Protein AF-A0A7C7UEV0-F1 (afdb_monomer_lite)

Secondary structure (DSSP, 8-state):
-EEEETTEEEEPP-TTTTT--HHHHHHHHHHHHT-TT-EEEE--HHHHTT-TTB-EEETTTEEE-STTHHHHHHHTT--EEEEE--PPP--SSHHHHHHHHHHHHHHHTSHHHHHHHHHTHHHH-GGGHHHHHHHTT-S-BTTTTBS--GGGGGGSHHHHGGGEEEEE--TT-SS--EEEEE--SSTTTT-EEE---HHHHHHHTGGGT---HHHHHHHHHHHHHHTB-HHHHHHHHHHHHHHHHTTSS-GGGTTT----TT--TTHHHHHHHHHHT-THHHHHTT-HHHHHHHH-TTGGGG--EETTEEP-S--TTT-HHHHHHHHH-TTSS-STT----TTT-HHHHHHHHHHH-HHHHHHTTTT-SS--TTHHHHHHHHHHHHHHHHHTT--GGGTTSS----HHHHGGG-

Radius of gyration: 21.64 Å; chains: 1; bounding box: 51×54×56 Å

Foldseek 3Di:
DWEEEAPDTDDDDCPVVPQFWPVCNLVVVCVVVVHNVKKKWFAALLLLVLQQFFFTDIPLARTPGGRRVSVVCNVVVHGMYIDDDDDDDDDPDPVLLVVLVVVLVCLCCDDPNVVLLVVPQLQQNQQQVLVVQQVLFWFQALLNPTSHAPLSVLLGSVVQVVFFDDFADDPPDPSRNWTWGAACDDPQHGDIATDDHNQLSSLLDRNLVASPNSLSRSLSSLCSGLRGRSNQLSSLLSLQQVCLVVVLDDCVQVVNDRSHRHPSVCSNVLSVCLSNVNRNNVLSSHTNCRSCVVSPSCSNVSQCWFPRTGATRGDCQSAVLLVVLQNPPPSHRDCLLFDQCCQPDPVSVVVCCVVVNDVLSVQLVSPHRNDNGNSVVSRVQRNVFSVVCVVVPHDCCCCHPVNSDGPVSCVSND

Sequence (414 aa):
YLWIDDDYVELRDASHLWGKGIRETILTIQEEMGDPSVQVACIGPAGENLVRYANVIVDFYDAAGRTGMGAVMGSKGLKAIAVRGSRGVRPADPDAFYEAAKTMYEKATSGIWWEISEETLRRYGTPYLVDVLYEIGRLPTKNHWSGVFEGAQAINGDSLKKYRISKKSCFDCFIQCKMVHHIEAGSHRCTVAGGPEYEGLVALGSNLLIDDLGAIIHANQLCNEYGLDVISAGKVIGWVMECFEKGLIKEEDTDGIEFRWGDSSLLPDVIEKIANRDGFGDLLAEGALKASKAIGRGTDRYVIHVKGLEASAQDGRAHKSIGLAHAVNVRGADHLRGLCTYDELPWATKFAYERFGEEEARKMVIDDRLDPRGKGYLTWITENFYAVVDSIITCKYGAMWPMIYYYEDFAPLL

Structure (mmCIF, N/CA/C/O backbone):
data_AF-A0A7C7UEV0-F1
#
_entry.id   AF-A0A7C7UEV0-F1
#
loop_
_atom_site.group_PDB
_atom_site.id
_atom_site.type_symbol
_atom_site.label_atom_id
_atom_site.label_alt_id
_atom_site.label_comp_id
_atom_site.label_asym_id
_atom_site.label_entity_id
_atom_site.label_seq_id
_atom_site.pdbx_PDB_ins_code
_atom_site.Cartn_x
_atom_site.Cartn_y
_atom_site.Cartn_z
_atom_site.occupancy
_atom_site.B_iso_or_equiv
_atom_site.auth_seq_id
_atom_site.auth_comp_id
_atom_site.auth_asym_id
_atom_site.auth_atom_id
_atom_site.pdbx_PDB_model_num
ATOM 1 N N . TYR A 1 1 ? -0.633 -24.998 6.859 1.00 98.31 1 TYR A N 1
ATOM 2 C CA . TYR A 1 1 ? -0.109 -24.123 5.798 1.00 98.31 1 TYR A CA 1
ATOM 3 C C . TYR A 1 1 ? 0.365 -24.989 4.639 1.00 98.31 1 TYR A C 1
ATOM 5 O O . TYR A 1 1 ? 0.532 -26.189 4.827 1.00 98.31 1 TYR A O 1
ATOM 13 N N . LEU A 1 2 ? 0.525 -24.420 3.445 1.00 98.81 2 LEU A N 1
ATOM 14 C CA . LEU A 1 2 ? 1.090 -25.137 2.299 1.00 98.81 2 LEU A CA 1
ATOM 15 C C . LEU A 1 2 ? 2.615 -25.030 2.348 1.00 98.81 2 LEU A C 1
ATOM 17 O O . LEU A 1 2 ? 3.138 -23.923 2.435 1.00 98.81 2 LEU A O 1
ATOM 21 N N . TRP A 1 3 ? 3.304 -26.163 2.302 1.00 98.56 3 TRP A N 1
ATOM 22 C CA . TRP A 1 3 ? 4.755 -26.248 2.201 1.00 98.56 3 TRP A CA 1
ATOM 23 C C . TRP A 1 3 ? 5.146 -26.775 0.823 1.00 98.56 3 TRP A C 1
ATOM 25 O O . TRP A 1 3 ? 4.595 -27.781 0.371 1.00 98.56 3 TRP A O 1
ATOM 35 N N . ILE A 1 4 ? 6.071 -26.079 0.164 1.00 98.56 4 ILE A N 1
ATOM 36 C CA . ILE A 1 4 ? 6.609 -26.433 -1.149 1.00 98.56 4 ILE A CA 1
ATOM 37 C C . ILE A 1 4 ? 8.133 -26.438 -1.057 1.00 98.56 4 ILE A C 1
ATOM 39 O O . ILE A 1 4 ? 8.739 -25.428 -0.704 1.00 98.56 4 ILE A O 1
ATOM 43 N N . ASP A 1 5 ? 8.736 -27.564 -1.411 1.00 97.50 5 ASP A N 1
ATOM 44 C CA . ASP A 1 5 ? 10.177 -27.779 -1.431 1.00 97.50 5 ASP A CA 1
ATOM 45 C C . ASP A 1 5 ? 10.571 -28.529 -2.703 1.00 97.50 5 ASP A C 1
ATOM 47 O O . ASP A 1 5 ? 10.495 -29.757 -2.775 1.00 97.50 5 ASP A O 1
ATOM 51 N N . ASP A 1 6 ? 10.921 -27.769 -3.740 1.00 96.62 6 ASP A N 1
ATOM 52 C CA . ASP A 1 6 ? 11.052 -28.268 -5.111 1.00 96.62 6 ASP A CA 1
ATOM 53 C C . ASP A 1 6 ? 9.822 -29.101 -5.548 1.00 96.62 6 ASP A C 1
ATOM 55 O O . ASP A 1 6 ? 8.751 -28.542 -5.775 1.00 96.62 6 ASP A O 1
ATOM 59 N N . ASP A 1 7 ? 9.958 -30.427 -5.678 1.00 97.56 7 ASP A N 1
ATOM 60 C CA . ASP A 1 7 ? 8.860 -31.329 -6.073 1.00 97.56 7 ASP A CA 1
ATOM 61 C C . ASP A 1 7 ? 8.004 -31.798 -4.885 1.00 97.56 7 ASP A C 1
ATOM 63 O O . ASP A 1 7 ? 6.946 -32.403 -5.078 1.00 97.56 7 ASP A O 1
ATOM 67 N N . TYR A 1 8 ? 8.463 -31.576 -3.652 1.00 97.88 8 TYR A N 1
ATOM 68 C CA . TYR A 1 8 ? 7.736 -31.973 -2.458 1.00 97.88 8 TYR A CA 1
ATOM 69 C C . TYR A 1 8 ? 6.685 -30.921 -2.111 1.00 97.88 8 TYR A C 1
ATOM 71 O O . TYR A 1 8 ? 7.003 -29.752 -1.897 1.00 97.88 8 TYR A O 1
ATOM 79 N N . VAL A 1 9 ? 5.423 -31.343 -2.033 1.00 98.56 9 VAL A N 1
ATOM 80 C CA . VAL A 1 9 ? 4.295 -30.469 -1.702 1.00 98.56 9 VAL A CA 1
ATOM 81 C C . VAL A 1 9 ? 3.462 -31.116 -0.607 1.00 98.56 9 VAL A C 1
ATOM 83 O O . VAL A 1 9 ? 3.002 -32.248 -0.753 1.00 98.56 9 VAL A O 1
ATOM 86 N N . GLU A 1 10 ? 3.242 -30.388 0.484 1.00 98.38 10 GLU A N 1
ATOM 87 C CA . GLU A 1 10 ? 2.542 -30.894 1.664 1.00 98.38 10 GLU A CA 1
ATOM 88 C C . GLU A 1 10 ? 1.618 -29.829 2.264 1.00 98.38 10 GLU A C 1
ATOM 90 O O . GLU A 1 10 ? 1.994 -28.668 2.429 1.00 98.38 10 GLU A O 1
ATOM 95 N N . LEU A 1 11 ? 0.405 -30.233 2.648 1.00 98.56 11 LEU A N 1
ATOM 96 C CA . LEU A 1 11 ? -0.448 -29.434 3.525 1.00 98.56 11 LEU A CA 1
ATOM 97 C C . LEU A 1 11 ? -0.182 -29.831 4.976 1.00 98.56 11 LEU A C 1
ATOM 99 O O . LEU A 1 11 ? -0.457 -30.960 5.372 1.00 98.56 11 LEU A O 1
ATOM 103 N N . ARG A 1 12 ? 0.318 -28.884 5.767 1.00 98.31 12 ARG A N 1
ATOM 104 C CA . ARG A 1 12 ? 0.589 -29.055 7.200 1.00 98.31 12 ARG A CA 1
ATOM 105 C C . ARG A 1 12 ? -0.504 -28.427 8.048 1.00 98.31 12 ARG A C 1
ATOM 107 O O . ARG A 1 12 ? -1.136 -27.459 7.615 1.00 98.31 12 ARG A O 1
ATOM 114 N N . ASP A 1 13 ? -0.704 -28.926 9.263 1.00 98.38 13 ASP A N 1
ATOM 115 C CA . ASP A 1 13 ? -1.522 -28.209 10.241 1.00 98.38 13 ASP A CA 1
ATOM 116 C C . ASP A 1 13 ? -0.888 -26.842 10.560 1.00 98.38 13 ASP A C 1
ATOM 118 O O . ASP A 1 13 ? 0.331 -26.683 10.550 1.00 98.38 13 ASP A O 1
ATOM 122 N N . ALA A 1 14 ? -1.728 -25.830 10.754 1.00 98.50 14 ALA A N 1
ATOM 123 C CA . ALA A 1 14 ? -1.303 -24.479 11.122 1.00 98.50 14 ALA A CA 1
ATOM 124 C C . ALA A 1 14 ? -2.102 -23.939 12.308 1.00 98.50 14 ALA A C 1
ATOM 126 O O . ALA A 1 14 ? -2.149 -22.726 12.505 1.00 98.50 14 ALA A O 1
ATOM 127 N N . SER A 1 15 ? -2.755 -24.815 13.074 1.00 98.56 15 SER A N 1
ATOM 128 C CA . SER A 1 15 ? -3.607 -24.406 14.190 1.00 98.56 15 SER A CA 1
ATOM 129 C C . SER A 1 15 ? -2.812 -23.640 15.249 1.00 98.56 15 SER A C 1
ATOM 131 O O . SER A 1 15 ? -3.318 -22.693 15.838 1.00 98.56 15 SER A O 1
ATOM 133 N N . HIS A 1 16 ? -1.535 -23.983 15.437 1.00 98.62 16 HIS A N 1
ATOM 134 C CA . HIS A 1 16 ? -0.612 -23.278 16.329 1.00 98.62 16 HIS A CA 1
ATOM 135 C C . HIS A 1 16 ? -0.137 -21.920 15.798 1.00 98.62 16 HIS A C 1
ATOM 137 O O . HIS A 1 16 ? 0.422 -21.150 16.570 1.00 98.62 16 HIS A O 1
ATOM 143 N N . LEU A 1 17 ? -0.326 -21.626 14.508 1.00 98.75 17 LEU A N 1
ATOM 144 C CA . LEU A 1 17 ? 0.003 -20.332 13.898 1.00 98.75 17 LEU A CA 1
ATOM 145 C C . LEU A 1 17 ? -1.208 -19.397 13.817 1.00 98.75 17 LEU A C 1
ATOM 147 O O . LEU A 1 17 ? -1.038 -18.198 13.606 1.00 98.75 17 LEU A O 1
ATOM 151 N N . TRP A 1 18 ? -2.420 -19.934 13.933 1.00 98.75 18 TRP A N 1
ATOM 152 C CA . TRP A 1 18 ? -3.647 -19.151 13.854 1.00 98.75 18 TRP A CA 1
ATOM 153 C C . TRP A 1 18 ? -3.724 -18.153 15.017 1.00 98.75 18 TRP A C 1
ATOM 155 O O . TRP A 1 18 ? -3.432 -18.500 16.160 1.00 98.75 18 TRP A O 1
ATOM 165 N N . GLY A 1 19 ? -4.072 -16.902 14.730 1.00 98.44 19 GLY A N 1
ATOM 166 C CA . GLY A 1 19 ? -4.064 -15.782 15.673 1.00 98.44 19 GLY A CA 1
ATOM 167 C C . GLY A 1 19 ? -2.715 -15.072 15.802 1.00 98.44 19 GLY A C 1
ATOM 168 O O . GLY A 1 19 ? -2.664 -13.954 16.313 1.00 98.44 19 GLY A O 1
ATOM 169 N N . LYS A 1 20 ? -1.616 -15.665 15.314 1.00 98.62 20 LYS A N 1
ATOM 170 C CA . LYS A 1 20 ? -0.301 -15.011 15.328 1.00 98.62 20 LYS A CA 1
ATOM 171 C C . LYS A 1 20 ? -0.221 -13.908 14.278 1.00 98.62 20 LYS A C 1
ATOM 173 O O . LYS A 1 20 ? -0.728 -14.059 13.161 1.00 98.62 20 LYS A O 1
ATOM 178 N N . GLY A 1 21 ? 0.502 -12.842 14.601 1.00 98.44 21 GLY A N 1
ATOM 179 C CA . GLY A 1 21 ? 0.853 -11.805 13.636 1.00 98.44 21 GLY A CA 1
ATOM 180 C C . GLY A 1 21 ? 1.803 -12.307 12.539 1.00 98.44 21 GLY A C 1
ATOM 181 O O . GLY A 1 21 ? 2.321 -13.434 12.586 1.00 98.44 21 GLY A O 1
ATOM 182 N N . ILE A 1 22 ? 2.001 -11.485 11.507 1.00 98.50 22 ILE A N 1
ATOM 183 C CA . ILE A 1 22 ? 2.838 -11.820 10.346 1.00 98.50 22 ILE A CA 1
ATOM 184 C C . ILE A 1 22 ? 4.252 -12.216 10.763 1.00 98.50 22 ILE A C 1
ATOM 186 O O . ILE A 1 22 ? 4.758 -13.246 10.307 1.00 98.50 22 ILE A O 1
ATOM 190 N N . ARG A 1 23 ? 4.904 -11.428 11.626 1.00 97.50 23 ARG A N 1
ATOM 191 C CA . ARG A 1 23 ? 6.315 -11.650 11.945 1.00 97.50 23 ARG A CA 1
ATOM 192 C C . ARG A 1 23 ? 6.527 -12.955 12.679 1.00 97.50 23 ARG A C 1
ATOM 194 O O . ARG A 1 23 ? 7.417 -13.724 12.320 1.00 97.50 23 ARG A O 1
ATOM 201 N N . GLU A 1 24 ? 5.693 -13.210 13.675 1.00 98.31 24 GLU A N 1
ATOM 202 C CA . GLU A 1 24 ? 5.752 -14.451 14.432 1.00 98.31 24 GLU A CA 1
ATOM 203 C C . GLU A 1 24 ? 5.436 -15.662 13.543 1.00 98.31 24 GLU A C 1
ATOM 205 O O . GLU A 1 24 ? 6.116 -16.682 13.641 1.00 98.31 24 GLU A O 1
ATOM 210 N N . THR A 1 25 ? 4.471 -15.544 12.624 1.00 98.75 25 THR A N 1
ATOM 211 C CA . THR A 1 25 ? 4.133 -16.611 11.667 1.00 98.75 25 THR A CA 1
ATOM 212 C C . THR A 1 25 ? 5.324 -16.976 10.781 1.00 98.75 25 THR A C 1
ATOM 214 O O . THR A 1 25 ? 5.657 -18.155 10.663 1.00 98.75 25 THR A O 1
ATOM 217 N N . ILE A 1 26 ? 5.972 -15.980 10.165 1.00 98.50 26 ILE A N 1
ATOM 218 C CA . ILE A 1 26 ? 7.110 -16.201 9.260 1.00 98.50 26 ILE A CA 1
ATOM 219 C C . ILE A 1 26 ? 8.273 -16.848 10.017 1.00 98.50 26 ILE A C 1
ATOM 221 O O . ILE A 1 26 ? 8.787 -17.875 9.575 1.00 98.50 26 ILE A O 1
ATOM 225 N N . LEU A 1 27 ? 8.649 -16.289 11.173 1.00 98.25 27 LEU A N 1
ATOM 226 C CA . LEU A 1 27 ? 9.769 -16.801 11.968 1.00 98.25 27 LEU A CA 1
ATOM 227 C C . LEU A 1 27 ? 9.501 -18.216 12.488 1.00 98.25 27 LEU A C 1
ATOM 229 O O . LEU A 1 27 ? 10.378 -19.065 12.378 1.00 98.25 27 LEU A O 1
ATOM 233 N N . THR A 1 28 ? 8.283 -18.502 12.966 1.00 98.56 28 THR A N 1
ATOM 234 C CA . THR A 1 28 ? 7.925 -19.849 13.445 1.00 98.56 28 THR A CA 1
ATOM 235 C C . THR A 1 28 ? 8.067 -20.884 12.322 1.00 98.56 28 THR A C 1
ATOM 237 O O . THR A 1 28 ? 8.646 -21.944 12.533 1.00 98.56 28 THR A O 1
ATOM 240 N N . ILE A 1 29 ? 7.600 -20.575 11.104 1.00 98.50 29 ILE A N 1
ATOM 241 C CA . ILE A 1 29 ? 7.731 -21.491 9.958 1.00 98.50 29 ILE A CA 1
ATOM 242 C C . ILE A 1 29 ? 9.204 -21.689 9.569 1.00 98.50 29 ILE A C 1
ATOM 244 O O . ILE A 1 29 ? 9.622 -22.817 9.311 1.00 98.50 29 ILE A O 1
ATOM 248 N N . GLN A 1 30 ? 10.001 -20.619 9.529 1.00 98.12 30 GLN A N 1
ATOM 249 C CA . GLN A 1 30 ? 11.434 -20.713 9.223 1.00 98.12 30 GLN A CA 1
ATOM 250 C C . GLN A 1 30 ? 12.188 -21.551 10.268 1.00 98.12 30 GLN A C 1
ATOM 252 O O . GLN A 1 30 ? 13.043 -22.361 9.905 1.00 98.12 30 GLN A O 1
ATOM 257 N N . GLU A 1 31 ? 11.843 -21.405 11.550 1.00 98.12 31 GLU A N 1
ATOM 258 C CA . GLU A 1 31 ? 12.386 -22.208 12.650 1.00 98.12 31 GLU A CA 1
ATOM 259 C C . GLU A 1 31 ? 11.980 -23.684 12.544 1.00 98.12 31 GLU A C 1
ATOM 261 O O . GLU A 1 31 ? 12.842 -24.555 12.657 1.00 98.12 31 GLU A O 1
ATOM 266 N N . GLU A 1 32 ? 10.708 -23.984 12.253 1.00 97.25 32 GLU A N 1
ATOM 267 C CA . GLU A 1 32 ? 10.226 -25.352 12.006 1.00 97.25 32 GLU A CA 1
ATOM 268 C C . GLU A 1 32 ? 10.964 -26.037 10.847 1.00 97.25 32 GLU A C 1
ATOM 270 O O . GLU A 1 32 ? 11.171 -27.251 10.881 1.00 97.25 32 GLU A O 1
ATOM 275 N N . MET A 1 33 ? 11.359 -25.273 9.821 1.00 95.44 33 MET A N 1
ATOM 276 C CA . MET A 1 33 ? 12.118 -25.792 8.679 1.00 95.44 33 MET A CA 1
ATOM 277 C C . MET A 1 33 ? 13.624 -25.868 8.948 1.00 95.44 33 MET A C 1
ATOM 279 O O . MET A 1 33 ? 14.340 -26.527 8.194 1.00 95.44 33 MET A O 1
ATOM 283 N N . GLY A 1 34 ? 14.122 -25.186 9.984 1.00 96.69 34 GLY A N 1
ATOM 284 C CA . GLY A 1 34 ? 15.555 -25.025 10.227 1.00 96.69 34 GLY A CA 1
ATOM 285 C C . GLY A 1 34 ? 16.282 -24.272 9.106 1.00 96.69 34 GLY A C 1
ATOM 286 O O . GLY A 1 34 ? 17.482 -24.474 8.920 1.00 96.69 34 GLY A O 1
ATOM 287 N N . ASP A 1 35 ? 15.570 -23.438 8.340 1.00 95.88 35 ASP A N 1
ATOM 288 C CA . ASP A 1 35 ? 16.084 -22.786 7.134 1.00 95.88 35 ASP A CA 1
ATOM 289 C C . ASP A 1 35 ? 15.554 -21.342 7.021 1.00 95.88 35 ASP A C 1
ATOM 291 O O . ASP A 1 35 ? 14.403 -21.123 6.629 1.00 95.88 35 ASP A O 1
ATOM 295 N N . PRO A 1 36 ? 16.382 -20.327 7.334 1.00 94.50 36 PRO A N 1
ATOM 296 C CA . PRO A 1 36 ? 15.973 -18.926 7.268 1.00 94.50 36 PRO A CA 1
ATOM 297 C C . PRO A 1 36 ? 15.833 -18.400 5.830 1.00 94.50 36 PRO A C 1
ATOM 299 O O . PRO A 1 36 ? 15.402 -17.264 5.647 1.00 94.50 36 PRO A O 1
ATOM 302 N N . SER A 1 37 ? 16.220 -19.176 4.807 1.00 93.50 37 SER A N 1
ATOM 303 C CA . SER A 1 37 ? 16.051 -18.785 3.401 1.00 93.50 37 SER A CA 1
ATOM 304 C C . SER A 1 37 ? 14.643 -19.059 2.866 1.00 93.50 37 SER A C 1
ATOM 306 O O . SER A 1 37 ? 14.270 -18.510 1.825 1.00 93.50 37 SER A O 1
ATOM 308 N N . VAL A 1 38 ? 13.843 -19.852 3.593 1.00 97.25 38 VAL A N 1
ATOM 309 C CA . VAL A 1 38 ? 12.449 -20.150 3.246 1.00 97.25 38 VAL A CA 1
ATOM 310 C C . VAL A 1 38 ? 11.645 -18.862 3.132 1.00 97.25 38 VAL A C 1
ATOM 312 O O . VAL A 1 38 ? 11.582 -18.059 4.067 1.00 97.25 38 VAL A O 1
ATOM 315 N N . GLN A 1 39 ? 11.003 -18.697 1.979 1.00 97.81 39 GLN A N 1
ATOM 316 C CA . GLN A 1 39 ? 10.134 -17.566 1.689 1.00 97.81 39 GLN A CA 1
ATOM 317 C C . GLN A 1 39 ? 8.710 -17.910 2.110 1.00 97.81 39 GLN A C 1
ATOM 319 O O . GLN A 1 39 ? 8.198 -18.981 1.776 1.00 97.81 39 GLN A O 1
ATOM 324 N N . VAL A 1 40 ? 8.063 -17.011 2.847 1.00 98.56 40 VAL A N 1
ATOM 325 C CA . VAL A 1 40 ? 6.732 -17.246 3.414 1.00 98.56 40 VAL A CA 1
ATOM 326 C C . VAL A 1 40 ? 5.801 -16.111 3.010 1.00 98.56 40 VAL A C 1
ATOM 328 O O . VAL A 1 40 ? 6.045 -14.955 3.342 1.00 98.56 40 VAL A O 1
ATOM 331 N N . ALA A 1 41 ? 4.712 -16.463 2.331 1.00 98.62 41 ALA A N 1
ATOM 332 C CA . ALA A 1 41 ? 3.559 -15.599 2.124 1.00 98.62 41 ALA A CA 1
ATOM 333 C C . ALA A 1 41 ? 2.462 -15.996 3.118 1.00 98.62 41 ALA A C 1
ATOM 335 O O . ALA A 1 41 ? 2.023 -17.148 3.119 1.00 98.62 41 ALA A O 1
ATOM 336 N N . CYS A 1 42 ? 2.007 -15.085 3.973 1.00 98.81 42 CYS A N 1
ATOM 337 C CA . CYS A 1 42 ? 1.037 -15.401 5.020 1.00 98.81 42 CYS A CA 1
ATOM 338 C C . CYS A 1 42 ? 0.015 -14.286 5.258 1.00 98.81 42 CYS A C 1
ATOM 340 O O . CYS A 1 42 ? 0.119 -13.180 4.728 1.00 98.81 42 CYS A O 1
ATOM 342 N N . ILE A 1 43 ? -1.007 -14.613 6.044 1.00 98.88 43 ILE A N 1
ATOM 343 C CA . ILE A 1 43 ? -2.010 -13.666 6.535 1.00 98.88 43 ILE A CA 1
ATOM 344 C C . ILE A 1 43 ? -1.836 -13.450 8.036 1.00 98.88 43 ILE A C 1
ATOM 346 O O . ILE A 1 43 ? -1.446 -14.367 8.761 1.00 98.88 43 ILE A O 1
ATOM 350 N N . GLY A 1 44 ? -2.143 -12.245 8.507 1.00 98.75 44 GLY A N 1
ATOM 351 C CA . GLY A 1 44 ? -2.277 -11.948 9.932 1.00 98.75 44 GLY A CA 1
ATOM 352 C C . GLY A 1 44 ? -3.727 -12.126 10.402 1.00 98.75 44 GLY A C 1
ATOM 353 O O . GLY A 1 44 ? -4.576 -12.568 9.614 1.00 98.75 44 GLY A O 1
ATOM 354 N N . PRO A 1 45 ? -4.033 -11.732 11.650 1.00 98.88 45 PRO A N 1
ATOM 355 C CA . PRO A 1 45 ? -5.385 -11.764 12.208 1.00 98.88 45 PRO A CA 1
ATOM 356 C C . PRO A 1 45 ? -6.459 -11.131 11.314 1.00 98.88 45 PRO A C 1
ATOM 358 O O . PRO A 1 45 ? -7.560 -11.661 11.217 1.00 98.88 45 PRO A O 1
ATOM 361 N N . ALA A 1 46 ? -6.151 -10.066 10.564 1.00 98.88 46 ALA A N 1
ATOM 362 C CA . ALA A 1 46 ? -7.135 -9.453 9.672 1.00 98.88 46 ALA A CA 1
ATOM 363 C C . ALA A 1 46 ? -7.595 -10.396 8.546 1.00 98.88 46 ALA A C 1
ATOM 365 O O . ALA A 1 46 ? -8.766 -10.389 8.161 1.00 98.88 46 ALA A O 1
ATOM 366 N N . GLY A 1 47 ? -6.688 -11.216 8.005 1.00 98.88 47 GLY A N 1
ATOM 367 C CA . GLY A 1 47 ? -7.041 -12.213 6.994 1.00 98.88 47 GLY A CA 1
ATOM 368 C C . GLY A 1 47 ? -7.854 -13.358 7.587 1.00 98.88 47 GLY A C 1
ATOM 369 O O . GLY A 1 47 ? -8.852 -13.761 6.996 1.00 98.88 47 GLY A O 1
ATOM 370 N N . GLU A 1 48 ? -7.470 -13.830 8.774 1.00 98.88 48 GLU A N 1
ATOM 371 C CA . GLU A 1 48 ? -8.181 -14.873 9.526 1.00 98.88 48 GLU A CA 1
ATOM 372 C C . GLU A 1 48 ? -9.615 -14.454 9.863 1.00 98.88 48 GLU A C 1
ATOM 374 O O . GLU A 1 48 ? -10.553 -15.224 9.662 1.00 98.88 48 GLU A O 1
ATOM 379 N N . ASN A 1 49 ? -9.786 -13.199 10.277 1.00 98.94 49 ASN A N 1
ATOM 380 C CA . ASN A 1 49 ? -11.071 -12.595 10.608 1.00 98.94 49 ASN A CA 1
ATOM 381 C C . ASN A 1 49 ? -11.804 -12.033 9.380 1.00 98.94 49 ASN A C 1
ATOM 383 O O . ASN A 1 49 ? -12.824 -11.369 9.518 1.00 98.94 49 ASN A O 1
ATOM 387 N N . LEU A 1 50 ? -11.337 -12.297 8.156 1.00 98.88 50 LEU A N 1
ATOM 388 C CA . LEU A 1 50 ? -12.022 -11.923 6.913 1.00 98.88 50 LEU A CA 1
ATOM 389 C C . LEU A 1 50 ? -12.273 -10.411 6.753 1.00 98.88 50 LEU A C 1
ATOM 391 O O . LEU A 1 50 ? -13.291 -10.004 6.179 1.00 98.88 50 LEU A O 1
ATOM 395 N N . VAL A 1 51 ? -11.375 -9.557 7.248 1.00 98.94 51 VAL A N 1
ATOM 396 C CA . VAL A 1 51 ? -11.431 -8.106 7.005 1.00 98.94 51 VAL A CA 1
ATOM 397 C C . VAL A 1 51 ? -11.370 -7.849 5.497 1.00 98.94 51 VAL A C 1
ATOM 399 O O . VAL A 1 51 ? -10.495 -8.364 4.803 1.00 98.94 51 VAL A O 1
ATOM 402 N N . ARG A 1 52 ? -12.293 -7.053 4.943 1.00 98.62 52 ARG A N 1
ATOM 403 C CA . ARG A 1 52 ? -12.494 -6.940 3.479 1.00 98.62 52 ARG A CA 1
ATOM 404 C C . ARG A 1 52 ? -11.287 -6.418 2.710 1.00 98.62 52 ARG A C 1
ATOM 406 O O . ARG A 1 52 ? -11.193 -6.644 1.508 1.00 98.62 52 ARG A O 1
ATOM 413 N N . TYR A 1 53 ? -10.382 -5.749 3.404 1.00 98.75 53 TYR A N 1
ATOM 414 C CA . TYR A 1 53 ? -9.138 -5.197 2.888 1.00 98.75 53 TYR A CA 1
ATOM 415 C C . TYR A 1 53 ? -7.913 -5.809 3.591 1.00 98.75 53 TYR A C 1
ATOM 417 O O . TYR A 1 53 ? -6.886 -5.156 3.749 1.00 98.75 53 TYR A O 1
ATOM 425 N N . ALA A 1 54 ? -8.010 -7.077 4.006 1.00 98.88 54 ALA A N 1
ATOM 426 C CA . ALA A 1 54 ? -6.862 -7.852 4.462 1.00 98.88 54 ALA A CA 1
ATOM 427 C C . ALA A 1 54 ? -5.918 -8.217 3.305 1.00 98.88 54 ALA A C 1
ATOM 429 O O . ALA A 1 54 ? -6.351 -8.554 2.195 1.00 98.88 54 ALA A O 1
ATOM 430 N N . ASN A 1 55 ? -4.625 -8.215 3.603 1.00 98.50 55 ASN A N 1
ATOM 431 C CA . ASN A 1 55 ? -3.529 -8.479 2.684 1.00 98.50 55 ASN A CA 1
ATOM 432 C C . ASN A 1 55 ? -2.925 -9.868 2.908 1.00 98.50 55 ASN A C 1
ATOM 434 O O . ASN A 1 55 ? -3.016 -10.441 3.994 1.00 98.50 55 ASN A O 1
ATOM 438 N N . VAL A 1 56 ? -2.253 -10.374 1.875 1.00 98.81 56 VAL A N 1
ATOM 439 C CA . VAL A 1 56 ? -1.216 -11.401 2.031 1.00 98.81 56 VAL A CA 1
ATOM 440 C C . VAL A 1 56 ? 0.123 -10.673 2.110 1.00 98.81 56 VAL A C 1
ATOM 442 O O . VAL A 1 56 ? 0.386 -9.801 1.279 1.00 98.81 56 VAL A O 1
ATOM 445 N N . ILE A 1 57 ? 0.944 -11.001 3.103 1.00 98.50 57 ILE A N 1
ATOM 446 C CA . ILE A 1 57 ? 2.239 -10.364 3.354 1.00 98.50 57 ILE A CA 1
ATOM 447 C C . ILE A 1 57 ? 3.370 -11.372 3.129 1.00 98.50 57 ILE A C 1
ATOM 449 O O . ILE A 1 57 ? 3.250 -12.542 3.491 1.00 98.50 57 ILE A O 1
ATOM 453 N N . VAL A 1 58 ? 4.465 -10.899 2.541 1.00 96.50 58 VAL A N 1
ATOM 454 C CA . VAL A 1 58 ? 5.748 -11.589 2.351 1.00 96.50 58 VAL A CA 1
ATOM 455 C C . VAL A 1 58 ? 6.836 -10.773 3.060 1.00 96.50 58 VAL A C 1
ATOM 457 O O . VAL A 1 58 ? 6.679 -9.563 3.224 1.00 96.50 58 VAL A O 1
ATOM 460 N N . ASP A 1 59 ? 7.918 -11.407 3.521 1.00 87.31 59 ASP A N 1
ATOM 461 C CA . ASP A 1 59 ? 9.095 -10.721 4.092 1.00 87.31 59 ASP A CA 1
ATOM 462 C C . ASP A 1 59 ? 8.756 -9.640 5.142 1.00 87.31 59 ASP A C 1
ATOM 464 O O . ASP A 1 59 ? 9.348 -8.561 5.192 1.00 87.31 59 ASP A O 1
ATOM 468 N N . PHE A 1 60 ? 7.787 -9.944 6.011 1.00 92.56 60 PHE A N 1
ATOM 469 C CA . PHE A 1 60 ? 7.281 -9.110 7.112 1.00 92.56 60 PHE A CA 1
ATOM 470 C C . PHE A 1 60 ? 6.462 -7.866 6.730 1.00 92.56 60 PHE A C 1
ATOM 472 O O . PHE A 1 60 ? 5.652 -7.431 7.545 1.00 92.56 60 PHE A O 1
ATOM 479 N N . TYR A 1 61 ? 6.659 -7.277 5.549 1.00 93.19 61 TYR A N 1
ATOM 480 C CA . TYR A 1 61 ? 6.015 -6.006 5.174 1.00 93.19 61 TYR A CA 1
ATOM 481 C C . TYR A 1 61 ? 5.753 -5.829 3.668 1.00 93.19 61 TYR A C 1
ATOM 483 O O . TYR A 1 61 ? 5.200 -4.805 3.267 1.00 93.19 61 TYR A O 1
ATOM 491 N N . ASP A 1 62 ? 6.104 -6.796 2.816 1.00 95.75 62 ASP A N 1
ATOM 492 C CA . ASP A 1 62 ? 5.772 -6.741 1.392 1.00 95.75 62 ASP A CA 1
ATOM 493 C C . ASP A 1 62 ? 4.353 -7.245 1.158 1.00 95.75 62 ASP A C 1
ATOM 495 O O . ASP A 1 62 ? 4.060 -8.433 1.278 1.00 95.75 62 ASP A O 1
ATOM 499 N N . ALA A 1 63 ? 3.450 -6.334 0.815 1.00 96.50 63 ALA A N 1
ATOM 500 C CA . ALA A 1 63 ? 2.042 -6.659 0.682 1.00 96.50 63 ALA A CA 1
ATOM 501 C C . ALA A 1 63 ? 1.652 -6.991 -0.764 1.00 96.50 63 ALA A C 1
ATOM 503 O O . ALA A 1 63 ? 1.738 -6.145 -1.659 1.00 96.50 63 ALA A O 1
ATOM 504 N N . ALA A 1 64 ? 1.054 -8.167 -0.969 1.00 95.69 64 ALA A N 1
ATOM 505 C CA . ALA A 1 64 ? 0.085 -8.370 -2.045 1.00 95.69 64 ALA A CA 1
ATOM 506 C C . ALA A 1 64 ? -1.217 -7.661 -1.640 1.00 95.69 64 ALA A C 1
ATOM 508 O O . ALA A 1 64 ? -2.185 -8.268 -1.175 1.00 95.69 64 ALA A O 1
ATOM 509 N N . GLY A 1 65 ? -1.150 -6.332 -1.713 1.00 89.88 65 GLY A N 1
ATOM 510 C CA . GLY A 1 65 ? -2.089 -5.451 -1.051 1.00 89.88 65 GLY A CA 1
ATOM 511 C C . GLY A 1 65 ? -3.381 -5.205 -1.817 1.00 89.88 65 GLY A C 1
ATOM 512 O O . GLY A 1 65 ? -3.445 -5.337 -3.046 1.00 89.88 65 GLY A O 1
ATOM 513 N N . ARG A 1 66 ? -4.366 -4.700 -1.069 1.00 95.94 66 ARG A N 1
ATOM 514 C CA . ARG A 1 66 ? -5.669 -4.219 -1.551 1.00 95.94 66 ARG A CA 1
ATOM 515 C C . ARG A 1 66 ? -6.581 -5.346 -2.035 1.00 95.94 66 ARG A C 1
ATOM 517 O O . ARG A 1 66 ? -6.170 -6.482 -2.255 1.00 95.94 66 ARG A O 1
ATOM 524 N N . THR A 1 67 ? -7.862 -5.033 -2.233 1.00 96.12 67 THR A N 1
ATOM 525 C CA . THR A 1 67 ? -8.891 -5.951 -2.777 1.00 96.12 67 THR A CA 1
ATOM 526 C C . THR A 1 67 ? -9.181 -7.223 -1.961 1.00 96.12 67 THR A C 1
ATOM 528 O O . THR A 1 67 ? -9.959 -8.063 -2.408 1.00 96.12 67 THR A O 1
ATOM 531 N N . GLY A 1 68 ? -8.617 -7.363 -0.756 1.00 97.81 68 GLY A N 1
ATOM 532 C CA . GLY A 1 68 ? -9.038 -8.381 0.212 1.00 97.81 68 GLY A CA 1
ATOM 533 C C . GLY A 1 68 ? -8.525 -9.796 -0.048 1.00 97.81 68 GLY A C 1
ATOM 534 O O . GLY A 1 68 ? -9.175 -10.761 0.359 1.00 97.81 68 GLY A O 1
ATOM 535 N N . MET A 1 69 ? -7.384 -9.962 -0.724 1.00 98.06 69 MET A N 1
ATOM 536 C CA . MET A 1 69 ? -6.819 -11.299 -0.979 1.00 98.06 69 MET A CA 1
ATOM 537 C C . MET A 1 69 ? -6.421 -12.041 0.297 1.00 98.06 69 MET A C 1
ATOM 539 O O . MET A 1 69 ? -6.562 -13.263 0.344 1.00 98.06 69 MET A O 1
ATOM 543 N N . GLY A 1 70 ? -6.054 -11.322 1.362 1.00 98.75 70 GLY A N 1
ATOM 544 C CA . GLY A 1 70 ? -5.848 -11.915 2.683 1.00 98.75 70 GLY A CA 1
ATOM 545 C C . GLY A 1 70 ? -7.126 -12.536 3.254 1.00 98.75 70 GLY A C 1
ATOM 546 O O . GLY A 1 70 ? -7.088 -13.649 3.770 1.00 98.75 70 GLY A O 1
ATOM 547 N N . ALA A 1 71 ? -8.284 -11.892 3.079 1.00 98.81 71 ALA A N 1
ATOM 548 C CA . ALA A 1 71 ? -9.565 -12.449 3.522 1.00 98.81 71 ALA A CA 1
ATOM 549 C C . ALA A 1 71 ? -9.994 -13.658 2.687 1.00 98.81 71 ALA A C 1
ATOM 551 O O . ALA A 1 71 ? -10.552 -14.614 3.218 1.00 98.81 71 ALA A O 1
ATOM 552 N N . VAL A 1 72 ? -9.710 -13.661 1.380 1.00 98.81 72 VAL A N 1
ATOM 553 C CA . VAL A 1 72 ? -9.959 -14.845 0.541 1.00 98.81 72 VAL A CA 1
ATOM 554 C C . VAL A 1 72 ? -9.092 -16.017 1.002 1.00 98.81 72 VAL A C 1
ATOM 556 O O . VAL A 1 72 ? -9.600 -17.130 1.138 1.00 98.81 72 VAL A O 1
ATOM 559 N N . MET A 1 73 ? -7.813 -15.774 1.282 1.00 98.81 73 MET A N 1
ATOM 560 C CA . MET A 1 73 ? -6.890 -16.780 1.806 1.00 98.81 73 MET A CA 1
ATOM 561 C C . MET A 1 73 ? -7.342 -17.307 3.182 1.00 98.81 73 MET A C 1
ATOM 563 O O . MET A 1 73 ? -7.431 -18.523 3.370 1.00 98.81 73 MET A O 1
ATOM 567 N N . GLY A 1 74 ? -7.758 -16.420 4.091 1.00 98.81 74 GLY A N 1
ATOM 568 C CA . GLY A 1 74 ? -8.316 -16.786 5.396 1.00 98.81 74 GLY A CA 1
ATOM 569 C C . GLY A 1 74 ? -9.629 -17.566 5.313 1.00 98.81 74 GLY A C 1
ATOM 570 O O . GLY A 1 74 ? -9.792 -18.556 6.019 1.00 98.81 74 GLY A O 1
ATOM 571 N N . SER A 1 75 ? -10.519 -17.234 4.368 1.00 98.81 75 SER A N 1
ATOM 572 C CA . SER A 1 75 ? -11.786 -17.964 4.158 1.00 98.81 75 SER A CA 1
ATOM 573 C C . SER A 1 75 ? -11.595 -19.430 3.759 1.00 98.81 75 SER A C 1
ATOM 575 O O . SER A 1 75 ? -12.512 -20.240 3.879 1.00 98.81 75 SER A O 1
ATOM 577 N N . LYS A 1 76 ? -10.396 -19.775 3.275 1.00 98.69 76 LYS A N 1
ATOM 578 C CA . LYS A 1 76 ? -9.992 -21.140 2.925 1.00 98.69 76 LYS A CA 1
ATOM 579 C C . LYS A 1 76 ? -9.252 -21.851 4.063 1.00 98.69 76 LYS A C 1
ATOM 581 O O . LYS A 1 76 ? -8.774 -22.960 3.851 1.00 98.69 76 LYS A O 1
ATOM 586 N N . GLY A 1 77 ? -9.113 -21.220 5.231 1.00 98.38 77 GLY A N 1
ATOM 587 C CA . GLY A 1 77 ? -8.323 -21.740 6.349 1.00 98.38 77 GLY A CA 1
ATOM 588 C C . GLY A 1 77 ? -6.823 -21.833 6.046 1.00 98.38 77 GLY A C 1
ATOM 589 O O . GLY A 1 77 ? -6.112 -22.613 6.678 1.00 98.38 77 GLY A O 1
ATOM 590 N N . LEU A 1 78 ? -6.318 -21.084 5.057 1.00 98.81 78 LEU A N 1
ATOM 591 C CA . LEU A 1 78 ? -4.920 -21.156 4.641 1.00 98.81 78 LEU A CA 1
ATOM 592 C C . LEU A 1 78 ? -4.105 -20.045 5.314 1.00 98.81 78 LEU A C 1
ATOM 594 O O . LEU A 1 78 ? -4.087 -18.918 4.840 1.00 98.81 78 LEU A O 1
ATOM 598 N N . LYS A 1 79 ? -3.388 -20.368 6.396 1.00 98.88 79 LYS A N 1
ATOM 599 C CA . LYS A 1 79 ? -2.557 -19.391 7.130 1.00 98.88 79 LYS A CA 1
ATOM 600 C C . LYS A 1 79 ? -1.354 -18.868 6.334 1.00 98.88 79 LYS A C 1
ATOM 602 O O . LYS A 1 79 ? -1.009 -17.693 6.422 1.00 98.88 79 LYS A O 1
ATOM 607 N N . ALA A 1 80 ? -0.689 -19.747 5.587 1.00 98.88 80 ALA A N 1
ATOM 608 C CA . ALA A 1 80 ? 0.542 -19.418 4.877 1.00 98.88 80 ALA A CA 1
ATOM 609 C C . ALA A 1 80 ? 0.804 -20.359 3.693 1.00 98.88 80 ALA A C 1
ATOM 611 O O . ALA A 1 80 ? 0.287 -21.483 3.648 1.00 98.88 80 ALA A O 1
ATOM 612 N N . ILE A 1 81 ? 1.647 -19.891 2.779 1.00 98.81 81 ILE A N 1
ATOM 613 C CA . ILE A 1 81 ? 2.349 -20.661 1.757 1.00 98.81 81 ILE A CA 1
ATOM 614 C C . ILE A 1 81 ? 3.841 -20.421 1.987 1.00 98.81 81 ILE A C 1
ATOM 616 O O . ILE A 1 81 ? 4.307 -19.286 1.901 1.00 98.81 81 ILE A O 1
ATOM 620 N N . ALA A 1 82 ? 4.570 -21.481 2.304 1.00 98.62 82 ALA A N 1
ATOM 621 C CA . ALA A 1 82 ? 6.007 -21.463 2.512 1.00 98.62 82 ALA A CA 1
ATOM 622 C C . ALA A 1 82 ? 6.688 -22.213 1.367 1.00 98.62 82 ALA A C 1
ATOM 624 O O . ALA A 1 82 ? 6.241 -23.297 0.986 1.00 98.62 82 ALA A O 1
ATOM 625 N N . VAL A 1 83 ? 7.735 -21.616 0.800 1.00 98.31 83 VAL A N 1
ATOM 626 C CA . VAL A 1 83 ? 8.389 -22.109 -0.412 1.00 98.31 83 VAL A CA 1
ATOM 627 C C . VAL A 1 83 ? 9.903 -22.100 -0.248 1.00 98.31 83 VAL A C 1
ATOM 629 O O . VAL A 1 83 ? 10.497 -21.093 0.146 1.00 98.31 83 VAL A O 1
ATOM 632 N N . ARG A 1 84 ? 10.522 -23.217 -0.629 1.00 97.25 84 ARG A N 1
ATOM 633 C CA . ARG A 1 84 ? 11.941 -23.340 -0.949 1.00 97.25 84 ARG A CA 1
ATOM 634 C C . ARG A 1 84 ? 12.086 -23.926 -2.350 1.00 97.25 84 ARG A C 1
ATOM 636 O O . ARG A 1 84 ? 11.417 -24.891 -2.707 1.00 97.25 84 ARG A O 1
ATOM 643 N N . GLY A 1 85 ? 12.963 -23.329 -3.147 1.00 95.62 85 GLY A N 1
ATOM 644 C CA . GLY A 1 85 ? 13.297 -23.819 -4.479 1.00 95.62 85 GLY A CA 1
ATOM 645 C C . GLY A 1 85 ? 14.802 -23.785 -4.686 1.00 95.62 85 GLY A C 1
ATOM 646 O O . GLY A 1 85 ? 15.440 -22.773 -4.404 1.00 95.62 85 GLY A O 1
ATOM 647 N N . SER A 1 86 ? 15.367 -24.886 -5.173 1.00 94.81 86 SER A N 1
ATOM 648 C CA . SER A 1 86 ? 16.804 -25.025 -5.451 1.00 94.81 86 SER A CA 1
ATOM 649 C C . SER A 1 86 ? 17.120 -25.115 -6.950 1.00 94.81 86 SER A C 1
ATOM 651 O O . SER A 1 86 ? 18.282 -25.141 -7.362 1.00 94.81 86 SER A O 1
ATOM 653 N N . ARG A 1 87 ? 16.082 -25.149 -7.793 1.00 94.06 87 ARG A N 1
ATOM 654 C CA . ARG A 1 87 ? 16.200 -25.262 -9.250 1.00 94.06 87 ARG A CA 1
ATOM 655 C C . ARG A 1 87 ? 16.396 -23.906 -9.919 1.00 94.06 87 ARG A C 1
ATOM 657 O O . ARG A 1 87 ? 15.807 -22.906 -9.526 1.00 94.06 87 ARG A O 1
ATOM 664 N N . GLY A 1 88 ? 17.189 -23.900 -10.988 1.00 89.44 88 GLY A N 1
ATOM 665 C CA . GLY A 1 88 ? 17.342 -22.733 -11.854 1.00 89.44 88 GLY A CA 1
ATOM 666 C C . GLY A 1 88 ? 16.199 -22.599 -12.862 1.00 89.44 88 GLY A C 1
ATOM 667 O O . GLY A 1 88 ? 15.680 -23.598 -13.364 1.00 89.44 88 GLY A O 1
ATOM 668 N N . VAL A 1 89 ? 15.861 -21.358 -13.211 1.00 91.44 89 VAL A N 1
ATOM 669 C CA . VAL A 1 89 ? 14.995 -21.032 -14.352 1.00 91.44 89 VAL A CA 1
ATOM 670 C C . VAL A 1 89 ? 15.861 -20.975 -15.612 1.00 91.44 89 VAL A C 1
ATOM 672 O O . VAL A 1 89 ? 16.920 -20.351 -15.599 1.00 91.44 89 VAL A O 1
ATOM 675 N N . ARG A 1 90 ? 15.446 -21.648 -16.693 1.00 91.25 90 ARG A N 1
ATOM 676 C CA . ARG A 1 90 ? 16.187 -21.668 -17.964 1.00 91.25 90 ARG A CA 1
ATOM 677 C C . ARG A 1 90 ? 15.430 -20.878 -19.035 1.00 91.25 90 ARG A C 1
ATOM 679 O O . ARG A 1 90 ? 14.369 -21.349 -19.448 1.00 91.25 90 ARG A O 1
ATOM 686 N N . PRO A 1 91 ? 15.945 -19.722 -19.490 1.00 93.25 91 PRO A N 1
ATOM 687 C CA . PRO A 1 91 ? 15.406 -19.053 -20.670 1.00 93.25 91 PRO A CA 1
ATOM 688 C C . PRO A 1 91 ? 15.663 -19.896 -21.930 1.00 93.25 91 PRO A C 1
ATOM 690 O O . PRO A 1 91 ? 16.522 -20.782 -21.930 1.00 93.25 91 PRO A O 1
ATOM 693 N N . ALA A 1 92 ? 14.917 -19.619 -23.003 1.00 95.19 92 ALA A N 1
ATOM 694 C CA . ALA A 1 92 ? 15.064 -20.324 -24.279 1.00 95.19 92 ALA A CA 1
ATOM 695 C C . ALA A 1 92 ? 16.456 -20.118 -24.907 1.00 95.19 92 ALA A C 1
ATOM 697 O O . ALA A 1 92 ? 17.035 -21.067 -25.433 1.00 95.19 92 ALA A O 1
ATOM 698 N N . ASP A 1 93 ? 16.995 -18.902 -24.790 1.00 96.69 93 ASP A N 1
ATOM 699 C CA . ASP A 1 93 ? 18.353 -18.528 -25.186 1.00 96.69 93 ASP A CA 1
ATOM 700 C C . ASP A 1 93 ? 19.038 -17.794 -24.013 1.00 96.69 93 ASP A C 1
ATOM 702 O O . ASP A 1 93 ? 18.729 -16.628 -23.749 1.00 96.69 93 ASP A O 1
ATOM 706 N N . PRO A 1 94 ? 19.915 -18.476 -23.250 1.00 95.38 94 PRO A N 1
ATOM 707 C CA . PRO A 1 94 ? 20.593 -17.882 -22.098 1.00 95.38 94 PRO A CA 1
ATOM 708 C C . PRO A 1 94 ? 21.493 -16.691 -22.421 1.00 95.38 94 PRO A C 1
ATOM 710 O O . PRO A 1 94 ? 21.538 -15.754 -21.623 1.00 95.38 94 PRO A O 1
ATOM 713 N N . ASP A 1 95 ? 22.179 -16.708 -23.564 1.00 96.69 95 ASP A N 1
ATOM 714 C CA . ASP A 1 95 ? 23.122 -15.649 -23.928 1.00 96.69 95 ASP A CA 1
ATOM 715 C C . ASP A 1 95 ? 22.356 -14.392 -24.357 1.00 96.69 95 ASP A C 1
ATOM 717 O O . ASP A 1 95 ? 22.653 -13.288 -23.892 1.00 96.69 95 ASP A O 1
ATOM 721 N N . ALA A 1 96 ? 21.303 -14.558 -25.167 1.00 96.62 96 ALA A N 1
ATOM 722 C CA . ALA A 1 96 ? 20.438 -13.447 -25.559 1.00 96.62 96 ALA A CA 1
ATOM 723 C C . ALA A 1 96 ? 19.706 -12.834 -24.354 1.00 96.62 96 ALA A C 1
ATOM 725 O O . ALA A 1 96 ? 19.659 -11.610 -24.220 1.00 96.62 96 ALA A O 1
ATOM 726 N N . PHE A 1 97 ? 19.186 -13.670 -23.445 1.00 95.50 97 PHE A N 1
ATOM 727 C CA . PHE A 1 97 ? 18.536 -13.197 -22.222 1.00 95.50 97 PHE A CA 1
ATOM 728 C C . PHE A 1 97 ? 19.503 -12.401 -21.338 1.00 95.50 97 PHE A C 1
ATOM 730 O O . PHE A 1 97 ? 19.148 -11.336 -20.831 1.00 95.50 97 PHE A O 1
ATOM 737 N N . TYR A 1 98 ? 20.735 -12.894 -21.171 1.00 95.50 98 TYR A N 1
ATOM 738 C CA . TYR A 1 98 ? 21.758 -12.210 -20.387 1.00 95.50 98 TYR A CA 1
ATOM 739 C C . TYR A 1 98 ? 22.105 -10.835 -20.969 1.00 95.50 98 TYR A C 1
ATOM 741 O O . TYR A 1 98 ? 22.105 -9.851 -20.230 1.00 95.50 98 TYR A O 1
ATOM 749 N N . GLU A 1 99 ? 22.349 -10.732 -22.279 1.00 97.44 99 GLU A N 1
ATOM 750 C CA . GLU A 1 99 ? 22.672 -9.444 -22.907 1.00 97.44 99 GLU A CA 1
ATOM 751 C C . GLU A 1 99 ? 21.492 -8.458 -22.857 1.00 97.44 99 GLU A C 1
ATOM 753 O O . GLU A 1 99 ? 21.700 -7.263 -22.621 1.00 97.44 99 GLU A O 1
ATOM 758 N N . ALA A 1 100 ? 20.250 -8.936 -22.993 1.00 95.94 100 ALA A N 1
ATOM 759 C CA . ALA A 1 100 ? 19.056 -8.107 -22.819 1.00 95.94 100 ALA A CA 1
ATOM 760 C C . ALA A 1 100 ? 18.939 -7.572 -21.379 1.00 95.94 100 ALA A C 1
ATOM 762 O O . ALA A 1 100 ? 18.814 -6.362 -21.171 1.00 95.94 100 ALA A O 1
ATOM 763 N N . ALA A 1 101 ? 19.060 -8.450 -20.378 1.00 94.12 101 ALA A N 1
ATOM 764 C CA . ALA A 1 101 ? 19.012 -8.072 -18.966 1.00 94.12 101 ALA A CA 1
ATOM 765 C C . ALA A 1 101 ? 20.144 -7.102 -18.590 1.00 94.12 101 ALA A C 1
ATOM 767 O O . ALA A 1 101 ? 19.913 -6.110 -17.896 1.00 94.12 101 ALA A O 1
ATOM 768 N N . LYS A 1 102 ? 21.358 -7.340 -19.096 1.00 95.75 102 LYS A N 1
ATOM 769 C CA . LYS A 1 102 ? 22.514 -6.458 -18.915 1.00 95.75 102 LYS A CA 1
ATOM 770 C C . LYS A 1 102 ? 22.283 -5.083 -19.540 1.00 95.75 102 LYS A C 1
ATOM 772 O O . LYS A 1 102 ? 22.538 -4.081 -18.880 1.00 95.75 102 LYS A O 1
ATOM 777 N N . THR A 1 103 ? 21.750 -5.020 -20.760 1.00 95.31 103 THR A N 1
ATOM 778 C CA . THR A 1 103 ? 21.426 -3.747 -21.427 1.00 95.31 103 THR A CA 1
ATOM 779 C C . THR A 1 103 ? 20.410 -2.943 -20.617 1.00 95.31 103 THR A C 1
ATOM 781 O O . THR A 1 103 ? 20.579 -1.739 -20.413 1.00 95.31 103 THR A O 1
ATOM 784 N N . MET A 1 104 ? 19.367 -3.603 -20.106 1.00 93.19 104 MET A N 1
ATOM 785 C CA . MET A 1 104 ? 18.383 -2.957 -19.236 1.00 93.19 104 MET A CA 1
ATOM 786 C C . MET A 1 104 ? 19.016 -2.454 -17.937 1.00 93.19 104 MET A C 1
ATOM 788 O O . MET A 1 104 ? 18.803 -1.301 -17.561 1.00 93.19 104 MET A O 1
ATOM 792 N N . TYR A 1 105 ? 19.830 -3.285 -17.284 1.00 93.38 105 TYR A N 1
ATOM 793 C CA . TYR A 1 105 ? 20.565 -2.901 -16.083 1.00 93.38 105 TYR A CA 1
ATOM 794 C C . TYR A 1 105 ? 21.427 -1.658 -16.332 1.00 93.38 105 TYR A C 1
ATOM 796 O O . TYR A 1 105 ? 21.256 -0.656 -15.642 1.00 93.38 105 TYR A O 1
ATOM 804 N N . GLU A 1 106 ? 22.271 -1.676 -17.368 1.00 94.31 106 GLU A N 1
ATOM 805 C CA . GLU A 1 106 ? 23.134 -0.551 -17.739 1.00 94.31 106 GLU A CA 1
ATOM 806 C C . GLU A 1 106 ? 22.321 0.718 -18.017 1.00 94.31 106 GLU A C 1
ATOM 808 O O . GLU A 1 106 ? 22.686 1.794 -17.541 1.00 94.31 106 GLU A O 1
ATOM 813 N N . LYS A 1 107 ? 21.183 0.610 -18.715 1.00 91.19 107 LYS A N 1
ATOM 814 C CA . LYS A 1 107 ? 20.273 1.738 -18.967 1.00 91.19 107 LYS A CA 1
ATOM 815 C C . LYS A 1 107 ? 19.745 2.356 -17.673 1.00 91.19 107 LYS A C 1
ATOM 817 O O . LYS A 1 107 ? 19.651 3.578 -17.577 1.00 91.19 107 LYS A O 1
ATOM 822 N N . ALA A 1 108 ? 19.389 1.540 -16.685 1.00 90.19 108 ALA A N 1
ATOM 823 C CA . ALA A 1 108 ? 18.834 2.035 -15.429 1.00 90.19 108 ALA A CA 1
ATOM 824 C C . ALA A 1 108 ? 19.891 2.473 -14.406 1.00 90.19 108 ALA A C 1
ATOM 826 O O . ALA A 1 108 ? 19.575 3.240 -13.494 1.00 90.19 108 ALA A O 1
ATOM 827 N N . THR A 1 109 ? 21.135 2.017 -14.556 1.00 91.94 109 THR A N 1
ATOM 828 C CA . THR A 1 109 ? 22.267 2.381 -13.693 1.00 91.94 109 THR A CA 1
ATOM 829 C C . THR A 1 109 ? 23.268 3.318 -14.367 1.00 91.94 109 THR A C 1
ATOM 831 O O . THR A 1 109 ? 24.413 3.411 -13.930 1.00 91.94 109 THR A O 1
ATOM 834 N N . SER A 1 110 ? 22.858 4.031 -15.418 1.00 90.62 110 SER A N 1
ATOM 835 C CA . SER A 1 110 ? 23.677 5.055 -16.069 1.00 90.62 110 SER A CA 1
ATOM 836 C C . SER A 1 110 ? 22.890 6.325 -16.404 1.00 90.62 110 SER A C 1
ATOM 838 O O . SER A 1 110 ? 21.658 6.334 -16.477 1.00 90.62 110 SER A O 1
ATOM 840 N N . GLY A 1 111 ? 23.634 7.420 -16.589 1.00 89.31 111 GLY A N 1
ATOM 841 C CA . GLY A 1 111 ? 23.102 8.721 -16.986 1.00 89.31 111 GLY A CA 1
ATOM 842 C C . GLY A 1 111 ? 21.994 9.242 -16.069 1.00 89.31 111 GLY A C 1
ATOM 843 O O . GLY A 1 111 ? 21.964 8.978 -14.867 1.00 89.31 111 GLY A O 1
ATOM 844 N N . ILE A 1 112 ? 21.050 9.961 -16.677 1.00 84.88 112 ILE A N 1
ATOM 845 C CA . ILE A 1 112 ? 19.969 10.662 -15.975 1.00 84.88 112 ILE A CA 1
ATOM 846 C C . ILE A 1 112 ? 19.081 9.735 -15.130 1.00 84.88 112 ILE A C 1
ATOM 848 O O . ILE A 1 112 ? 18.569 10.147 -14.094 1.00 84.88 112 ILE A O 1
ATOM 852 N N . TRP A 1 113 ? 18.892 8.476 -15.534 1.00 85.81 113 TRP A N 1
ATOM 853 C CA . TRP A 1 113 ? 18.037 7.545 -14.793 1.00 85.81 113 TRP A CA 1
ATOM 854 C C . TRP A 1 113 ? 18.646 7.140 -13.460 1.00 85.81 113 TRP A C 1
ATOM 856 O O . TRP A 1 113 ? 17.940 7.078 -12.451 1.00 85.81 113 TRP A O 1
ATOM 866 N N . TRP A 1 114 ? 19.957 6.906 -13.457 1.00 89.69 114 TRP A N 1
ATOM 867 C CA . TRP A 1 114 ? 20.685 6.616 -12.236 1.00 89.69 114 TRP A CA 1
ATOM 868 C C . TRP A 1 114 ? 20.724 7.832 -11.314 1.00 89.69 114 TRP A C 1
ATOM 870 O O . TRP A 1 114 ? 20.382 7.695 -10.144 1.00 89.69 114 TRP A O 1
ATOM 880 N N . GLU A 1 115 ? 21.019 9.020 -11.852 1.00 90.00 115 GLU A N 1
ATOM 881 C CA . GLU A 1 115 ? 21.011 10.281 -11.094 1.00 90.00 115 GLU A CA 1
ATOM 882 C C . GLU A 1 115 ? 19.650 10.520 -10.416 1.00 90.00 115 GLU A C 1
ATOM 884 O O . GLU A 1 115 ? 19.582 10.691 -9.198 1.00 90.00 115 GLU A O 1
ATOM 889 N N . ILE A 1 116 ? 18.544 10.409 -11.167 1.00 86.25 116 ILE A N 1
ATOM 890 C CA . ILE A 1 116 ? 17.187 10.530 -10.610 1.00 86.25 116 ILE A CA 1
ATOM 891 C C . ILE A 1 116 ? 16.948 9.475 -9.525 1.00 86.25 116 ILE A C 1
ATOM 893 O O . ILE A 1 116 ? 16.394 9.789 -8.472 1.00 86.25 116 ILE A O 1
ATOM 897 N N . SER A 1 117 ? 17.337 8.220 -9.760 1.00 88.62 117 SER A N 1
ATOM 898 C CA . SER A 1 117 ? 17.160 7.138 -8.786 1.00 88.62 117 SER A CA 1
ATOM 899 C C . SER A 1 117 ? 17.927 7.411 -7.487 1.00 88.62 117 SER A C 1
ATOM 901 O O . SER A 1 117 ? 17.352 7.271 -6.402 1.00 88.62 117 SER A O 1
ATOM 903 N N . GLU A 1 118 ? 19.189 7.850 -7.578 1.00 90.62 118 GLU A N 1
ATOM 904 C CA . GLU A 1 118 ? 20.042 8.206 -6.437 1.00 90.62 118 GLU A CA 1
ATOM 905 C C . GLU A 1 118 ? 19.502 9.389 -5.639 1.00 90.62 118 GLU A C 1
ATOM 907 O O . GLU A 1 118 ? 19.590 9.382 -4.412 1.00 90.62 118 GLU A O 1
ATOM 912 N N . GLU A 1 119 ? 18.902 10.375 -6.299 1.00 90.00 119 GLU A N 1
ATOM 913 C CA . GLU A 1 119 ? 18.331 11.543 -5.630 1.00 90.00 119 GLU A CA 1
ATOM 914 C C . GLU A 1 119 ? 16.934 11.284 -5.048 1.00 90.00 119 GLU A C 1
ATOM 916 O O . GLU A 1 119 ? 16.542 11.954 -4.090 1.00 90.00 119 GLU A O 1
ATOM 921 N N . THR A 1 120 ? 16.207 10.282 -5.560 1.00 90.00 120 THR A N 1
ATOM 922 C CA . THR A 1 120 ? 14.813 9.987 -5.186 1.00 90.00 120 THR A CA 1
ATOM 923 C C . THR A 1 120 ? 14.656 8.620 -4.508 1.00 90.00 120 THR A C 1
ATOM 925 O O . THR A 1 120 ? 14.960 8.476 -3.321 1.00 90.00 120 THR A O 1
ATOM 928 N N . LEU A 1 121 ? 14.181 7.598 -5.229 1.00 90.44 121 LEU A N 1
ATOM 929 C CA . LEU A 1 121 ? 13.757 6.300 -4.699 1.00 90.44 121 LEU A CA 1
ATOM 930 C C . LEU A 1 121 ? 14.852 5.571 -3.921 1.00 90.44 121 LEU A C 1
ATOM 932 O O . LEU A 1 121 ? 14.571 4.986 -2.876 1.00 90.44 121 LEU A O 1
ATOM 936 N N . ARG A 1 122 ? 16.105 5.608 -4.381 1.00 91.69 122 ARG A N 1
ATOM 937 C CA . ARG A 1 122 ? 17.211 4.929 -3.691 1.00 91.69 122 ARG A CA 1
ATOM 938 C C . ARG A 1 122 ? 17.571 5.610 -2.373 1.00 91.69 122 ARG A C 1
ATOM 940 O O . ARG A 1 122 ? 18.002 4.936 -1.431 1.00 91.69 122 ARG A O 1
ATOM 947 N N . ARG A 1 123 ? 17.424 6.937 -2.299 1.00 92.50 123 ARG A N 1
ATOM 948 C CA . ARG A 1 123 ? 17.751 7.744 -1.115 1.00 92.50 123 ARG A CA 1
ATOM 949 C C . ARG A 1 123 ? 16.605 7.828 -0.125 1.00 92.50 123 ARG A C 1
ATOM 951 O O . ARG A 1 123 ? 16.856 7.816 1.080 1.00 92.50 123 ARG A O 1
ATOM 958 N N . TYR A 1 124 ? 15.370 7.897 -0.592 1.00 93.94 124 TYR A N 1
ATOM 959 C CA . TYR A 1 124 ? 14.206 8.183 0.243 1.00 93.94 124 TYR A CA 1
ATOM 960 C C . TYR A 1 124 ? 13.189 7.046 0.306 1.00 93.94 124 TYR A C 1
ATOM 962 O O . TYR A 1 124 ? 12.400 7.023 1.245 1.00 93.94 124 TYR A O 1
ATOM 970 N N . GLY A 1 125 ? 13.235 6.093 -0.625 1.00 94.44 125 GLY A N 1
ATOM 971 C CA . GLY A 1 125 ? 12.094 5.230 -0.918 1.00 94.44 125 GLY A CA 1
ATOM 972 C C . GLY A 1 125 ? 11.013 6.031 -1.634 1.00 94.44 125 GLY A C 1
ATOM 973 O O . GLY A 1 125 ? 11.278 7.124 -2.127 1.00 94.44 125 GLY A O 1
ATOM 974 N N . THR A 1 126 ? 9.783 5.532 -1.662 1.00 95.06 126 THR A N 1
ATOM 975 C CA . THR A 1 126 ? 8.639 6.303 -2.177 1.00 95.06 126 THR A CA 1
ATOM 976 C C . THR A 1 126 ? 8.276 7.561 -1.358 1.00 95.06 126 THR A C 1
ATOM 978 O O . THR A 1 126 ? 7.743 8.490 -1.966 1.00 95.06 126 THR A O 1
ATOM 981 N N . PRO A 1 127 ? 8.603 7.699 -0.050 1.00 96.31 127 PRO A N 1
ATOM 982 C CA . PRO A 1 127 ? 8.295 8.896 0.742 1.00 96.31 127 PRO A CA 1
ATOM 983 C C . PRO A 1 127 ? 8.736 10.268 0.214 1.00 96.31 127 PRO A C 1
ATOM 985 O O . PRO A 1 127 ? 8.164 11.269 0.638 1.00 96.31 127 PRO A O 1
ATOM 988 N N . TYR A 1 128 ? 9.702 10.368 -0.708 1.00 92.56 128 TYR A N 1
ATOM 989 C CA . TYR A 1 128 ? 10.026 11.668 -1.332 1.00 92.56 128 TYR A CA 1
ATOM 990 C C . TYR A 1 128 ? 8.833 12.281 -2.089 1.00 92.56 128 TYR A C 1
ATOM 992 O O . TYR A 1 128 ? 8.786 13.490 -2.300 1.00 92.56 128 TYR A O 1
ATOM 1000 N N . LEU A 1 129 ? 7.852 11.455 -2.478 1.00 93.94 129 LEU A N 1
ATOM 1001 C CA . LEU A 1 129 ? 6.626 11.909 -3.128 1.00 93.94 129 LEU A CA 1
ATOM 1002 C C . LEU A 1 129 ? 5.797 12.846 -2.243 1.00 93.94 129 LEU A C 1
ATOM 1004 O O . LEU A 1 129 ? 5.000 13.606 -2.782 1.00 93.94 129 LEU A O 1
ATOM 1008 N N . VAL A 1 130 ? 5.979 12.839 -0.916 1.00 96.94 130 VAL A N 1
ATOM 1009 C CA . VAL A 1 130 ? 5.296 13.797 -0.031 1.00 96.94 130 VAL A CA 1
ATOM 1010 C C . VAL A 1 130 ? 5.611 15.232 -0.449 1.00 96.94 130 VAL A C 1
ATOM 1012 O O . VAL A 1 130 ? 4.682 16.002 -0.675 1.00 96.94 130 VAL A O 1
ATOM 1015 N N . ASP A 1 131 ? 6.892 15.568 -0.625 1.00 94.62 131 ASP A N 1
ATOM 1016 C CA . ASP A 1 131 ? 7.311 16.921 -1.004 1.00 94.62 131 ASP A CA 1
ATOM 1017 C C . ASP A 1 131 ? 6.867 17.251 -2.431 1.00 94.62 131 ASP A C 1
ATOM 1019 O O . ASP A 1 131 ? 6.236 18.278 -2.667 1.00 94.62 131 ASP A O 1
ATOM 1023 N N . VAL A 1 132 ? 7.111 16.335 -3.378 1.00 91.44 132 VAL A N 1
ATOM 1024 C CA . VAL A 1 132 ? 6.749 16.532 -4.793 1.00 91.44 132 VAL A CA 1
ATOM 1025 C C . VAL A 1 132 ? 5.256 16.820 -4.948 1.00 91.44 132 VAL A C 1
ATOM 1027 O O . VAL A 1 132 ? 4.873 17.716 -5.697 1.00 91.44 132 VAL A O 1
ATOM 1030 N N . LEU A 1 133 ? 4.406 16.068 -4.245 1.00 93.44 133 LEU A N 1
ATOM 1031 C CA . LEU A 1 133 ? 2.955 16.187 -4.369 1.00 93.44 133 LEU A CA 1
ATOM 1032 C C . LEU A 1 133 ? 2.381 17.329 -3.536 1.00 93.44 133 LEU A C 1
ATOM 1034 O O . LEU A 1 133 ? 1.369 17.906 -3.933 1.00 93.44 133 LEU A O 1
ATOM 1038 N N . TYR A 1 134 ? 3.037 17.702 -2.439 1.00 94.56 134 TYR A N 1
ATOM 1039 C CA . TYR A 1 134 ? 2.704 18.904 -1.685 1.00 94.56 134 TYR A CA 1
ATOM 1040 C C . TYR A 1 134 ? 2.931 20.176 -2.515 1.00 94.56 134 TYR A C 1
ATOM 1042 O O . TYR A 1 134 ? 2.008 20.979 -2.645 1.00 94.56 134 TYR A O 1
ATOM 1050 N N . GLU A 1 135 ? 4.101 20.317 -3.150 1.00 92.25 135 GLU A N 1
ATOM 1051 C CA . GLU A 1 135 ? 4.471 21.506 -3.941 1.00 92.25 135 GLU A CA 1
ATOM 1052 C C . GLU A 1 135 ? 3.495 21.792 -5.091 1.00 92.25 135 GLU A C 1
ATOM 1054 O O . GLU A 1 135 ? 3.225 22.943 -5.436 1.00 92.25 135 GLU A O 1
ATOM 1059 N N . ILE A 1 136 ? 2.914 20.744 -5.679 1.00 90.94 136 ILE A N 1
ATOM 1060 C CA . ILE A 1 136 ? 1.954 20.874 -6.783 1.00 90.94 136 ILE A CA 1
ATOM 1061 C C . ILE A 1 136 ? 0.483 20.874 -6.330 1.00 90.94 136 ILE A C 1
ATOM 1063 O O . ILE A 1 136 ? -0.413 20.876 -7.182 1.00 90.94 136 ILE A O 1
ATOM 1067 N N . GLY A 1 137 ? 0.227 20.858 -5.016 1.00 93.12 137 GLY A N 1
ATOM 1068 C CA . GLY A 1 137 ? -1.112 20.876 -4.425 1.00 93.12 137 GLY A CA 1
ATOM 1069 C C . GLY A 1 137 ? -1.931 19.606 -4.679 1.00 93.12 137 GLY A C 1
ATOM 1070 O O . GLY A 1 137 ? -3.139 19.694 -4.903 1.00 93.12 137 GLY A O 1
ATOM 1071 N N . ARG A 1 138 ? -1.285 18.431 -4.687 1.00 93.88 138 ARG A N 1
ATOM 1072 C CA . ARG A 1 138 ? -1.899 17.110 -4.932 1.00 93.88 138 ARG A CA 1
ATOM 1073 C C . ARG A 1 138 ? -1.687 16.119 -3.781 1.00 93.88 138 ARG A C 1
ATOM 1075 O O . ARG A 1 138 ? -1.927 14.933 -3.970 1.00 93.88 138 ARG A O 1
ATOM 1082 N N . LEU A 1 139 ? -1.230 16.552 -2.608 1.00 97.12 139 LEU A N 1
ATOM 1083 C CA . LEU A 1 139 ? -1.090 15.684 -1.437 1.00 97.12 139 LEU A CA 1
ATOM 1084 C C . LEU A 1 139 ? -2.466 15.507 -0.773 1.00 97.12 139 LEU A C 1
ATOM 1086 O O . LEU A 1 139 ? -2.962 16.476 -0.199 1.00 97.12 139 LEU A O 1
ATOM 1090 N N . PRO A 1 140 ? -3.116 14.327 -0.831 1.00 97.75 140 PRO A N 1
ATOM 1091 C CA . PRO A 1 140 ? -4.458 14.188 -0.279 1.00 97.75 140 PRO A CA 1
ATOM 1092 C C . PRO A 1 140 ? -4.477 14.420 1.231 1.00 97.75 140 PRO A C 1
ATOM 1094 O O . PRO A 1 140 ? -3.767 13.755 1.990 1.00 97.75 140 PRO A O 1
ATOM 1097 N N . THR A 1 141 ? -5.341 15.334 1.658 1.00 98.50 141 THR A N 1
ATOM 1098 C CA . THR A 1 141 ? -5.400 15.809 3.040 1.00 98.50 141 THR A CA 1
ATOM 1099 C C . THR A 1 141 ? -6.834 15.840 3.533 1.00 98.50 141 THR A C 1
ATOM 1101 O O . THR A 1 141 ? -7.716 16.312 2.809 1.00 98.50 141 THR A O 1
ATOM 1104 N N . LYS A 1 142 ? -7.053 15.382 4.774 1.00 98.38 142 LYS A N 1
ATOM 1105 C CA . LYS A 1 142 ? -8.358 15.389 5.457 1.00 98.38 142 LYS A CA 1
ATOM 1106 C C . LYS A 1 142 ? -9.458 14.712 4.618 1.00 98.38 142 LYS A C 1
ATOM 1108 O O . LYS A 1 142 ? -10.319 15.392 4.074 1.00 98.38 142 LYS A O 1
ATOM 1113 N N . ASN A 1 143 ? -9.364 13.391 4.435 1.00 98.06 143 ASN A N 1
ATOM 1114 C CA . ASN A 1 143 ? -10.249 12.586 3.569 1.00 98.06 143 ASN A CA 1
ATOM 1115 C C . ASN A 1 143 ? -10.440 13.168 2.150 1.00 98.06 143 ASN A C 1
ATOM 1117 O O . ASN A 1 143 ? -11.554 13.344 1.664 1.00 98.06 143 ASN A O 1
ATOM 1121 N N . HIS A 1 144 ? -9.329 13.510 1.482 1.00 96.38 144 HIS A N 1
ATOM 1122 C CA . HIS A 1 144 ? -9.332 14.171 0.166 1.00 96.38 144 HIS A CA 1
ATOM 1123 C C . HIS A 1 144 ? -10.102 15.508 0.139 1.00 96.38 144 HIS A C 1
ATOM 1125 O O . HIS A 1 144 ? -10.551 15.942 -0.918 1.00 96.38 144 HIS A O 1
ATOM 1131 N N . TRP A 1 145 ? -10.225 16.236 1.248 1.00 96.25 145 TRP A N 1
ATOM 1132 C CA . TRP A 1 145 ? -10.789 17.588 1.230 1.00 96.25 145 TRP A CA 1
ATOM 1133 C C . TRP A 1 145 ? -9.873 18.576 0.495 1.00 96.25 145 TRP A C 1
ATOM 1135 O O . TRP A 1 145 ? -10.330 19.321 -0.374 1.00 96.25 145 TRP A O 1
ATOM 1145 N N . SER A 1 146 ? -8.571 18.523 0.788 1.00 96.31 146 SER A N 1
ATOM 1146 C CA . SER A 1 146 ? -7.539 19.425 0.260 1.00 96.31 146 SER A CA 1
ATOM 1147 C C . SER A 1 146 ? -6.371 18.651 -0.364 1.00 96.31 146 SER A C 1
ATOM 1149 O O . SER A 1 146 ? -6.201 17.462 -0.099 1.00 96.31 146 SER A O 1
ATOM 1151 N N . GLY A 1 147 ? -5.576 19.346 -1.182 1.00 95.88 147 GLY A N 1
ATOM 1152 C CA . GLY A 1 147 ? -4.320 18.864 -1.769 1.00 95.88 147 GLY A CA 1
ATOM 1153 C C . GLY A 1 147 ? -3.054 19.380 -1.065 1.00 95.88 147 GLY A C 1
ATOM 1154 O O . GLY A 1 147 ? -1.948 19.161 -1.555 1.00 95.88 147 GLY A O 1
ATOM 1155 N N . VAL A 1 148 ? -3.206 20.111 0.044 1.00 95.69 148 VAL A N 1
ATOM 1156 C CA . VAL A 1 148 ? -2.106 20.689 0.837 1.00 95.69 148 VAL A CA 1
ATOM 1157 C C . VAL A 1 148 ? -2.282 20.360 2.316 1.00 95.69 148 VAL A C 1
ATOM 1159 O O . VAL A 1 148 ? -3.415 20.283 2.797 1.00 95.69 148 VAL A O 1
ATOM 1162 N N . PHE A 1 149 ? -1.173 20.163 3.029 1.00 97.81 149 PHE A N 1
ATOM 1163 C CA . PHE A 1 149 ? -1.127 19.864 4.462 1.00 97.81 149 PHE A CA 1
ATOM 1164 C C . PHE A 1 149 ? 0.008 20.648 5.121 1.00 97.81 149 PHE A C 1
ATOM 1166 O O . PHE A 1 149 ? 1.155 20.510 4.711 1.00 97.81 149 PHE A O 1
ATOM 1173 N N . GLU A 1 150 ? -0.298 21.445 6.145 1.00 96.19 150 GLU A N 1
ATOM 1174 C CA . GLU A 1 150 ? 0.701 22.260 6.855 1.00 96.19 150 GLU A CA 1
ATOM 1175 C C . GLU A 1 150 ? 1.823 21.398 7.462 1.00 96.19 150 GLU A C 1
ATOM 1177 O O . GLU A 1 150 ? 2.997 21.750 7.369 1.00 96.19 150 GLU A O 1
ATOM 1182 N N . GLY A 1 151 ? 1.479 20.213 7.978 1.00 97.19 151 GLY A N 1
ATOM 1183 C CA . GLY A 1 151 ? 2.428 19.250 8.540 1.00 97.19 151 GLY A CA 1
ATOM 1184 C C . GLY A 1 151 ? 3.178 18.388 7.513 1.00 97.19 151 GLY A C 1
ATOM 1185 O O . GLY A 1 151 ? 3.841 17.432 7.907 1.00 97.19 151 GLY A O 1
ATOM 1186 N N . ALA A 1 152 ? 3.105 18.671 6.202 1.00 97.44 152 ALA A N 1
ATOM 1187 C CA . ALA A 1 152 ? 3.714 17.817 5.169 1.00 97.44 152 ALA A CA 1
ATOM 1188 C C . ALA A 1 152 ? 5.225 17.600 5.377 1.00 97.44 152 ALA A C 1
ATOM 1190 O O . ALA A 1 152 ? 5.716 16.479 5.245 1.00 97.44 152 ALA A O 1
ATOM 1191 N N . GLN A 1 153 ? 5.953 18.648 5.777 1.00 97.19 153 GLN A N 1
ATOM 1192 C CA . GLN A 1 153 ? 7.398 18.572 6.025 1.00 97.19 153 GLN A CA 1
ATOM 1193 C C . GLN A 1 153 ? 7.755 17.653 7.204 1.00 97.19 153 GLN A C 1
ATOM 1195 O O . GLN A 1 153 ? 8.821 17.039 7.212 1.00 97.19 153 GLN A O 1
ATOM 1200 N N . ALA A 1 154 ? 6.862 17.496 8.185 1.00 97.69 154 ALA A N 1
ATOM 1201 C CA . ALA A 1 154 ? 7.093 16.629 9.339 1.00 97.69 154 ALA A CA 1
ATOM 1202 C C . ALA A 1 154 ? 6.982 15.133 9.000 1.00 97.69 154 ALA A C 1
ATOM 1204 O O . ALA A 1 154 ? 7.521 14.305 9.736 1.00 97.69 154 ALA A O 1
ATOM 1205 N N . ILE A 1 155 ? 6.338 14.787 7.879 1.00 97.62 155 ILE A N 1
ATOM 1206 C CA . ILE A 1 155 ? 6.097 13.399 7.454 1.00 97.62 155 ILE A CA 1
ATOM 1207 C C . ILE A 1 155 ? 6.807 13.025 6.145 1.00 97.62 155 ILE A C 1
ATOM 1209 O O . ILE A 1 155 ? 6.567 11.950 5.602 1.00 97.62 155 ILE A O 1
ATOM 1213 N N . ASN A 1 156 ? 7.669 13.895 5.615 1.00 96.56 156 ASN A N 1
ATOM 1214 C CA . ASN A 1 156 ? 8.354 13.656 4.349 1.00 96.56 156 ASN A CA 1
ATOM 1215 C C . ASN A 1 156 ? 9.538 12.673 4.461 1.00 96.56 156 ASN A C 1
ATOM 1217 O O . ASN A 1 156 ? 9.909 12.183 5.535 1.00 96.56 156 ASN A O 1
ATOM 1221 N N . GLY A 1 157 ? 10.158 12.385 3.313 1.00 95.50 157 GLY A N 1
ATOM 1222 C CA . GLY A 1 157 ? 11.286 11.460 3.224 1.00 95.50 157 GLY A CA 1
ATOM 1223 C C . GLY A 1 157 ? 12.516 11.884 4.038 1.00 95.50 157 GLY A C 1
ATOM 1224 O O . GLY A 1 157 ? 13.239 11.013 4.528 1.00 95.50 157 GLY A O 1
ATOM 1225 N N . ASP A 1 158 ? 12.769 13.187 4.199 1.00 95.50 158 ASP A N 1
ATOM 1226 C CA . ASP A 1 158 ? 13.871 13.692 5.027 1.00 95.50 158 ASP A CA 1
ATOM 1227 C C . ASP A 1 158 ? 13.599 13.484 6.518 1.00 95.50 158 ASP A C 1
ATOM 1229 O O . ASP A 1 158 ? 14.462 12.962 7.230 1.00 95.50 158 ASP A O 1
ATOM 1233 N N . SER A 1 159 ? 12.382 13.775 6.974 1.00 96.69 159 SER A N 1
ATOM 1234 C CA . SER A 1 159 ? 11.956 13.562 8.359 1.00 96.69 159 SER A CA 1
ATOM 1235 C C . SER A 1 159 ? 12.019 12.088 8.776 1.00 96.69 159 SER A C 1
ATOM 1237 O O . SER A 1 159 ? 12.401 11.784 9.908 1.00 96.69 159 SER A O 1
ATOM 1239 N N . LEU A 1 160 ? 11.740 11.152 7.860 1.00 96.12 160 LEU A N 1
ATOM 1240 C CA . LEU A 1 160 ? 11.852 9.707 8.110 1.00 96.12 160 LEU A CA 1
ATOM 1241 C C . LEU A 1 160 ? 13.284 9.220 8.361 1.00 96.12 160 LEU A C 1
ATOM 1243 O O . LEU A 1 160 ? 13.475 8.221 9.059 1.00 96.12 160 LEU A O 1
ATOM 1247 N N . LYS A 1 161 ? 14.307 9.916 7.844 1.00 95.00 161 LYS A N 1
ATOM 1248 C CA . LYS A 1 161 ? 15.710 9.495 8.011 1.00 95.00 161 LYS A CA 1
ATOM 1249 C C . LYS A 1 161 ? 16.110 9.375 9.476 1.00 95.00 161 LYS A C 1
ATOM 1251 O O . LYS A 1 161 ? 16.925 8.514 9.790 1.00 95.00 161 LYS A O 1
ATOM 1256 N N . LYS A 1 162 ? 15.509 10.173 10.368 1.00 94.56 162 LYS A N 1
ATOM 1257 C CA . LYS A 1 162 ? 15.801 10.135 11.809 1.00 94.56 162 LYS A CA 1
ATOM 1258 C C . LYS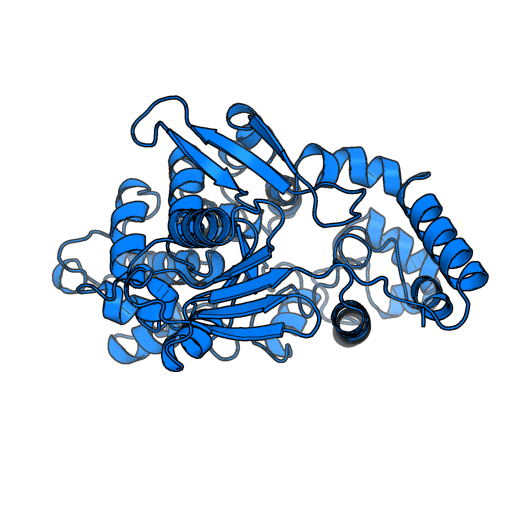 A 1 162 ? 15.486 8.785 12.461 1.00 94.56 162 LYS A C 1
ATOM 1260 O O . LYS A 1 162 ? 16.093 8.458 13.469 1.00 94.56 162 LYS A O 1
ATOM 1265 N N . TYR A 1 163 ? 14.562 8.012 11.887 1.00 97.19 163 TYR A N 1
ATOM 1266 C CA . TYR A 1 163 ? 14.209 6.676 12.372 1.00 97.19 163 TYR A CA 1
ATOM 1267 C C . TYR A 1 163 ? 14.872 5.561 11.564 1.00 97.19 163 TYR A C 1
ATOM 1269 O O . TYR A 1 163 ? 14.736 4.391 11.906 1.00 97.19 163 TYR A O 1
ATOM 1277 N N . ARG A 1 164 ? 15.534 5.873 10.447 1.00 96.38 164 ARG A N 1
ATOM 1278 C CA . ARG A 1 164 ? 15.997 4.852 9.509 1.00 96.38 164 ARG A CA 1
ATOM 1279 C C . ARG A 1 164 ? 17.230 4.140 10.051 1.00 96.38 164 ARG A C 1
ATOM 1281 O O . ARG A 1 164 ? 18.280 4.749 10.216 1.00 96.38 164 ARG A O 1
ATOM 1288 N N . ILE A 1 165 ? 17.123 2.825 10.205 1.00 97.00 165 ILE A N 1
ATOM 1289 C CA . ILE A 1 165 ? 18.227 1.969 10.661 1.00 97.00 165 ILE A CA 1
ATOM 1290 C C . ILE A 1 165 ? 18.799 1.086 9.555 1.00 97.00 165 ILE A C 1
ATOM 1292 O O . ILE A 1 165 ? 19.920 0.597 9.664 1.00 97.00 165 ILE A O 1
ATOM 1296 N N . SER A 1 166 ? 18.041 0.845 8.483 1.00 95.19 166 SER A N 1
ATOM 1297 C CA . SER A 1 166 ? 18.505 0.001 7.386 1.00 95.19 166 SER A CA 1
ATOM 1298 C C . SER A 1 166 ? 17.771 0.292 6.082 1.00 95.19 166 SER A C 1
ATOM 1300 O O . SER A 1 166 ? 16.725 0.942 6.053 1.00 95.19 166 SER A O 1
ATOM 1302 N N . LYS A 1 167 ? 18.340 -0.230 4.998 1.00 93.69 167 LYS A N 1
ATOM 1303 C CA . LYS A 1 167 ? 17.770 -0.241 3.655 1.00 93.69 167 LYS A CA 1
ATOM 1304 C C . LYS A 1 167 ? 17.791 -1.674 3.132 1.00 93.69 167 LYS A C 1
ATOM 1306 O O . LYS A 1 167 ? 18.755 -2.404 3.367 1.00 93.69 167 LYS A O 1
ATOM 1311 N N . LYS A 1 168 ? 16.732 -2.072 2.437 1.00 93.56 168 LYS A N 1
ATOM 1312 C CA . LYS A 1 168 ? 16.543 -3.407 1.863 1.00 93.56 168 LYS A CA 1
ATOM 1313 C C . LYS A 1 168 ? 16.200 -3.301 0.377 1.00 93.56 168 LYS A C 1
ATOM 1315 O O . LYS A 1 168 ? 15.977 -2.216 -0.161 1.00 93.56 168 LYS A O 1
ATOM 1320 N N . SER A 1 169 ? 16.171 -4.438 -0.301 1.00 93.75 169 SER A N 1
ATOM 1321 C CA . SER A 1 169 ? 15.790 -4.540 -1.707 1.00 93.75 169 SER A CA 1
ATOM 1322 C C . SER A 1 169 ? 14.826 -5.700 -1.904 1.00 93.75 169 SER A C 1
ATOM 1324 O O . SER A 1 169 ? 14.827 -6.648 -1.123 1.00 93.75 169 SER A O 1
ATOM 1326 N N . CYS A 1 170 ? 14.013 -5.635 -2.958 1.00 94.69 170 CYS A N 1
ATOM 1327 C CA . CYS A 1 170 ? 13.468 -6.858 -3.543 1.00 94.69 170 CYS A CA 1
ATOM 1328 C C . CYS A 1 170 ? 14.609 -7.697 -4.138 1.00 94.69 170 CYS A C 1
ATOM 1330 O O . CYS A 1 170 ? 15.738 -7.208 -4.292 1.00 94.69 170 CYS A O 1
ATOM 1332 N N . PHE A 1 171 ? 14.289 -8.934 -4.510 1.00 92.81 171 PHE A N 1
ATOM 1333 C CA . PHE A 1 171 ? 15.179 -9.790 -5.284 1.00 92.81 171 PHE A CA 1
ATOM 1334 C C . PHE A 1 171 ? 15.720 -9.051 -6.521 1.00 92.81 171 PHE A C 1
ATOM 1336 O O . PHE A 1 171 ? 14.960 -8.398 -7.235 1.00 92.81 171 PHE A O 1
ATOM 1343 N N . ASP A 1 172 ? 17.042 -9.106 -6.700 1.00 90.75 172 ASP A N 1
ATOM 1344 C CA . ASP A 1 172 ? 17.806 -8.549 -7.830 1.00 90.75 172 ASP A CA 1
ATOM 1345 C C . ASP A 1 172 ? 17.591 -7.048 -8.145 1.00 90.75 172 ASP A C 1
ATOM 1347 O O . ASP A 1 172 ? 17.918 -6.536 -9.214 1.00 90.75 172 ASP A O 1
ATOM 1351 N N . CYS A 1 173 ? 17.035 -6.287 -7.199 1.00 92.62 173 CYS A N 1
ATOM 1352 C CA . CYS A 1 173 ? 16.671 -4.895 -7.437 1.00 92.62 173 CYS A CA 1
ATOM 1353 C C . CYS A 1 173 ? 17.822 -3.922 -7.124 1.00 92.62 173 CYS A C 1
ATOM 1355 O O . CYS A 1 173 ? 18.222 -3.752 -5.968 1.00 92.62 173 CYS A O 1
ATOM 1357 N N . PHE A 1 174 ? 18.275 -3.177 -8.135 1.00 88.88 174 PHE A N 1
ATOM 1358 C CA . PHE A 1 174 ? 19.298 -2.130 -7.996 1.00 88.88 174 PHE A CA 1
ATOM 1359 C C . PHE A 1 174 ? 18.782 -0.819 -7.367 1.00 88.88 174 PHE A C 1
ATOM 1361 O O . PHE A 1 174 ? 19.575 -0.052 -6.818 1.00 88.88 174 PHE A O 1
ATOM 1368 N N . ILE A 1 175 ? 17.468 -0.557 -7.387 1.00 91.19 175 ILE A N 1
ATOM 1369 C CA . ILE A 1 175 ? 16.875 0.675 -6.824 1.00 91.19 175 ILE A CA 1
ATOM 1370 C C . ILE A 1 175 ? 16.964 0.671 -5.295 1.00 91.19 175 ILE A C 1
ATOM 1372 O O . ILE A 1 175 ? 17.388 1.658 -4.698 1.00 91.19 175 ILE A O 1
ATOM 1376 N N . GLN A 1 176 ? 16.632 -0.461 -4.661 1.00 92.75 176 GLN A N 1
ATOM 1377 C CA . GLN A 1 176 ? 16.673 -0.637 -3.201 1.00 92.75 176 GLN A CA 1
ATOM 1378 C C . GLN A 1 176 ? 15.806 0.392 -2.446 1.00 92.75 176 GLN A C 1
ATOM 1380 O O . GLN A 1 176 ? 16.284 1.073 -1.542 1.00 92.75 176 GLN A O 1
ATOM 1385 N N . CYS A 1 177 ? 14.534 0.535 -2.834 1.00 93.69 177 CYS A N 1
ATOM 1386 C CA . CYS A 1 177 ? 13.636 1.561 -2.286 1.00 93.69 177 CYS A CA 1
ATOM 1387 C C . CYS A 1 177 ? 13.104 1.268 -0.870 1.00 93.69 177 CYS A C 1
ATOM 1389 O O . CYS A 1 177 ? 12.496 2.147 -0.266 1.00 93.69 177 CYS A O 1
ATOM 1391 N N . LYS A 1 178 ? 13.313 0.057 -0.333 1.00 94.50 178 LYS A N 1
ATOM 1392 C CA . LYS A 1 178 ? 12.723 -0.373 0.942 1.00 94.50 178 LYS A CA 1
ATOM 1393 C C . LYS A 1 178 ? 13.505 0.185 2.120 1.00 94.50 178 LYS A C 1
ATOM 1395 O O . LYS A 1 178 ? 14.690 -0.117 2.283 1.00 94.50 178 LYS A O 1
ATOM 1400 N N . MET A 1 179 ? 12.829 0.941 2.973 1.00 95.12 179 MET A N 1
ATOM 1401 C CA . MET A 1 179 ? 13.418 1.534 4.173 1.00 95.12 179 MET A CA 1
ATOM 1402 C C . MET A 1 179 ? 12.924 0.814 5.426 1.00 95.12 179 MET A C 1
ATOM 1404 O O . MET A 1 179 ? 11.744 0.485 5.530 1.00 95.12 179 MET A O 1
ATOM 1408 N N . VAL A 1 180 ? 13.833 0.584 6.376 1.00 96.88 180 VAL A N 1
ATOM 1409 C CA . VAL A 1 180 ? 13.513 0.016 7.690 1.00 96.88 180 VAL A CA 1
ATOM 1410 C C . VAL A 1 180 ? 13.730 1.082 8.750 1.00 96.88 180 VAL A C 1
ATOM 1412 O O . VAL A 1 180 ? 14.825 1.652 8.849 1.00 96.88 180 VAL A O 1
ATOM 1415 N N . HIS A 1 181 ? 12.699 1.324 9.550 1.00 97.81 181 HIS A N 1
ATOM 1416 C CA . HIS A 1 181 ? 12.687 2.338 10.593 1.00 97.81 181 HIS A CA 1
ATOM 1417 C C . HIS A 1 181 ? 12.592 1.703 11.983 1.00 97.81 181 HIS A C 1
ATOM 1419 O O . HIS A 1 181 ? 11.999 0.637 12.149 1.00 97.81 181 HIS A O 1
ATOM 1425 N N . HIS A 1 182 ? 13.179 2.363 12.977 1.00 98.06 182 HIS A N 1
ATOM 1426 C CA . HIS A 1 182 ? 13.125 1.994 14.384 1.00 98.06 182 HIS A CA 1
ATOM 1427 C C . HIS A 1 182 ? 12.835 3.226 15.243 1.00 98.06 182 HIS A C 1
ATOM 1429 O O . HIS A 1 182 ? 13.475 4.266 15.091 1.00 98.06 182 HIS A O 1
ATOM 1435 N N . ILE A 1 183 ? 11.872 3.100 16.152 1.00 97.81 183 ILE A N 1
ATOM 1436 C CA . ILE A 1 183 ? 11.530 4.144 17.120 1.00 97.81 183 ILE A CA 1
ATOM 1437 C C . ILE A 1 183 ? 12.248 3.845 18.437 1.00 97.81 183 ILE A C 1
ATOM 1439 O O . ILE A 1 183 ? 11.898 2.899 19.139 1.00 97.81 183 ILE A O 1
ATOM 1443 N N . GLU A 1 184 ? 13.234 4.661 18.802 1.00 94.56 184 GLU A N 1
ATOM 1444 C CA . GLU A 1 184 ? 14.064 4.421 19.995 1.00 94.56 184 GLU A CA 1
ATOM 1445 C C . GLU A 1 184 ? 13.447 4.947 21.303 1.00 94.56 184 GLU A C 1
ATOM 1447 O O . GLU A 1 184 ? 13.757 4.447 22.384 1.00 94.56 184 GLU A O 1
ATOM 1452 N N . ALA A 1 185 ? 12.566 5.949 21.230 1.00 92.00 185 ALA A N 1
ATOM 1453 C CA . ALA A 1 185 ? 12.030 6.653 22.396 1.00 92.00 185 ALA A CA 1
ATOM 1454 C C . ALA A 1 185 ? 10.564 7.078 22.206 1.00 92.00 185 ALA A C 1
ATOM 1456 O O . ALA A 1 185 ? 10.039 7.067 21.095 1.00 92.00 185 ALA A O 1
ATOM 1457 N N . GLY A 1 186 ? 9.914 7.484 23.301 1.00 91.12 186 GLY A N 1
ATOM 1458 C CA . GLY A 1 186 ? 8.505 7.896 23.315 1.00 91.12 186 GLY A CA 1
ATOM 1459 C C . GLY A 1 186 ? 7.528 6.742 23.568 1.00 91.12 186 GLY A C 1
ATOM 1460 O O . GLY A 1 186 ? 7.931 5.648 23.969 1.00 91.12 186 GLY A O 1
ATOM 1461 N N . SER A 1 187 ? 6.237 7.005 23.352 1.00 89.88 187 SER A N 1
ATOM 1462 C CA . SER A 1 187 ? 5.128 6.055 23.557 1.00 89.88 187 SER A CA 1
ATOM 1463 C C . SER A 1 187 ? 5.237 4.805 22.682 1.00 89.88 187 SER A C 1
ATOM 1465 O O . SER A 1 187 ? 4.858 3.723 23.116 1.00 89.88 187 SER A O 1
ATOM 1467 N N . HIS A 1 188 ? 5.817 4.936 21.487 1.00 95.44 188 HIS A N 1
ATOM 1468 C CA . HIS A 1 188 ? 5.928 3.861 20.496 1.00 95.44 188 HIS A CA 1
ATOM 1469 C C . HIS A 1 188 ? 7.340 3.256 20.397 1.00 95.44 188 HIS A C 1
ATOM 1471 O O . HIS A 1 188 ? 7.707 2.692 1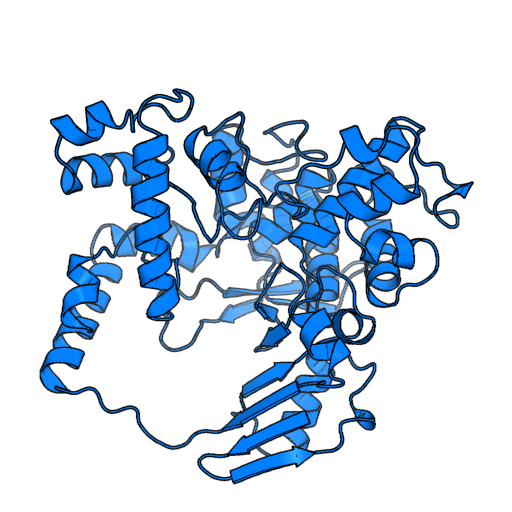9.362 1.00 95.44 188 HIS A O 1
ATOM 1477 N N . ARG A 1 189 ? 8.158 3.389 21.453 1.00 94.56 189 ARG A N 1
ATOM 1478 C CA . ARG A 1 189 ? 9.524 2.836 21.497 1.00 94.56 189 ARG A CA 1
ATOM 1479 C C . ARG A 1 189 ? 9.555 1.335 21.175 1.00 94.56 189 ARG A C 1
ATOM 1481 O O . ARG A 1 189 ? 8.610 0.614 21.480 1.00 94.56 189 ARG A O 1
ATOM 1488 N N . CYS A 1 190 ? 10.670 0.869 20.617 1.00 94.69 190 CYS A N 1
ATOM 1489 C CA . CYS A 1 190 ? 10.907 -0.508 20.162 1.00 94.69 190 CYS A CA 1
ATOM 1490 C C . CYS A 1 190 ? 10.098 -0.940 18.925 1.00 94.69 190 CYS A C 1
ATOM 1492 O O . CYS A 1 190 ? 10.172 -2.100 18.521 1.00 94.69 190 CYS A O 1
ATOM 1494 N N . THR A 1 191 ? 9.364 -0.028 18.281 1.00 97.31 191 THR A N 1
ATOM 1495 C CA . THR A 1 191 ? 8.721 -0.311 16.991 1.00 97.31 191 THR A CA 1
ATOM 1496 C C . THR A 1 191 ? 9.784 -0.441 15.910 1.00 97.31 191 THR A C 1
ATOM 1498 O O . THR A 1 191 ? 10.517 0.516 15.670 1.00 97.31 191 THR A O 1
ATOM 1501 N N . VAL A 1 192 ? 9.831 -1.585 15.224 1.00 97.00 192 VAL A N 1
ATOM 1502 C CA . VAL A 1 192 ? 10.613 -1.782 13.996 1.00 97.00 192 VAL A CA 1
ATOM 1503 C C . VAL A 1 192 ? 9.645 -1.994 12.843 1.00 97.00 192 VAL A C 1
ATOM 1505 O O . VAL A 1 192 ? 8.837 -2.917 12.903 1.00 97.00 192 VAL A O 1
ATOM 1508 N N . ALA A 1 193 ? 9.741 -1.164 11.809 1.00 96.69 193 ALA A N 1
ATOM 1509 C CA . ALA A 1 193 ? 8.809 -1.161 10.688 1.00 96.69 193 ALA A CA 1
ATOM 1510 C C . ALA A 1 193 ? 9.536 -1.201 9.342 1.00 96.69 193 ALA A C 1
ATOM 1512 O O . ALA A 1 193 ? 10.509 -0.472 9.136 1.00 96.69 193 ALA A O 1
ATOM 1513 N N . GLY A 1 194 ? 9.039 -2.020 8.414 1.00 95.44 194 GLY A N 1
ATOM 1514 C CA . GLY A 1 194 ? 9.289 -1.819 6.987 1.00 95.44 194 GLY A CA 1
ATOM 1515 C C . GLY A 1 194 ? 8.318 -0.775 6.436 1.00 95.44 194 GLY A C 1
ATOM 1516 O O . GLY A 1 194 ? 7.119 -0.828 6.721 1.00 95.44 194 GLY A O 1
ATOM 1517 N N . GLY A 1 195 ? 8.836 0.200 5.690 1.00 94.25 195 GLY A N 1
ATOM 1518 C CA . GLY A 1 195 ? 8.082 1.413 5.372 1.00 94.25 195 GLY A CA 1
ATOM 1519 C C . GLY A 1 195 ? 7.930 2.333 6.599 1.00 94.25 195 GLY A C 1
ATOM 1520 O O . GLY A 1 195 ? 8.678 2.180 7.565 1.00 94.25 195 GLY A O 1
ATOM 1521 N N . PRO A 1 196 ? 6.997 3.298 6.594 1.00 96.75 196 PRO A N 1
ATOM 1522 C CA . PRO A 1 196 ? 5.908 3.431 5.633 1.00 96.75 196 PRO A CA 1
ATOM 1523 C C . PRO A 1 196 ? 6.394 3.851 4.243 1.00 96.75 196 PRO A C 1
ATOM 1525 O O . PRO A 1 196 ? 7.354 4.606 4.093 1.00 96.75 196 PRO A O 1
ATOM 1528 N N . GLU A 1 197 ? 5.697 3.35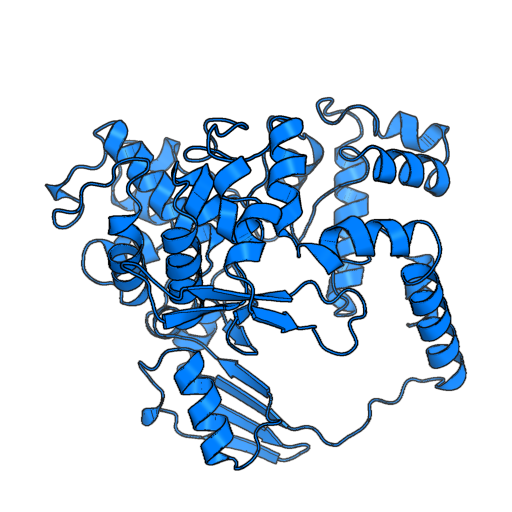5 3.227 1.00 96.88 197 GLU A N 1
ATOM 1529 C CA . GLU A 1 197 ? 5.748 3.907 1.873 1.00 96.88 197 GLU A CA 1
ATOM 1530 C C . GLU A 1 197 ? 4.920 5.210 1.808 1.00 96.88 197 GLU A C 1
ATOM 1532 O O . GLU A 1 197 ? 4.171 5.528 2.735 1.00 96.88 197 GLU A O 1
ATOM 1537 N N . TYR A 1 198 ? 5.005 5.954 0.701 1.00 97.69 198 TYR A N 1
ATOM 1538 C CA . TYR A 1 198 ? 4.246 7.190 0.457 1.00 97.69 198 TYR A CA 1
ATOM 1539 C C . TYR A 1 198 ? 2.750 7.043 0.771 1.00 97.69 198 TYR A C 1
ATOM 1541 O O . TYR A 1 198 ? 2.170 7.868 1.471 1.00 97.69 198 TYR A O 1
ATOM 1549 N N . GLU A 1 199 ? 2.136 5.963 0.295 1.00 97.88 199 GLU A N 1
ATOM 1550 C CA . GLU A 1 199 ? 0.716 5.686 0.520 1.00 97.88 199 GLU A CA 1
ATOM 1551 C C . GLU A 1 199 ? 0.386 5.501 2.009 1.00 97.88 199 GLU A C 1
ATOM 1553 O O . GLU A 1 199 ? -0.644 5.988 2.464 1.00 97.88 199 GLU A O 1
ATOM 1558 N N . GLY A 1 200 ? 1.276 4.873 2.787 1.00 98.19 200 GLY A N 1
ATOM 1559 C CA . GLY A 1 200 ? 1.111 4.725 4.236 1.00 98.19 200 GLY A CA 1
ATOM 1560 C C . GLY A 1 200 ? 1.230 6.061 4.973 1.00 98.19 200 GLY A C 1
ATOM 1561 O O . GLY A 1 200 ? 0.407 6.360 5.837 1.00 98.19 200 GLY A O 1
ATOM 1562 N N . LEU A 1 201 ? 2.197 6.900 4.577 1.00 98.56 201 LEU A N 1
ATOM 1563 C CA . LEU A 1 201 ? 2.357 8.258 5.115 1.00 98.56 201 LEU A CA 1
ATOM 1564 C C . LEU A 1 201 ? 1.129 9.126 4.855 1.00 98.56 201 LEU A C 1
ATOM 1566 O O . LEU A 1 201 ? 0.691 9.855 5.738 1.00 98.56 201 LEU A O 1
ATOM 1570 N N . VAL A 1 202 ? 0.553 9.049 3.655 1.00 98.69 202 VAL A N 1
ATOM 1571 C CA . VAL A 1 202 ? -0.663 9.801 3.344 1.00 98.69 202 VAL A CA 1
ATOM 1572 C C . VAL A 1 202 ? -1.853 9.229 4.093 1.00 98.69 202 VAL A C 1
ATOM 1574 O O . VAL A 1 202 ? -2.563 9.986 4.747 1.00 98.69 202 VAL A O 1
ATOM 1577 N N . ALA A 1 203 ? -2.081 7.916 4.017 1.00 98.75 203 ALA A N 1
ATOM 1578 C CA . ALA A 1 203 ? -3.271 7.277 4.570 1.00 98.75 203 ALA A CA 1
ATOM 1579 C C . ALA A 1 203 ? -3.402 7.470 6.087 1.00 98.75 203 ALA A C 1
ATOM 1581 O O . ALA A 1 203 ? -4.513 7.712 6.559 1.00 98.75 203 ALA A O 1
ATOM 1582 N N . LEU A 1 204 ? -2.284 7.406 6.818 1.00 98.81 204 LEU A N 1
ATOM 1583 C CA . LEU A 1 204 ? -2.233 7.530 8.279 1.00 98.81 204 LEU A CA 1
ATOM 1584 C C . LEU A 1 204 ? -1.764 8.912 8.770 1.00 98.81 204 LEU A C 1
ATOM 1586 O O . LEU A 1 204 ? -1.860 9.190 9.961 1.00 98.81 204 LEU A O 1
ATOM 1590 N N . GLY A 1 205 ? -1.260 9.765 7.875 1.00 98.75 205 GLY A N 1
ATOM 1591 C CA . GLY A 1 205 ? -0.769 11.111 8.177 1.00 98.75 205 GLY A CA 1
ATOM 1592 C C . GLY A 1 205 ? -1.684 12.198 7.623 1.00 98.75 205 GLY A C 1
ATOM 1593 O O . GLY A 1 205 ? -2.712 12.521 8.222 1.00 98.75 205 GLY A O 1
ATOM 1594 N N . SER A 1 206 ? -1.346 12.760 6.455 1.00 98.69 206 SER A N 1
ATOM 1595 C CA . SER A 1 206 ? -2.054 13.921 5.882 1.00 98.69 206 SER A CA 1
ATOM 1596 C C . SER A 1 206 ? -3.555 13.682 5.685 1.00 98.69 206 SER A C 1
ATOM 1598 O O . SER A 1 206 ? -4.370 14.578 5.923 1.00 98.69 206 SER A O 1
ATOM 1600 N N . ASN A 1 207 ? -3.963 12.463 5.318 1.00 98.62 207 ASN A N 1
ATOM 1601 C CA . ASN A 1 207 ? -5.371 12.090 5.187 1.00 98.62 207 ASN A CA 1
ATOM 1602 C C . ASN A 1 207 ? -6.160 12.248 6.497 1.00 98.62 207 ASN A C 1
ATOM 1604 O O . ASN A 1 207 ? -7.361 12.502 6.435 1.00 98.62 207 ASN A O 1
ATOM 1608 N N . LEU A 1 208 ? -5.489 12.118 7.644 1.00 98.81 208 LEU A N 1
ATOM 1609 C CA . LEU A 1 208 ? -6.053 12.187 8.994 1.00 98.81 208 LEU A CA 1
ATOM 1610 C C . LEU A 1 208 ? -5.678 13.481 9.735 1.00 98.81 208 LEU A C 1
ATOM 1612 O O . LEU A 1 208 ? -6.090 13.663 10.876 1.00 98.81 208 LEU A O 1
ATOM 1616 N N . LEU A 1 209 ? -4.931 14.387 9.085 1.00 98.75 209 LEU A N 1
ATOM 1617 C CA . LEU A 1 209 ? -4.308 15.576 9.686 1.00 98.75 209 LEU A CA 1
ATOM 1618 C C . LEU A 1 209 ? -3.308 15.264 10.811 1.00 98.75 209 LEU A C 1
ATOM 1620 O O . LEU A 1 209 ? -3.152 16.057 11.734 1.00 98.75 209 LEU A O 1
ATOM 1624 N N . ILE A 1 210 ? -2.618 14.128 10.720 1.00 98.75 210 ILE A N 1
ATOM 1625 C CA . ILE A 1 210 ? -1.600 13.704 11.684 1.00 98.75 210 ILE A CA 1
ATOM 1626 C C . ILE A 1 210 ? -0.208 13.992 11.113 1.00 98.75 210 ILE A C 1
ATOM 1628 O O . ILE A 1 210 ? 0.111 13.580 9.996 1.00 98.75 210 ILE A O 1
ATOM 1632 N N . ASP A 1 211 ? 0.629 14.674 11.893 1.00 98.19 211 ASP A N 1
ATOM 1633 C CA . ASP A 1 211 ? 2.044 14.934 11.597 1.00 98.19 211 ASP A CA 1
ATOM 1634 C C . ASP A 1 211 ? 3.016 14.282 12.602 1.00 98.19 211 ASP A C 1
ATOM 1636 O O . ASP A 1 211 ? 4.239 14.382 12.454 1.00 98.19 211 ASP A O 1
ATOM 1640 N N . ASP A 1 212 ? 2.494 13.529 13.577 1.00 97.56 212 ASP A N 1
ATOM 1641 C CA . ASP A 1 212 ? 3.292 12.668 14.451 1.00 97.56 212 ASP A CA 1
ATOM 1642 C C . ASP A 1 212 ? 3.820 11.454 13.676 1.00 97.56 212 ASP A C 1
ATOM 1644 O O . ASP A 1 212 ? 3.210 10.383 13.599 1.00 97.56 212 ASP A O 1
ATOM 1648 N N . LEU A 1 213 ? 5.013 11.624 13.111 1.00 97.00 213 LEU A N 1
ATOM 1649 C CA . LEU A 1 213 ? 5.691 10.592 12.339 1.00 97.00 213 LEU A CA 1
ATOM 1650 C C . LEU A 1 213 ? 5.972 9.308 13.140 1.00 97.00 213 LEU A C 1
ATOM 1652 O O . LEU A 1 213 ? 6.005 8.228 12.554 1.00 97.00 213 LEU A O 1
ATOM 1656 N N . GLY A 1 214 ? 6.161 9.397 14.461 1.00 97.75 214 GLY A N 1
ATOM 1657 C CA . GLY A 1 214 ? 6.366 8.220 15.306 1.00 97.75 214 GLY A CA 1
ATOM 1658 C C . GLY A 1 214 ? 5.100 7.368 15.386 1.00 97.75 214 GLY A C 1
ATOM 1659 O O . GLY A 1 214 ? 5.157 6.153 15.181 1.00 97.75 214 GLY A O 1
ATOM 1660 N N . ALA A 1 215 ? 3.952 8.012 15.600 1.00 98.25 215 ALA A N 1
ATOM 1661 C CA . ALA A 1 215 ? 2.657 7.342 15.580 1.00 98.25 215 ALA A CA 1
ATOM 1662 C C . ALA A 1 215 ? 2.326 6.759 14.195 1.00 98.25 215 ALA A C 1
ATOM 1664 O O . ALA A 1 215 ? 1.866 5.622 14.111 1.00 98.25 215 ALA A O 1
ATOM 1665 N N . ILE A 1 216 ? 2.638 7.472 13.104 1.00 98.69 216 ILE A N 1
ATOM 1666 C CA . ILE A 1 216 ? 2.427 6.982 11.728 1.00 98.69 216 ILE A CA 1
ATOM 1667 C C . ILE A 1 216 ? 3.250 5.715 11.448 1.00 98.69 216 ILE A C 1
ATOM 1669 O O . ILE A 1 216 ? 2.719 4.739 10.916 1.00 98.69 216 ILE A O 1
ATOM 1673 N N . ILE A 1 217 ? 4.537 5.696 11.822 1.00 98.62 217 ILE A N 1
ATOM 1674 C CA . ILE A 1 217 ? 5.400 4.511 11.662 1.00 98.62 217 ILE A CA 1
ATOM 1675 C C . ILE A 1 217 ? 4.837 3.325 12.451 1.00 98.62 217 ILE A C 1
ATOM 1677 O O . ILE A 1 217 ? 4.795 2.205 11.938 1.00 98.62 217 ILE A O 1
ATOM 1681 N N . HIS A 1 218 ? 4.390 3.565 13.684 1.00 98.75 218 HIS A N 1
ATOM 1682 C CA . HIS A 1 218 ? 3.816 2.528 14.532 1.00 98.75 218 HIS A CA 1
ATOM 1683 C C . HIS A 1 218 ? 2.500 1.976 13.974 1.00 98.75 218 HIS A C 1
ATOM 1685 O O . HIS A 1 218 ? 2.361 0.765 13.826 1.00 98.75 218 HIS A O 1
ATOM 1691 N N . ALA A 1 219 ? 1.578 2.845 13.565 1.00 98.75 219 ALA A N 1
ATOM 1692 C CA . ALA A 1 219 ? 0.319 2.452 12.942 1.00 98.75 219 ALA A CA 1
ATOM 1693 C C . ALA A 1 219 ? 0.533 1.677 11.625 1.00 98.75 219 ALA A C 1
ATOM 1695 O O . ALA A 1 219 ? -0.142 0.676 11.375 1.00 98.75 219 ALA A O 1
ATOM 1696 N N . ASN A 1 220 ? 1.521 2.068 10.811 1.00 98.69 220 ASN A N 1
ATOM 1697 C CA . ASN A 1 220 ? 1.917 1.304 9.626 1.00 98.69 220 ASN A CA 1
ATOM 1698 C C . ASN A 1 220 ? 2.427 -0.096 10.001 1.00 98.69 220 ASN A C 1
ATOM 1700 O O . ASN A 1 220 ? 2.060 -1.077 9.358 1.00 98.69 220 ASN A O 1
ATOM 1704 N N . GLN A 1 221 ? 3.235 -0.211 11.060 1.00 98.50 221 GLN A N 1
ATOM 1705 C CA . GLN A 1 221 ? 3.705 -1.515 11.525 1.00 98.50 221 GLN A CA 1
ATOM 1706 C C . GLN A 1 221 ? 2.571 -2.400 12.048 1.00 98.50 221 GLN A C 1
ATOM 1708 O O . GLN A 1 221 ? 2.602 -3.603 11.808 1.00 98.50 221 GLN A O 1
ATOM 1713 N N . LEU A 1 222 ? 1.556 -1.836 12.705 1.00 98.75 222 LEU A N 1
ATOM 1714 C CA . LEU A 1 222 ? 0.362 -2.592 13.092 1.00 98.75 222 LEU A CA 1
ATOM 1715 C C . LEU A 1 222 ? -0.403 -3.090 11.861 1.00 98.75 222 LEU A C 1
ATOM 1717 O O . LEU A 1 222 ? -0.814 -4.246 11.827 1.00 98.75 222 LEU A O 1
ATOM 1721 N N . CYS A 1 223 ? -0.526 -2.271 10.809 1.00 98.75 223 CYS A N 1
ATOM 1722 C CA . CYS A 1 223 ? -1.111 -2.724 9.544 1.00 98.75 223 CYS A CA 1
ATOM 1723 C C . CYS A 1 223 ? -0.315 -3.889 8.934 1.00 98.75 223 CYS A C 1
ATOM 1725 O O . CYS A 1 223 ? -0.920 -4.868 8.500 1.00 98.75 223 CYS A O 1
ATOM 1727 N N . ASN A 1 224 ? 1.020 -3.822 8.945 1.00 98.44 224 ASN A N 1
ATOM 1728 C CA . ASN A 1 224 ? 1.867 -4.929 8.495 1.00 98.44 224 ASN A CA 1
ATOM 1729 C C . ASN A 1 224 ? 1.637 -6.187 9.343 1.00 98.44 224 ASN A C 1
ATOM 1731 O O . ASN A 1 224 ? 1.373 -7.249 8.792 1.00 98.44 224 ASN A O 1
ATOM 1735 N N . GLU A 1 225 ? 1.688 -6.067 10.672 1.00 98.44 225 GLU A N 1
ATOM 1736 C CA . GLU A 1 225 ? 1.609 -7.206 11.595 1.00 98.44 225 GLU A CA 1
ATOM 1737 C C . GLU A 1 225 ? 0.242 -7.897 11.564 1.00 98.44 225 GLU A C 1
ATOM 1739 O O . GLU A 1 225 ? 0.165 -9.128 11.609 1.00 98.44 225 GLU A O 1
ATOM 1744 N N . TYR A 1 226 ? -0.836 -7.119 11.439 1.00 98.81 226 TYR A N 1
ATOM 1745 C CA . TYR A 1 226 ? -2.190 -7.651 11.327 1.00 98.81 226 TYR A CA 1
ATOM 1746 C C . TYR A 1 226 ? -2.562 -8.086 9.906 1.00 98.81 226 TYR A C 1
ATOM 1748 O O . TYR A 1 226 ? -3.533 -8.826 9.733 1.00 98.81 226 TYR A O 1
ATOM 1756 N N . GLY A 1 227 ? -1.793 -7.678 8.892 1.00 98.56 227 GLY A N 1
ATOM 1757 C CA . GLY A 1 227 ? -2.068 -7.963 7.486 1.00 98.56 227 GLY A CA 1
ATOM 1758 C C . GLY A 1 227 ? -3.222 -7.128 6.924 1.00 98.56 227 GLY A C 1
ATOM 1759 O O . GLY A 1 227 ? -4.120 -7.674 6.289 1.00 98.56 227 GLY A O 1
ATOM 1760 N N . LEU A 1 228 ? -3.217 -5.814 7.152 1.00 98.81 228 LEU A N 1
ATOM 1761 C CA . LEU A 1 228 ? -4.209 -4.855 6.653 1.00 98.81 228 LEU A CA 1
ATOM 1762 C C . LEU A 1 228 ? -3.663 -4.016 5.490 1.00 98.81 228 LEU A C 1
ATOM 1764 O O . LEU A 1 228 ? -2.500 -3.614 5.481 1.00 98.81 228 LEU A O 1
ATOM 1768 N N . ASP A 1 229 ? -4.521 -3.689 4.521 1.00 98.75 229 ASP A N 1
ATOM 1769 C CA . ASP A 1 229 ? -4.253 -2.623 3.553 1.00 98.75 229 ASP A CA 1
ATOM 1770 C C . ASP A 1 229 ? -4.240 -1.263 4.254 1.00 98.75 229 ASP A C 1
ATOM 1772 O O . ASP A 1 229 ? -5.293 -0.725 4.600 1.00 98.75 229 ASP A O 1
ATOM 1776 N N . VAL A 1 230 ? -3.042 -0.700 4.422 1.00 98.69 230 VAL A N 1
ATOM 1777 C CA . VAL A 1 230 ? -2.825 0.600 5.068 1.00 98.69 230 VAL A CA 1
ATOM 1778 C C . VAL A 1 230 ? -3.609 1.732 4.398 1.00 98.69 230 VAL A C 1
ATOM 1780 O O . VAL A 1 230 ? -4.093 2.628 5.088 1.00 98.69 230 VAL A O 1
ATOM 1783 N N . ILE A 1 231 ? -3.801 1.672 3.072 1.00 98.81 231 ILE A N 1
ATOM 1784 C CA . ILE A 1 231 ? -4.562 2.684 2.331 1.00 98.81 231 ILE A CA 1
ATOM 1785 C C . ILE A 1 231 ? -6.015 2.638 2.781 1.00 98.81 231 ILE A C 1
ATOM 1787 O O . ILE A 1 231 ? -6.560 3.641 3.238 1.00 98.81 231 ILE A O 1
ATOM 1791 N N . SER A 1 232 ? -6.637 1.465 2.669 1.00 98.81 232 SER A N 1
ATOM 1792 C CA . SER A 1 232 ? -8.047 1.286 3.009 1.00 98.81 232 SER A CA 1
ATOM 1793 C C . SER A 1 232 ? -8.288 1.516 4.502 1.00 98.81 232 SER A C 1
ATOM 1795 O O . SER A 1 232 ? -9.238 2.209 4.849 1.00 98.81 232 SER A O 1
ATOM 1797 N N . ALA A 1 233 ? -7.392 1.055 5.383 1.00 98.81 233 ALA A N 1
ATOM 1798 C CA . ALA A 1 233 ? -7.468 1.330 6.818 1.00 98.81 233 ALA A CA 1
ATOM 1799 C C . ALA A 1 233 ? -7.469 2.842 7.107 1.00 98.81 233 ALA A C 1
ATOM 1801 O O . ALA A 1 233 ? -8.396 3.348 7.739 1.00 98.81 233 ALA A O 1
ATOM 1802 N N . GLY A 1 234 ? -6.498 3.591 6.573 1.00 98.75 234 GLY A N 1
ATOM 1803 C CA . GLY A 1 234 ? -6.444 5.043 6.750 1.00 98.75 234 GLY A CA 1
ATOM 1804 C C . GLY A 1 234 ? -7.638 5.773 6.125 1.00 98.75 234 GLY A C 1
ATOM 1805 O O . GLY A 1 234 ? -8.158 6.726 6.703 1.00 98.75 234 GLY A O 1
ATOM 1806 N N . LYS A 1 235 ? -8.142 5.319 4.972 1.00 98.75 235 LYS A N 1
ATOM 1807 C CA . LYS A 1 235 ? -9.318 5.916 4.315 1.00 98.75 235 LYS A CA 1
ATOM 1808 C C . LYS A 1 235 ? -10.618 5.652 5.068 1.00 98.75 235 LYS A C 1
ATOM 1810 O O . LYS A 1 235 ? -11.429 6.567 5.184 1.00 98.75 235 LYS A O 1
ATOM 1815 N N . VAL A 1 236 ? -10.791 4.459 5.633 1.00 98.88 236 VAL A N 1
ATOM 1816 C CA . VAL A 1 236 ? -11.918 4.135 6.518 1.00 98.88 236 VAL A CA 1
ATOM 1817 C C . VAL A 1 236 ? -11.890 5.028 7.758 1.00 98.88 236 VAL A C 1
ATOM 1819 O O . VAL A 1 236 ? -12.897 5.660 8.062 1.00 98.88 236 VAL A O 1
ATOM 1822 N N . ILE A 1 237 ? -10.738 5.165 8.421 1.00 98.88 237 ILE A N 1
ATOM 1823 C CA . ILE A 1 237 ? -10.594 6.034 9.601 1.00 98.88 237 ILE A CA 1
ATOM 1824 C C . ILE A 1 237 ? -10.873 7.502 9.242 1.00 98.88 237 ILE A C 1
ATOM 1826 O O . ILE A 1 237 ? -11.628 8.173 9.942 1.00 98.88 237 ILE A O 1
ATOM 1830 N N . GLY A 1 238 ? -10.336 7.991 8.120 1.00 98.81 238 GLY A N 1
ATOM 1831 C CA . GLY A 1 238 ? -10.574 9.360 7.652 1.00 98.81 238 GLY A CA 1
ATOM 1832 C C . GLY A 1 238 ? -12.044 9.637 7.327 1.00 98.81 238 GLY A C 1
ATOM 1833 O O . GLY A 1 238 ? -12.557 10.704 7.657 1.00 98.81 238 GLY A O 1
ATOM 1834 N N . TRP A 1 239 ? -12.750 8.666 6.746 1.00 98.81 239 TRP A N 1
ATOM 1835 C CA . TRP A 1 239 ? -14.194 8.757 6.525 1.00 98.81 239 TRP A CA 1
ATOM 1836 C C . TRP A 1 239 ? -14.978 8.853 7.844 1.00 98.81 239 TRP A C 1
ATOM 1838 O O . TRP A 1 239 ? -15.891 9.678 7.951 1.00 98.81 239 TRP A O 1
ATOM 1848 N N . VAL A 1 240 ? -14.606 8.065 8.862 1.00 98.81 240 VAL A N 1
ATOM 1849 C CA . VAL A 1 240 ? -15.229 8.149 10.194 1.00 98.81 240 VAL A CA 1
ATOM 1850 C C . VAL A 1 240 ? -14.972 9.516 10.823 1.00 98.81 240 VAL A C 1
ATOM 1852 O O . VAL A 1 240 ? -15.925 10.137 11.284 1.00 98.81 240 VAL A O 1
ATOM 1855 N N . MET A 1 241 ? -13.732 10.022 10.789 1.00 98.81 241 MET A N 1
ATOM 1856 C CA . MET A 1 241 ? -13.390 11.356 11.305 1.00 98.81 241 MET A CA 1
ATOM 1857 C C . MET A 1 241 ? -14.216 12.462 10.636 1.00 98.81 241 MET A C 1
ATOM 1859 O O . MET A 1 241 ? -14.707 13.369 11.311 1.00 98.81 241 MET A O 1
ATOM 1863 N N . GLU A 1 242 ? -14.434 12.384 9.319 1.00 98.81 242 GLU A N 1
ATOM 1864 C CA . GLU A 1 242 ? -15.277 13.359 8.625 1.00 98.81 242 GLU A CA 1
ATOM 1865 C C . GLU A 1 242 ? -16.743 13.254 9.051 1.00 98.81 242 GLU A C 1
ATOM 1867 O O . GLU A 1 242 ? -17.373 14.264 9.364 1.00 98.81 242 GLU A O 1
ATOM 1872 N N . CYS A 1 243 ? -17.287 12.039 9.125 1.00 98.75 243 CYS A N 1
ATOM 1873 C CA . CYS A 1 243 ? -18.661 11.829 9.568 1.00 98.75 243 CYS A CA 1
ATOM 1874 C C . CYS A 1 243 ? -18.872 12.235 11.035 1.00 98.75 243 CYS A C 1
ATOM 1876 O O . CYS A 1 243 ? -19.948 12.734 11.370 1.00 98.75 243 CYS A O 1
ATOM 1878 N N . PHE A 1 244 ? -17.856 12.071 11.884 1.00 98.62 244 PHE A N 1
ATOM 1879 C CA . PHE A 1 244 ? -17.856 12.512 13.277 1.00 98.62 244 PHE A CA 1
ATOM 1880 C C . PHE A 1 244 ? -17.846 14.043 13.375 1.00 98.62 244 PHE A C 1
ATOM 1882 O O . PHE A 1 244 ? -18.693 14.622 14.053 1.00 98.62 244 PHE A O 1
ATOM 1889 N N . GLU A 1 245 ? -16.986 14.727 12.609 1.00 98.56 245 GLU A N 1
ATOM 1890 C CA . GLU A 1 245 ? -16.978 16.197 12.512 1.00 98.56 245 GLU A CA 1
ATOM 1891 C C . GLU A 1 245 ? -18.340 16.754 12.052 1.00 98.56 245 GLU A C 1
ATOM 1893 O O . GLU A 1 245 ? -18.778 17.808 12.514 1.00 98.56 245 GLU A O 1
ATOM 1898 N N . LYS A 1 246 ? -19.034 16.049 11.149 1.00 98.31 246 LYS A N 1
ATOM 1899 C CA . LYS A 1 246 ? -20.372 16.431 10.662 1.00 98.31 246 LYS A CA 1
ATOM 1900 C C . LYS A 1 246 ? -21.518 16.018 11.597 1.00 98.31 246 LYS A C 1
ATOM 1902 O O . LYS A 1 246 ? -22.668 16.338 11.298 1.00 98.31 246 LYS A O 1
ATOM 1907 N N . GLY A 1 247 ? -21.236 15.321 12.700 1.00 98.19 247 GLY A N 1
ATOM 1908 C CA . GLY A 1 247 ? -22.235 14.832 13.657 1.00 98.19 247 GLY A CA 1
ATOM 1909 C C . GLY A 1 247 ? -23.120 13.694 13.133 1.00 98.19 247 GLY A C 1
ATOM 1910 O O . GLY A 1 247 ? -24.206 13.465 13.667 1.00 98.19 247 GLY A O 1
ATOM 1911 N N . LEU A 1 248 ? -22.691 13.006 12.070 1.00 98.56 248 LEU A N 1
ATOM 1912 C CA . LEU A 1 248 ? -23.400 11.866 11.474 1.00 98.56 248 LEU A CA 1
ATOM 1913 C C . LEU A 1 248 ? -23.073 10.552 12.192 1.00 98.56 248 LEU A C 1
ATOM 1915 O O . LEU A 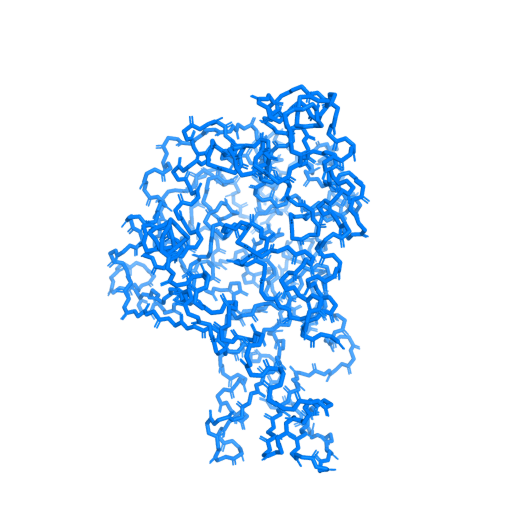1 248 ? -23.949 9.697 12.344 1.00 98.56 248 LEU A O 1
ATOM 1919 N N . ILE A 1 249 ? -21.827 10.424 12.647 1.00 98.31 249 ILE A N 1
ATOM 1920 C CA . ILE A 1 249 ? -21.359 9.404 13.588 1.00 98.31 249 ILE A CA 1
ATOM 1921 C C . ILE A 1 249 ? -21.086 10.116 14.912 1.00 98.31 249 ILE A C 1
ATOM 1923 O O . ILE A 1 249 ? -20.579 11.237 14.917 1.00 98.31 249 ILE A O 1
ATOM 1927 N N . LYS A 1 250 ? -21.450 9.492 16.026 1.00 96.81 250 LYS A N 1
ATOM 1928 C CA . LYS A 1 250 ? -21.258 10.034 17.373 1.00 96.81 250 LYS A CA 1
ATOM 1929 C C . LYS A 1 250 ? -20.506 9.035 18.243 1.00 96.81 250 LYS A C 1
ATOM 1931 O O . LYS A 1 250 ? -20.400 7.870 17.891 1.00 96.81 250 LYS A O 1
ATOM 1936 N N . GLU A 1 251 ? -20.059 9.489 19.408 1.00 95.88 251 GLU A N 1
ATOM 1937 C CA . GLU A 1 251 ? -19.357 8.669 20.408 1.00 95.88 251 GLU A CA 1
ATOM 1938 C C . GLU A 1 251 ? -20.139 7.397 20.804 1.00 95.88 251 GLU A C 1
ATOM 1940 O O . GLU A 1 251 ? -19.564 6.327 20.988 1.00 95.88 251 GLU A O 1
ATOM 1945 N N . GLU A 1 252 ? -21.471 7.494 20.860 1.00 95.62 252 GLU A N 1
ATOM 1946 C CA . GLU A 1 252 ? -22.371 6.360 21.122 1.00 95.62 252 GLU A CA 1
ATOM 1947 C C . GLU A 1 252 ? -22.350 5.284 20.023 1.00 95.62 252 GLU A C 1
ATOM 1949 O O . GLU A 1 252 ? -22.676 4.132 20.297 1.00 95.62 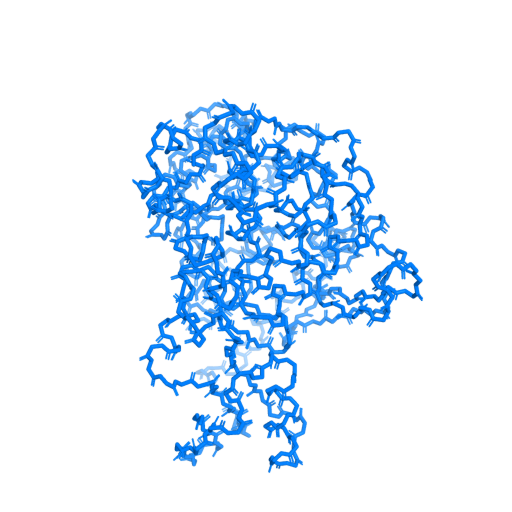252 GLU A O 1
ATOM 1954 N N . ASP A 1 253 ? -21.963 5.640 18.794 1.00 95.62 253 ASP A N 1
ATOM 1955 C CA . ASP A 1 253 ? -21.843 4.702 17.677 1.00 95.62 253 ASP A CA 1
ATOM 1956 C C . ASP A 1 253 ? -20.450 4.032 17.633 1.00 95.62 253 ASP A C 1
ATOM 1958 O O . ASP A 1 253 ? -20.278 3.060 16.903 1.00 95.62 253 ASP A O 1
ATOM 1962 N N . THR A 1 254 ? -19.454 4.548 18.368 1.00 96.31 254 THR A N 1
ATOM 1963 C CA . THR A 1 254 ? -18.019 4.233 18.202 1.00 96.31 254 THR A CA 1
ATOM 1964 C C . THR A 1 254 ? -17.373 3.602 19.438 1.00 96.31 254 THR A C 1
ATOM 1966 O O . THR A 1 254 ? -16.174 3.762 19.664 1.00 96.31 254 THR A O 1
ATOM 1969 N N . ASP A 1 255 ? -18.157 2.907 20.264 1.00 94.38 255 ASP A N 1
ATOM 1970 C CA . ASP A 1 255 ? -17.716 2.323 21.542 1.00 94.38 255 ASP A CA 1
ATOM 1971 C C . ASP A 1 255 ? -17.043 3.336 22.495 1.00 94.38 255 ASP A C 1
ATOM 1973 O O . ASP A 1 255 ? -16.174 2.970 23.286 1.00 94.38 255 ASP A O 1
ATOM 1977 N N . GLY A 1 256 ? -17.414 4.619 22.421 1.00 94.88 256 GLY A N 1
ATOM 1978 C CA . GLY A 1 256 ? -16.797 5.671 23.236 1.00 94.88 256 GLY A CA 1
ATOM 1979 C C . GLY A 1 256 ? -15.544 6.314 22.631 1.00 94.88 256 GLY A C 1
ATOM 1980 O O . GLY A 1 256 ? -14.946 7.180 23.263 1.00 94.88 256 GLY A O 1
ATOM 1981 N N . ILE A 1 257 ? -15.117 5.919 21.425 1.00 96.56 257 ILE A N 1
ATOM 1982 C CA . ILE A 1 257 ? -13.932 6.496 20.771 1.00 96.56 257 ILE A CA 1
ATOM 1983 C C . ILE A 1 257 ? -14.314 7.796 20.059 1.00 96.56 257 ILE A C 1
ATOM 1985 O O . ILE A 1 257 ? -15.138 7.801 19.142 1.00 96.56 257 ILE A O 1
ATOM 1989 N N . GLU A 1 258 ? -13.675 8.906 20.420 1.00 97.50 258 GLU A N 1
ATOM 1990 C CA . GLU A 1 258 ? -13.848 10.178 19.719 1.00 97.50 258 GLU A CA 1
ATOM 1991 C C . GLU A 1 258 ? -12.927 10.268 18.488 1.00 97.50 258 GLU A C 1
ATOM 1993 O O . GLU A 1 258 ? -11.715 10.427 18.602 1.00 97.50 258 GLU A O 1
ATOM 1998 N N . PHE A 1 259 ? -13.498 10.229 17.282 1.00 98.19 259 PHE A N 1
ATOM 1999 C CA . PHE A 1 259 ? -12.732 10.315 16.031 1.00 98.19 259 PHE A CA 1
ATOM 2000 C C . PHE A 1 259 ? -12.439 11.771 15.641 1.00 98.19 259 PHE A C 1
ATOM 2002 O O . PHE A 1 259 ? -13.061 12.335 14.736 1.00 98.19 259 PHE A O 1
ATOM 2009 N N . ARG A 1 260 ? -11.486 12.401 16.334 1.00 97.94 260 ARG A N 1
ATOM 2010 C CA . ARG A 1 260 ? -11.048 13.778 16.054 1.00 97.94 260 ARG A CA 1
ATOM 2011 C C . ARG A 1 260 ? -9.910 13.808 15.034 1.00 97.94 260 ARG A C 1
ATOM 2013 O O . ARG A 1 260 ? -8.970 13.025 15.105 1.00 97.94 260 ARG A O 1
ATOM 2020 N N . TRP A 1 261 ? -9.965 14.764 14.108 1.00 98.62 261 TRP A N 1
ATOM 2021 C CA . TRP A 1 261 ? -8.856 15.027 13.188 1.00 98.62 261 TRP A CA 1
ATOM 2022 C C . TRP A 1 261 ? -7.561 15.342 13.941 1.00 98.62 261 TRP A C 1
ATOM 2024 O O . TRP A 1 261 ? -7.579 16.126 14.890 1.00 98.62 261 TRP A O 1
ATOM 2034 N N . GLY A 1 262 ? -6.447 14.781 13.475 1.00 98.44 262 GLY A N 1
ATOM 2035 C CA . GLY A 1 262 ? -5.119 14.985 14.052 1.00 98.44 262 GLY A CA 1
ATOM 2036 C C . GLY A 1 262 ? -4.834 14.200 15.332 1.00 98.44 262 GLY A C 1
ATOM 2037 O O . GLY A 1 262 ? -3.711 14.261 15.826 1.00 98.44 262 GLY A O 1
ATOM 2038 N N . ASP A 1 263 ? -5.795 13.439 15.860 1.00 98.06 263 ASP A N 1
ATOM 2039 C CA . ASP A 1 263 ? -5.557 12.588 17.023 1.00 98.06 263 ASP A CA 1
ATOM 2040 C C . ASP A 1 263 ? -4.907 11.264 16.601 1.00 98.06 263 ASP A C 1
ATOM 2042 O O . ASP A 1 263 ? -5.555 10.343 16.102 1.00 98.06 263 ASP A O 1
ATOM 2046 N N . SER A 1 264 ? -3.593 11.177 16.792 1.00 97.62 264 SER A N 1
ATOM 2047 C CA . SER A 1 264 ? -2.816 9.976 16.497 1.00 97.62 264 SER A CA 1
ATOM 2048 C C . SER A 1 264 ? -2.950 8.881 17.554 1.00 97.62 264 SER A C 1
ATOM 2050 O O . SER A 1 264 ? -2.623 7.726 17.272 1.00 97.62 264 SER A O 1
ATOM 2052 N N . SER A 1 265 ? -3.448 9.209 18.751 1.00 97.00 265 SER A N 1
ATOM 2053 C CA . SER A 1 265 ? -3.485 8.279 19.881 1.00 97.00 265 SER A CA 1
ATOM 2054 C C . SER A 1 265 ? -4.503 7.151 19.700 1.00 97.00 265 SER A C 1
ATOM 2056 O O . SER A 1 265 ? -4.298 6.067 20.236 1.00 97.00 265 SER A O 1
ATOM 2058 N N . LEU A 1 266 ? -5.541 7.365 18.882 1.00 96.75 266 LEU A N 1
ATOM 2059 C CA . LEU A 1 266 ? -6.567 6.361 18.577 1.00 96.75 266 LEU A CA 1
ATOM 2060 C C . LEU A 1 266 ? -6.119 5.300 17.561 1.00 96.75 266 LEU A C 1
ATOM 2062 O O . LEU A 1 266 ? -6.766 4.260 17.444 1.00 96.75 266 LEU A O 1
ATOM 2066 N N . LEU A 1 267 ? -5.055 5.556 16.784 1.00 98.31 267 LEU A N 1
ATOM 2067 C CA . LEU A 1 267 ? -4.679 4.681 15.669 1.00 98.31 267 LEU A CA 1
ATOM 2068 C C . LEU A 1 267 ? -4.385 3.237 16.103 1.00 98.31 267 LEU A C 1
ATOM 2070 O O . LEU A 1 267 ? -4.903 2.340 15.436 1.00 98.31 267 LEU A O 1
ATOM 2074 N N . PRO A 1 268 ? -3.604 2.971 17.173 1.00 97.88 268 PRO A N 1
ATOM 2075 C CA . PRO A 1 268 ? -3.311 1.601 17.584 1.00 97.88 268 PRO A CA 1
ATOM 2076 C C . PRO A 1 268 ? -4.577 0.804 17.906 1.00 97.88 268 PRO A C 1
ATOM 2078 O O . PRO A 1 268 ? -4.811 -0.244 17.302 1.00 97.88 268 PRO A O 1
ATOM 2081 N N . ASP A 1 269 ? -5.428 1.361 18.767 1.00 97.69 269 ASP A N 1
ATOM 2082 C CA . ASP A 1 269 ? -6.641 0.705 19.252 1.00 97.69 269 ASP A CA 1
ATOM 2083 C C . ASP A 1 269 ? -7.647 0.471 18.117 1.00 97.69 269 ASP A C 1
ATOM 2085 O O . ASP A 1 269 ? -8.232 -0.607 18.002 1.00 97.69 269 ASP A O 1
ATOM 2089 N N . VAL A 1 270 ? -7.838 1.454 17.230 1.00 98.62 270 VAL A N 1
ATOM 2090 C CA . VAL A 1 270 ? -8.765 1.319 16.097 1.00 98.62 270 VAL A CA 1
ATOM 2091 C C . VAL A 1 270 ? -8.263 0.288 15.085 1.00 98.62 270 VAL A C 1
ATOM 2093 O O . VAL A 1 270 ? -9.056 -0.519 14.599 1.00 98.62 270 VAL A O 1
ATOM 2096 N N . ILE A 1 271 ? -6.964 0.275 14.772 1.00 98.88 271 ILE A N 1
ATOM 2097 C CA . ILE A 1 271 ? -6.379 -0.709 13.848 1.00 98.88 271 ILE A CA 1
ATOM 2098 C C . ILE A 1 271 ? -6.516 -2.129 14.414 1.00 98.88 271 ILE A C 1
ATOM 2100 O O . ILE A 1 271 ? -6.898 -3.042 13.678 1.00 98.88 271 ILE A O 1
ATOM 2104 N N . GLU A 1 272 ? -6.262 -2.316 15.710 1.00 98.62 272 GLU A N 1
ATOM 2105 C CA . GLU A 1 272 ? -6.434 -3.605 16.383 1.00 98.62 272 GLU A CA 1
ATOM 2106 C C . GLU A 1 272 ? -7.903 -4.055 16.387 1.00 98.62 272 GLU A C 1
ATOM 2108 O O . GLU A 1 272 ? -8.203 -5.198 16.028 1.00 98.62 272 GLU A O 1
ATOM 2113 N N . LYS A 1 273 ? -8.841 -3.154 16.705 1.00 98.81 273 LYS A N 1
ATOM 2114 C CA . LYS A 1 273 ? -10.283 -3.437 16.648 1.00 98.81 273 LYS A CA 1
ATOM 2115 C C . LYS A 1 273 ? -10.743 -3.833 15.249 1.00 98.81 273 LYS A C 1
ATOM 2117 O O . LYS A 1 273 ? -11.530 -4.766 15.112 1.00 98.81 273 LYS A O 1
ATOM 2122 N N . ILE A 1 274 ? -10.233 -3.175 14.204 1.00 98.94 274 ILE A N 1
ATOM 2123 C CA . ILE A 1 274 ? -10.495 -3.548 12.805 1.00 98.94 274 ILE A CA 1
ATOM 2124 C C . ILE A 1 274 ? -9.978 -4.962 12.523 1.00 98.94 274 ILE A C 1
ATOM 2126 O O . ILE A 1 274 ? -10.721 -5.794 12.004 1.00 98.94 274 ILE A O 1
ATOM 2130 N N . ALA A 1 275 ? -8.713 -5.240 12.851 1.00 98.88 275 ALA A N 1
ATOM 2131 C CA . ALA A 1 275 ? -8.081 -6.531 12.581 1.00 98.88 275 ALA A CA 1
ATOM 2132 C C . ALA A 1 275 ? -8.809 -7.697 13.266 1.00 98.88 275 ALA A C 1
ATOM 2134 O O . ALA A 1 275 ? -8.902 -8.789 12.703 1.00 98.88 275 ALA A O 1
ATOM 2135 N N . ASN A 1 276 ? -9.338 -7.447 14.464 1.00 98.75 276 ASN A N 1
ATOM 2136 C CA . ASN A 1 276 ? -10.024 -8.436 15.288 1.00 98.75 276 ASN A CA 1
ATOM 2137 C C . ASN A 1 276 ? -11.549 -8.440 15.134 1.00 98.75 276 ASN A C 1
ATOM 2139 O O . ASN A 1 276 ? -12.201 -9.283 15.745 1.00 98.75 276 ASN A O 1
ATOM 2143 N N . ARG A 1 277 ? -12.119 -7.533 14.324 1.00 98.69 277 ARG A N 1
ATOM 2144 C CA . ARG A 1 277 ? -13.572 -7.305 14.233 1.00 98.69 277 ARG A CA 1
ATOM 2145 C C . ARG A 1 277 ? -14.225 -7.130 15.611 1.00 98.69 277 ARG A C 1
ATOM 2147 O O . ARG A 1 277 ? -15.253 -7.730 15.913 1.00 98.69 277 ARG A O 1
ATOM 2154 N N . ASP A 1 278 ? -13.604 -6.316 16.457 1.00 98.56 278 ASP A N 1
ATOM 2155 C CA . ASP A 1 278 ? -14.075 -6.049 17.816 1.00 98.56 278 ASP A CA 1
ATOM 2156 C C . ASP A 1 278 ? -14.877 -4.743 17.884 1.00 98.56 278 ASP A C 1
ATOM 2158 O O . ASP A 1 278 ? -14.393 -3.681 17.480 1.00 98.56 278 ASP A O 1
ATOM 2162 N N . GLY A 1 279 ? -16.102 -4.823 18.409 1.00 97.81 279 GLY A N 1
ATOM 2163 C CA . GLY A 1 279 ? -17.016 -3.687 18.543 1.00 97.81 279 GLY A CA 1
ATOM 2164 C C . GLY A 1 279 ? -17.241 -2.949 17.218 1.00 97.81 279 GLY A C 1
ATOM 2165 O O . GLY A 1 279 ? -17.514 -3.563 16.184 1.00 97.81 279 GLY A O 1
ATOM 2166 N N . PHE A 1 280 ? -17.072 -1.627 17.223 1.00 98.19 280 PHE A N 1
ATOM 2167 C CA . PHE A 1 280 ? -17.141 -0.777 16.033 1.00 98.19 280 PHE A CA 1
ATOM 2168 C C . PHE A 1 280 ? -16.131 -1.189 14.946 1.00 98.19 280 PHE A C 1
ATOM 2170 O O . PHE A 1 280 ? -16.368 -0.970 13.757 1.00 98.19 280 PHE A O 1
ATOM 2177 N N . GLY A 1 281 ? -15.038 -1.860 15.325 1.00 98.62 281 GLY A N 1
ATOM 2178 C CA . GLY A 1 281 ? -14.062 -2.432 14.402 1.00 98.62 281 GLY A CA 1
ATOM 2179 C C . GLY A 1 281 ? -14.644 -3.471 13.440 1.00 98.62 281 GLY A C 1
ATOM 2180 O O . GLY A 1 281 ? -14.188 -3.536 12.300 1.00 98.62 281 GLY A O 1
ATOM 2181 N N . ASP A 1 282 ? -15.683 -4.224 13.831 1.00 98.75 282 ASP A N 1
ATOM 2182 C CA . ASP A 1 282 ? -16.368 -5.165 12.925 1.00 98.75 282 ASP A CA 1
ATOM 2183 C C . ASP A 1 282 ? -17.021 -4.441 11.742 1.00 98.75 282 ASP A C 1
ATOM 2185 O O . ASP A 1 282 ? -16.921 -4.864 10.586 1.00 98.75 282 ASP A O 1
ATOM 2189 N N . LEU A 1 283 ? -17.634 -3.292 12.022 1.00 98.62 283 LEU A N 1
ATOM 2190 C CA . LEU A 1 283 ? -18.254 -2.469 10.999 1.00 98.62 283 LEU A CA 1
ATOM 2191 C C . LEU A 1 283 ? -17.203 -1.851 10.075 1.00 98.62 283 LEU A C 1
ATOM 2193 O O . LEU A 1 283 ? -17.359 -1.877 8.852 1.00 98.62 283 LEU A O 1
ATOM 2197 N N . LEU A 1 284 ? -16.117 -1.327 10.647 1.00 98.75 284 LEU A N 1
ATOM 2198 C CA . LEU A 1 284 ? -15.017 -0.740 9.882 1.00 98.75 284 LEU A CA 1
ATOM 2199 C C . LEU A 1 284 ? -14.321 -1.775 8.990 1.00 98.75 284 LEU A C 1
ATOM 2201 O O . LEU A 1 284 ? -14.005 -1.465 7.841 1.00 98.75 284 LEU A O 1
ATOM 2205 N N . ALA A 1 285 ? -14.190 -3.020 9.455 1.00 98.88 285 ALA A N 1
ATOM 2206 C CA . ALA A 1 285 ? -13.611 -4.129 8.702 1.00 98.88 285 ALA A CA 1
ATOM 2207 C C . ALA A 1 285 ? -14.352 -4.466 7.392 1.00 98.88 285 ALA A C 1
ATOM 2209 O O . ALA A 1 285 ? -13.795 -5.151 6.526 1.00 98.88 285 ALA A O 1
ATOM 2210 N N . GLU A 1 286 ? -15.585 -3.982 7.198 1.00 98.81 286 GLU A N 1
ATOM 2211 C CA . GLU A 1 286 ? -16.313 -4.120 5.932 1.00 98.81 286 GLU A CA 1
ATOM 2212 C C . GLU A 1 286 ? -15.872 -3.134 4.833 1.00 98.81 286 GLU A C 1
ATOM 2214 O O . GLU A 1 286 ? -16.249 -3.317 3.670 1.00 98.81 286 GLU A O 1
ATOM 2219 N N . GLY A 1 287 ? -15.060 -2.128 5.169 1.00 98.62 287 GLY A N 1
ATOM 2220 C CA . GLY A 1 287 ? -14.668 -1.036 4.273 1.00 98.62 287 GLY A CA 1
ATOM 2221 C C . GLY A 1 287 ? -15.697 0.096 4.261 1.00 98.62 287 GLY A C 1
ATOM 2222 O O . GLY A 1 287 ? -16.869 -0.089 4.607 1.00 98.62 287 GLY A O 1
ATOM 2223 N N . ALA A 1 288 ? -15.283 1.288 3.834 1.00 98.25 288 ALA A N 1
ATOM 2224 C CA . ALA A 1 288 ? -16.038 2.519 4.066 1.00 98.25 288 ALA A CA 1
ATOM 2225 C C . ALA A 1 288 ? -17.383 2.533 3.319 1.00 98.25 288 ALA A C 1
ATOM 2227 O O . ALA A 1 288 ? -18.400 2.986 3.848 1.00 98.25 288 ALA A O 1
ATOM 2228 N N . LEU A 1 289 ? -17.446 1.972 2.104 1.00 98.50 289 LEU A N 1
ATOM 2229 C CA . LEU A 1 289 ? -18.694 1.931 1.329 1.00 98.50 289 LEU A CA 1
ATOM 2230 C C . LEU A 1 289 ? -19.765 1.030 1.961 1.00 98.50 289 LEU A C 1
ATOM 2232 O O . LEU A 1 289 ? -20.956 1.330 1.887 1.00 98.50 289 LEU A O 1
ATOM 2236 N N . LYS A 1 290 ? -19.379 -0.111 2.532 1.00 98.50 290 LYS A N 1
ATOM 2237 C CA . LYS A 1 290 ? -20.347 -1.010 3.174 1.00 98.50 290 LYS A CA 1
ATOM 2238 C C . LYS A 1 290 ? -20.719 -0.508 4.560 1.00 98.50 290 LYS A C 1
ATOM 2240 O O . LYS A 1 290 ? -21.908 -0.470 4.869 1.00 98.50 290 LYS A O 1
ATOM 2245 N N . ALA A 1 291 ? -19.726 -0.070 5.333 1.00 98.50 291 ALA A N 1
ATOM 2246 C CA . ALA A 1 291 ? -19.929 0.529 6.643 1.00 98.50 291 ALA A CA 1
ATOM 2247 C C . ALA A 1 291 ? -20.892 1.723 6.559 1.00 98.50 291 ALA A C 1
ATOM 2249 O O . ALA A 1 291 ? -21.900 1.751 7.258 1.00 98.50 291 ALA A O 1
ATOM 2250 N N . SER A 1 292 ? -20.668 2.652 5.625 1.00 98.56 292 SER A N 1
ATOM 2251 C CA . SER A 1 292 ? -21.546 3.816 5.429 1.00 98.56 292 SER A CA 1
ATOM 2252 C C . SER A 1 292 ? -22.992 3.458 5.102 1.00 98.56 292 SER A C 1
ATOM 2254 O O . SER A 1 292 ? -23.915 4.072 5.629 1.00 98.56 292 SER A O 1
ATOM 2256 N N . LYS A 1 293 ? -23.223 2.429 4.281 1.00 98.31 293 LYS A N 1
ATOM 2257 C CA . LYS A 1 293 ? -24.582 1.949 3.987 1.00 98.31 293 LYS A CA 1
ATOM 2258 C C . LYS A 1 293 ? -25.265 1.353 5.213 1.00 98.31 293 LYS A C 1
ATOM 2260 O O . LYS A 1 293 ? -26.470 1.527 5.363 1.00 98.31 293 LYS A O 1
ATOM 2265 N N . ALA A 1 294 ? -24.513 0.656 6.061 1.00 98.06 294 ALA A N 1
ATOM 2266 C CA . ALA A 1 294 ? -25.036 0.081 7.295 1.00 98.06 294 ALA A CA 1
ATOM 2267 C C . ALA A 1 294 ? -25.344 1.158 8.351 1.00 98.06 294 ALA A C 1
ATOM 2269 O O . ALA A 1 294 ? -26.382 1.077 9.001 1.00 98.06 294 ALA A O 1
ATOM 2270 N N . ILE A 1 295 ? -24.505 2.195 8.476 1.00 97.81 295 ILE A N 1
ATOM 2271 C CA . ILE A 1 295 ? -24.764 3.345 9.364 1.00 97.81 295 ILE A CA 1
ATOM 2272 C C . ILE A 1 295 ? -25.918 4.208 8.836 1.00 97.81 295 ILE A C 1
ATOM 2274 O O . ILE A 1 295 ? -26.759 4.691 9.597 1.00 97.81 295 ILE A O 1
ATOM 2278 N N . GLY A 1 296 ? -25.963 4.434 7.522 1.00 97.94 296 GLY A N 1
ATOM 2279 C CA . GLY A 1 296 ? -26.900 5.350 6.886 1.00 97.94 296 GLY A CA 1
ATOM 2280 C C . GLY A 1 296 ? -26.560 6.812 7.186 1.00 97.94 296 GLY A C 1
ATOM 2281 O O . GLY A 1 296 ? -25.403 7.223 7.114 1.00 97.94 296 GLY A O 1
ATOM 2282 N N . ARG A 1 297 ? -27.585 7.627 7.480 1.00 98.00 297 ARG A N 1
ATOM 2283 C CA . ARG A 1 297 ? -27.466 9.057 7.853 1.00 98.00 297 ARG A CA 1
ATOM 2284 C C . ARG A 1 297 ? -26.726 9.933 6.821 1.00 98.00 297 ARG A C 1
ATOM 2286 O O . ARG A 1 297 ? -26.228 10.999 7.159 1.00 98.00 297 ARG A O 1
ATOM 2293 N N . GLY A 1 298 ? -26.662 9.502 5.560 1.00 98.06 298 GLY A N 1
ATOM 2294 C CA . GLY A 1 298 ? -25.941 10.212 4.496 1.00 98.06 298 GLY A CA 1
ATOM 2295 C C . GLY A 1 298 ? -24.415 10.132 4.608 1.00 98.06 298 GLY A C 1
ATOM 2296 O O . GLY A 1 298 ? -23.718 10.917 3.966 1.00 98.06 298 GLY A O 1
ATOM 2297 N N . THR A 1 299 ? -23.886 9.214 5.424 1.00 98.62 299 THR A N 1
ATOM 2298 C CA . THR A 1 299 ? -22.436 9.017 5.586 1.00 98.62 299 THR A CA 1
ATOM 2299 C C . THR A 1 299 ? -21.762 8.510 4.307 1.00 98.62 299 THR A C 1
ATOM 2301 O O . THR A 1 299 ? -20.573 8.745 4.103 1.00 98.62 299 THR A O 1
ATOM 2304 N N . ASP A 1 300 ? -22.515 7.884 3.400 1.00 98.19 300 ASP A N 1
ATOM 2305 C CA . ASP A 1 300 ? -22.053 7.394 2.098 1.00 98.19 300 ASP A CA 1
ATOM 2306 C C . ASP A 1 300 ? -21.541 8.519 1.187 1.00 98.19 300 ASP A C 1
ATOM 2308 O O . ASP A 1 300 ? -20.631 8.303 0.388 1.00 98.19 300 ASP A O 1
ATOM 2312 N N . ARG A 1 301 ? -22.042 9.748 1.374 1.00 97.88 301 ARG A N 1
ATOM 2313 C CA . ARG A 1 301 ? -21.584 10.946 0.655 1.00 97.88 301 ARG A CA 1
ATOM 2314 C C . ARG A 1 301 ? -20.092 11.241 0.848 1.00 97.88 301 ARG A C 1
ATOM 2316 O O . ARG A 1 301 ? -19.496 11.892 -0.007 1.00 97.88 301 ARG A O 1
ATOM 2323 N N . TYR A 1 302 ? -19.515 10.800 1.963 1.00 98.38 302 TYR A N 1
ATOM 2324 C CA . TYR A 1 302 ? -18.140 11.105 2.364 1.00 98.38 302 TYR A CA 1
ATOM 2325 C C . TYR A 1 302 ? -17.160 9.969 2.048 1.00 98.38 302 TYR A C 1
ATOM 2327 O O . TYR A 1 302 ? -15.983 10.040 2.399 1.00 98.38 302 TYR A O 1
ATOM 2335 N N . VAL A 1 303 ? -17.622 8.903 1.390 1.00 98.38 303 VAL A N 1
ATOM 2336 C CA . VAL A 1 303 ? -16.760 7.783 1.014 1.00 98.38 303 VAL A CA 1
ATOM 2337 C C . VAL A 1 303 ? -16.073 8.083 -0.317 1.00 98.38 303 VAL A C 1
ATOM 2339 O O . VAL A 1 303 ? -16.708 8.114 -1.371 1.00 98.38 303 VAL A O 1
ATOM 2342 N N . ILE A 1 304 ? -14.751 8.248 -0.288 1.00 97.94 304 ILE A N 1
ATOM 2343 C CA . ILE A 1 304 ? -13.943 8.523 -1.481 1.00 97.94 304 ILE A CA 1
ATOM 2344 C C . ILE A 1 304 ? -13.490 7.196 -2.098 1.00 97.94 304 ILE A C 1
ATOM 2346 O O . ILE A 1 304 ? -12.500 6.599 -1.670 1.00 97.94 304 ILE A O 1
ATOM 2350 N N . HIS A 1 305 ? -14.238 6.702 -3.087 1.00 97.69 305 HIS A N 1
ATOM 2351 C CA . HIS A 1 305 ? -14.018 5.372 -3.657 1.00 97.69 305 HIS A CA 1
ATOM 2352 C C . HIS A 1 305 ? -14.349 5.289 -5.154 1.00 97.69 305 HIS A C 1
ATOM 2354 O O . HIS A 1 305 ? -15.125 6.077 -5.691 1.00 97.69 305 HIS A O 1
ATOM 2360 N N . VAL A 1 306 ? -13.864 4.228 -5.809 1.00 97.88 306 VAL A N 1
ATOM 2361 C CA . VAL A 1 306 ? -14.384 3.757 -7.105 1.00 97.88 306 VAL A CA 1
ATOM 2362 C C . VAL A 1 306 ? -14.589 2.247 -7.036 1.00 97.88 306 VAL A C 1
ATOM 2364 O O . VAL A 1 306 ? -13.717 1.522 -6.566 1.00 97.88 306 VAL A O 1
ATOM 2367 N N . LYS A 1 307 ? -15.765 1.767 -7.469 1.00 97.44 307 LYS A N 1
ATOM 2368 C CA . LYS A 1 307 ? -16.166 0.341 -7.412 1.00 97.44 307 LYS A CA 1
ATOM 2369 C C . LYS A 1 307 ? -16.064 -0.285 -6.002 1.00 97.44 307 LYS A C 1
ATOM 2371 O O . LYS A 1 307 ? -15.876 -1.486 -5.860 1.00 97.44 307 LYS A O 1
ATOM 2376 N N . GLY A 1 308 ? -16.211 0.535 -4.961 1.00 96.88 308 GLY A N 1
ATOM 2377 C CA . GLY A 1 308 ? -16.119 0.135 -3.555 1.00 96.88 308 GLY A CA 1
ATOM 2378 C C . GLY A 1 308 ? -14.709 0.016 -2.985 1.00 96.88 308 GLY A C 1
ATOM 2379 O O . GLY A 1 308 ? -14.603 -0.275 -1.804 1.00 96.88 308 GLY A O 1
ATOM 2380 N N . LEU A 1 309 ? -13.662 0.259 -3.778 1.00 98.12 309 LEU A N 1
ATOM 2381 C CA . LEU A 1 309 ? -12.289 0.338 -3.286 1.00 98.12 309 LEU A CA 1
ATOM 2382 C C . LEU A 1 309 ? -11.945 1.794 -2.956 1.00 98.12 309 LEU A C 1
ATOM 2384 O O . LEU A 1 309 ? -12.122 2.674 -3.809 1.00 98.12 309 LEU A O 1
ATOM 2388 N N . GLU A 1 310 ? -11.459 2.034 -1.742 1.00 98.50 310 GLU A N 1
ATOM 2389 C CA . GLU A 1 310 ? -11.036 3.344 -1.250 1.00 98.50 310 GLU A CA 1
ATOM 2390 C C . GLU A 1 310 ? -9.977 3.963 -2.175 1.00 98.50 310 GLU A C 1
ATOM 2392 O O . GLU A 1 310 ? -9.124 3.266 -2.724 1.00 98.50 310 GLU A O 1
ATOM 2397 N N . ALA A 1 311 ? -10.018 5.275 -2.393 1.00 97.25 311 ALA A N 1
ATOM 2398 C CA . ALA A 1 311 ? -9.044 5.925 -3.263 1.00 97.25 311 ALA A CA 1
ATOM 2399 C C . ALA A 1 311 ? -7.636 5.895 -2.658 1.00 97.25 311 ALA A C 1
ATOM 2401 O O . ALA A 1 311 ? -7.441 6.282 -1.506 1.00 97.25 311 ALA A O 1
ATOM 2402 N N . SER A 1 312 ? -6.645 5.485 -3.456 1.00 96.31 312 SER A N 1
ATOM 2403 C CA . SER A 1 312 ? -5.231 5.653 -3.099 1.00 96.31 312 SER A CA 1
ATOM 2404 C C . SER A 1 312 ? -4.848 7.138 -2.994 1.00 96.31 312 SER A C 1
ATOM 2406 O O . SER A 1 312 ? -5.675 8.017 -3.257 1.00 96.31 312 SER A O 1
ATOM 2408 N N . ALA A 1 313 ? -3.605 7.442 -2.622 1.00 95.88 313 ALA A N 1
ATOM 2409 C CA . ALA A 1 313 ? -3.076 8.788 -2.405 1.00 95.88 313 ALA A CA 1
ATOM 2410 C C . ALA A 1 313 ? -2.877 9.591 -3.709 1.00 95.88 313 ALA A C 1
ATOM 2412 O O . ALA A 1 313 ? -1.826 10.160 -3.975 1.00 95.88 313 ALA A O 1
ATOM 2413 N N . GLN A 1 314 ? -3.917 9.640 -4.536 1.00 93.50 314 GLN A N 1
ATOM 2414 C CA . GLN A 1 314 ? -3.987 10.384 -5.781 1.00 93.50 314 GLN A CA 1
ATOM 2415 C C . GLN A 1 314 ? -5.253 11.240 -5.797 1.00 93.50 314 GLN A C 1
ATOM 2417 O O . GLN A 1 314 ? -6.288 10.826 -5.269 1.00 93.50 314 GLN A O 1
ATOM 2422 N N . ASP A 1 315 ? -5.182 12.417 -6.417 1.00 93.75 315 ASP A N 1
ATOM 2423 C CA . ASP A 1 315 ? -6.297 13.365 -6.478 1.00 93.75 315 ASP A CA 1
ATOM 2424 C C . ASP A 1 315 ? -6.652 13.736 -7.924 1.00 93.75 315 ASP A C 1
ATOM 2426 O O . ASP A 1 315 ? -5.977 14.534 -8.580 1.00 93.75 315 ASP A O 1
ATOM 2430 N N . GLY A 1 316 ? -7.772 13.188 -8.403 1.00 92.94 316 GLY A N 1
ATOM 2431 C CA . GLY A 1 316 ? -8.292 13.438 -9.747 1.00 92.94 316 GLY A CA 1
ATOM 2432 C C . GLY A 1 316 ? -8.716 14.891 -10.011 1.00 92.94 316 GLY A C 1
ATOM 2433 O O . GLY A 1 316 ? -8.895 15.291 -11.166 1.00 92.94 316 GLY A O 1
ATOM 2434 N N . ARG A 1 317 ? -8.887 15.719 -8.969 1.00 93.81 317 ARG A N 1
ATOM 2435 C CA . ARG A 1 317 ? -9.201 17.147 -9.137 1.00 93.81 317 ARG A CA 1
ATOM 2436 C C . ARG A 1 317 ? -8.000 17.893 -9.703 1.00 93.81 317 ARG A C 1
ATOM 2438 O O . ARG A 1 317 ? -8.193 18.699 -10.614 1.00 93.81 317 ARG A O 1
ATOM 2445 N N . ALA A 1 318 ? -6.808 17.562 -9.207 1.00 93.25 318 ALA A N 1
ATOM 2446 C CA . ALA A 1 318 ? -5.533 18.192 -9.539 1.00 93.25 318 ALA A CA 1
ATOM 2447 C C . ALA A 1 318 ? -4.717 17.435 -10.607 1.00 93.25 318 ALA A C 1
ATOM 2449 O O . ALA A 1 318 ? -3.681 17.936 -11.039 1.00 93.25 318 ALA A O 1
ATOM 2450 N N . HIS A 1 319 ? -5.188 16.269 -11.067 1.00 93.94 319 HIS A N 1
ATOM 2451 C CA . HIS A 1 319 ? -4.582 15.502 -12.159 1.00 93.94 319 HIS A CA 1
ATOM 2452 C C . HIS A 1 319 ? -5.650 14.677 -12.894 1.00 93.94 319 HIS A C 1
ATOM 2454 O O . HIS A 1 319 ? -6.226 13.734 -12.357 1.00 93.94 319 HIS A O 1
ATOM 2460 N N . LYS A 1 320 ? -5.996 15.057 -14.126 1.00 95.06 320 LYS A N 1
ATOM 2461 C CA . LYS A 1 320 ? -7.163 14.479 -14.816 1.00 95.06 320 LYS A CA 1
ATOM 2462 C C . LYS A 1 320 ? -6.950 13.047 -15.286 1.00 95.06 320 LYS A C 1
ATOM 2464 O O . LYS A 1 320 ? -7.903 12.268 -15.243 1.00 95.06 320 LYS A O 1
ATOM 2469 N N . SER A 1 321 ? -5.735 12.681 -15.696 1.00 94.25 321 SER A N 1
ATOM 2470 C CA . SER A 1 321 ? -5.447 11.313 -16.142 1.00 94.25 321 SER A CA 1
ATOM 2471 C C . SER A 1 321 ? -5.584 10.297 -15.007 1.00 94.25 321 SER A C 1
ATOM 2473 O O . SER A 1 321 ? -6.158 9.235 -15.239 1.00 94.25 321 SER A O 1
ATOM 2475 N N . ILE A 1 322 ? -5.179 10.622 -13.770 1.00 93.94 322 ILE A N 1
ATOM 2476 C CA . ILE A 1 322 ? -5.399 9.728 -12.620 1.00 93.94 322 ILE A CA 1
ATOM 2477 C C . ILE A 1 322 ? -6.869 9.665 -12.199 1.00 93.94 322 ILE A C 1
ATOM 2479 O O . ILE A 1 322 ? -7.356 8.593 -11.849 1.00 93.94 322 ILE A O 1
ATOM 2483 N N . GLY A 1 323 ? -7.609 10.775 -12.306 1.00 95.25 323 GLY A N 1
ATOM 2484 C CA . GLY A 1 323 ? -9.058 10.771 -12.090 1.00 95.25 323 GLY A CA 1
ATOM 2485 C C . GLY A 1 323 ? -9.778 9.821 -13.053 1.00 95.25 323 GLY A C 1
ATOM 2486 O O . GLY A 1 323 ? -10.627 9.034 -12.632 1.00 95.25 323 GLY A O 1
ATOM 2487 N N . LEU A 1 324 ? -9.397 9.847 -14.335 1.00 95.94 324 LEU A N 1
ATOM 2488 C CA . LEU A 1 324 ? -9.915 8.909 -15.327 1.00 95.94 324 LEU A CA 1
ATOM 2489 C C . LEU A 1 324 ? -9.445 7.475 -15.059 1.00 95.94 324 LEU A C 1
ATOM 2491 O O . LEU A 1 324 ? -10.276 6.569 -15.082 1.00 95.94 324 LEU A O 1
ATOM 2495 N N . ALA A 1 325 ? -8.158 7.273 -14.762 1.00 95.50 325 ALA A N 1
ATOM 2496 C CA . ALA A 1 325 ? -7.602 5.959 -14.453 1.00 95.50 325 ALA A CA 1
ATOM 2497 C C . ALA A 1 325 ? -8.346 5.313 -13.280 1.00 95.50 325 ALA A C 1
ATOM 2499 O O . ALA A 1 325 ? -8.850 4.208 -13.421 1.00 95.50 325 ALA A O 1
ATOM 2500 N N . HIS A 1 326 ? -8.548 6.017 -12.163 1.00 96.25 326 HIS A N 1
ATOM 2501 C CA . HIS A 1 326 ? -9.361 5.513 -11.049 1.00 96.25 326 HIS A CA 1
ATOM 2502 C C . HIS A 1 326 ? -10.777 5.122 -11.480 1.00 96.25 326 HIS A C 1
ATOM 2504 O O . HIS A 1 326 ? -11.259 4.069 -11.063 1.00 96.25 326 HIS A O 1
ATOM 2510 N N . ALA A 1 327 ? -11.438 5.931 -12.316 1.00 95.62 327 ALA A N 1
ATOM 2511 C CA . ALA A 1 327 ? -12.801 5.666 -12.776 1.00 95.62 327 ALA A CA 1
ATOM 2512 C C . ALA A 1 327 ? -12.904 4.353 -13.577 1.00 95.62 327 ALA A C 1
ATOM 2514 O O . ALA A 1 327 ? -13.800 3.531 -13.332 1.00 95.62 327 ALA A O 1
ATOM 2515 N N . VAL A 1 328 ? -11.978 4.132 -14.516 1.00 95.69 328 VAL A N 1
ATOM 2516 C CA . VAL A 1 328 ? -12.034 2.995 -15.451 1.00 95.69 328 VAL A CA 1
ATOM 2517 C C . VAL A 1 328 ? -11.341 1.739 -14.923 1.00 95.69 328 VAL A C 1
ATOM 2519 O O . VAL A 1 328 ? -11.801 0.642 -15.236 1.00 95.69 328 VAL A O 1
ATOM 2522 N N . ASN A 1 329 ? -10.363 1.878 -14.026 1.00 95.19 329 ASN A N 1
ATOM 2523 C CA . ASN A 1 329 ? -9.513 0.799 -13.527 1.00 95.19 329 ASN A CA 1
ATOM 2524 C C . ASN A 1 329 ? -10.300 -0.441 -13.078 1.00 95.19 329 ASN A C 1
ATOM 2526 O O . ASN A 1 329 ? -11.275 -0.368 -12.316 1.00 95.19 329 ASN A O 1
ATOM 2530 N N . VAL A 1 330 ? -9.837 -1.600 -13.546 1.00 93.38 330 VAL A N 1
ATOM 2531 C CA . VAL A 1 330 ? -10.453 -2.919 -13.359 1.00 93.38 330 VAL A CA 1
ATOM 2532 C C . VAL A 1 330 ? -10.665 -3.312 -11.898 1.00 93.38 330 VAL A C 1
ATOM 2534 O O . VAL A 1 330 ? -11.599 -4.058 -11.614 1.00 93.38 330 VAL A O 1
ATOM 2537 N N . ARG A 1 331 ? -9.846 -2.803 -10.966 1.00 94.19 331 ARG A N 1
ATOM 2538 C CA . ARG A 1 331 ? -9.928 -3.157 -9.539 1.00 94.19 331 ARG A CA 1
ATOM 2539 C C . ARG A 1 331 ? -10.431 -2.046 -8.617 1.00 94.19 331 ARG A C 1
ATOM 2541 O O . ARG A 1 331 ? -10.474 -2.256 -7.412 1.00 94.19 331 ARG A O 1
ATOM 2548 N N . GLY A 1 332 ? -10.846 -0.901 -9.163 1.00 96.06 332 GLY A N 1
ATOM 2549 C CA . GLY A 1 332 ? -11.311 0.265 -8.396 1.00 96.06 332 GLY A CA 1
ATOM 2550 C C . GLY A 1 332 ? -10.262 1.377 -8.300 1.00 96.06 332 GLY A C 1
ATOM 2551 O O . GLY A 1 332 ? -9.375 1.449 -9.147 1.00 96.06 332 GLY A O 1
ATOM 2552 N N . ALA A 1 333 ? -10.371 2.260 -7.301 1.00 96.06 333 ALA A N 1
ATOM 2553 C CA . ALA A 1 333 ? -9.549 3.473 -7.184 1.00 96.06 333 ALA A CA 1
ATOM 2554 C C . ALA A 1 333 ? -8.099 3.178 -6.747 1.00 96.06 333 ALA A C 1
ATOM 2556 O O . ALA A 1 333 ? -7.682 3.393 -5.606 1.00 96.06 333 ALA A O 1
ATOM 2557 N N . ASP A 1 334 ? -7.320 2.633 -7.675 1.00 95.06 334 ASP A N 1
ATOM 2558 C CA . ASP A 1 334 ? -5.947 2.202 -7.470 1.00 95.06 334 ASP A CA 1
ATOM 2559 C C . ASP A 1 334 ? -4.984 2.817 -8.482 1.00 95.06 334 ASP A C 1
ATOM 2561 O O . ASP A 1 334 ? -5.262 2.850 -9.676 1.00 95.06 334 ASP A O 1
ATOM 2565 N N . HIS A 1 335 ? -3.829 3.281 -8.011 1.00 94.00 335 HIS A N 1
ATOM 2566 C CA . HIS A 1 335 ? -2.817 3.894 -8.870 1.00 94.00 335 HIS A CA 1
ATOM 2567 C C . HIS A 1 335 ? -1.922 2.854 -9.554 1.00 94.00 335 HIS A C 1
ATOM 2569 O O . HIS A 1 335 ? -1.418 3.090 -10.647 1.00 94.00 335 HIS A O 1
ATOM 2575 N N . LEU A 1 336 ? -1.754 1.663 -8.969 1.00 92.62 336 LEU A N 1
ATOM 2576 C CA . LEU A 1 336 ? -0.834 0.670 -9.522 1.00 92.62 336 LEU A CA 1
ATOM 2577 C C . LEU A 1 336 ? -1.369 -0.015 -10.785 1.00 92.62 336 LEU A C 1
ATOM 2579 O O . LEU A 1 336 ? -0.579 -0.621 -11.490 1.00 92.62 336 LEU A O 1
ATOM 2583 N N . ARG A 1 337 ? -2.654 0.080 -11.147 1.00 88.88 337 ARG A N 1
ATOM 2584 C CA . ARG A 1 337 ? -3.125 -0.389 -12.474 1.00 88.88 337 ARG A CA 1
ATOM 2585 C C . ARG A 1 337 ? -3.236 0.717 -13.523 1.00 88.88 337 ARG A C 1
ATOM 2587 O O . ARG A 1 337 ? -3.424 0.395 -14.686 1.00 88.88 337 ARG A O 1
ATOM 2594 N N . GLY A 1 338 ? -3.023 1.974 -13.136 1.00 88.25 338 GLY A N 1
ATOM 2595 C CA . GLY A 1 338 ? -2.972 3.110 -14.048 1.00 88.25 338 GLY A CA 1
ATOM 2596 C C . GLY A 1 338 ? -2.560 4.386 -13.317 1.00 88.25 338 GLY A C 1
ATOM 2597 O O . GLY A 1 338 ? -3.351 4.948 -12.563 1.00 88.25 338 GLY A O 1
ATOM 2598 N N . LEU A 1 339 ? -1.328 4.845 -13.556 1.00 90.50 339 LEU A N 1
ATOM 2599 C CA . LEU A 1 339 ? -0.804 6.129 -13.082 1.00 90.50 339 LEU A CA 1
ATOM 2600 C C . LEU A 1 339 ? 0.022 6.777 -14.195 1.00 90.50 339 LEU A C 1
ATOM 2602 O O . LEU A 1 339 ? 1.186 6.445 -14.405 1.00 90.50 339 LEU A O 1
ATOM 2606 N N . CYS A 1 340 ? -0.590 7.690 -14.945 1.00 88.31 340 CYS A N 1
ATOM 2607 C CA . CYS A 1 340 ? 0.126 8.399 -15.998 1.00 88.31 340 CYS A CA 1
ATOM 2608 C C . CYS A 1 340 ? 1.016 9.479 -15.375 1.00 88.31 340 CYS A C 1
ATOM 2610 O O . CYS A 1 340 ? 0.517 10.452 -14.825 1.00 88.31 340 CYS A O 1
ATOM 2612 N N . THR A 1 341 ? 2.334 9.315 -15.471 1.00 87.19 341 THR A N 1
ATOM 2613 C CA . THR A 1 341 ? 3.308 10.301 -14.976 1.00 87.19 341 THR A CA 1
ATOM 2614 C C . THR A 1 341 ? 3.786 11.264 -16.068 1.00 87.19 341 THR A C 1
ATOM 2616 O O . THR A 1 341 ? 4.337 12.316 -15.742 1.00 87.19 341 THR A O 1
ATOM 2619 N N . TYR A 1 342 ? 3.525 10.958 -17.351 1.00 86.56 342 TYR A N 1
ATOM 2620 C CA . TYR A 1 342 ? 3.895 11.794 -18.507 1.00 86.56 342 TYR A CA 1
ATOM 2621 C C . TYR A 1 342 ? 3.349 13.221 -18.417 1.00 86.56 342 TYR A C 1
ATOM 2623 O O . TYR A 1 342 ? 4.003 14.160 -18.864 1.00 86.56 342 TYR A O 1
ATOM 2631 N N . ASP A 1 343 ? 2.152 13.374 -17.853 1.00 87.50 343 ASP A N 1
ATOM 2632 C CA . ASP A 1 343 ? 1.441 14.643 -17.782 1.00 87.50 343 ASP A CA 1
ATOM 2633 C C . ASP A 1 343 ? 1.457 15.280 -16.396 1.00 87.50 343 ASP A C 1
ATOM 2635 O O . ASP A 1 343 ? 0.602 16.101 -16.093 1.00 87.50 343 ASP A O 1
ATOM 2639 N N . GLU A 1 344 ? 2.396 14.891 -15.536 1.00 86.12 344 GLU A N 1
ATOM 2640 C CA . GLU A 1 344 ? 2.535 15.463 -14.198 1.00 86.12 344 GLU A CA 1
ATOM 2641 C C . GLU A 1 344 ? 3.934 16.017 -13.940 1.00 86.12 344 GLU A C 1
ATOM 2643 O O . GLU A 1 344 ? 4.079 17.115 -13.397 1.00 86.12 344 GLU A O 1
ATOM 2648 N N . LEU A 1 345 ? 4.961 15.241 -14.285 1.00 77.31 345 LEU A N 1
ATOM 2649 C CA . LEU A 1 345 ? 6.324 15.514 -13.857 1.00 77.31 345 LEU A CA 1
ATOM 2650 C C . LEU A 1 345 ? 7.123 16.121 -15.004 1.00 77.31 345 LEU A C 1
ATOM 2652 O O . LEU A 1 345 ? 7.237 15.469 -16.041 1.00 77.31 345 LEU A O 1
ATOM 2656 N N . PRO A 1 346 ? 7.779 17.281 -14.815 1.00 76.25 346 PRO A N 1
ATOM 2657 C CA . PRO A 1 346 ? 8.500 17.956 -15.894 1.00 76.25 346 PRO A CA 1
ATOM 2658 C C . PRO A 1 346 ? 9.515 17.067 -16.627 1.00 76.25 346 PRO A C 1
ATOM 2660 O O . PRO A 1 346 ? 9.627 17.116 -17.852 1.00 76.25 346 PRO A O 1
ATOM 2663 N N . TRP A 1 347 ? 10.236 16.212 -15.894 1.00 74.56 347 TRP A N 1
ATOM 2664 C CA . TRP A 1 347 ? 11.176 15.271 -16.503 1.00 74.56 347 TRP A CA 1
ATOM 2665 C C . TRP A 1 347 ? 10.445 14.206 -17.336 1.00 74.56 347 TRP A C 1
ATOM 2667 O O . TRP A 1 347 ? 10.859 13.932 -18.458 1.00 74.56 347 TRP A O 1
ATOM 2677 N N . ALA A 1 348 ? 9.329 13.654 -16.848 1.00 77.56 348 ALA A N 1
ATOM 2678 C CA . ALA A 1 348 ? 8.539 12.651 -17.566 1.00 77.56 348 ALA A CA 1
ATOM 2679 C C . ALA A 1 348 ? 7.875 13.237 -18.819 1.00 77.56 348 ALA A C 1
ATOM 2681 O O . ALA A 1 348 ? 7.809 12.562 -19.845 1.00 77.56 348 ALA A O 1
ATOM 2682 N N . THR A 1 349 ? 7.451 14.501 -18.765 1.00 82.00 349 THR A N 1
ATOM 2683 C CA . THR A 1 349 ? 6.936 15.250 -19.916 1.00 82.00 349 THR A CA 1
ATOM 2684 C C . THR A 1 349 ? 7.995 15.368 -21.011 1.00 82.00 349 THR A C 1
ATOM 2686 O O . THR A 1 349 ? 7.713 15.081 -22.173 1.00 82.00 349 THR A O 1
ATOM 2689 N N . LYS A 1 350 ? 9.249 15.683 -20.656 1.00 81.75 350 LYS A N 1
ATOM 2690 C CA . LYS A 1 350 ? 10.364 15.688 -21.618 1.00 81.75 350 LYS A CA 1
ATOM 2691 C C . LYS A 1 350 ? 10.566 14.314 -22.270 1.00 81.75 350 LYS A C 1
ATOM 2693 O O . LYS A 1 350 ? 10.683 14.233 -23.490 1.00 81.75 350 LYS A O 1
ATOM 2698 N N . PHE A 1 351 ? 10.540 13.235 -21.488 1.00 79.31 351 PHE A N 1
ATOM 2699 C CA . PHE A 1 351 ? 10.650 11.880 -22.042 1.00 79.31 351 PHE A CA 1
ATOM 2700 C C . PHE A 1 351 ? 9.469 11.501 -22.938 1.00 79.31 351 PHE A C 1
ATOM 2702 O O . PHE A 1 351 ? 9.660 10.797 -23.926 1.00 79.31 351 PHE A O 1
ATOM 2709 N N . ALA A 1 352 ? 8.255 11.971 -22.639 1.00 84.12 352 ALA A N 1
ATOM 2710 C CA . ALA A 1 352 ? 7.104 11.770 -23.516 1.00 84.12 352 ALA A CA 1
ATOM 2711 C C . ALA A 1 352 ? 7.330 12.416 -24.890 1.00 84.12 352 ALA A C 1
ATOM 2713 O O . ALA A 1 352 ? 7.053 11.788 -25.909 1.00 84.12 352 ALA A O 1
ATOM 2714 N N . TYR A 1 353 ? 7.876 13.636 -24.922 1.00 88.31 353 TYR A N 1
ATOM 2715 C CA . TYR A 1 353 ? 8.241 14.326 -26.162 1.00 88.31 353 TYR A CA 1
ATOM 2716 C C . TYR A 1 353 ? 9.300 13.563 -26.966 1.00 88.31 353 TYR A C 1
ATOM 2718 O O . TYR A 1 353 ? 9.151 13.407 -28.176 1.00 88.31 353 TYR A O 1
ATOM 2726 N N . GLU A 1 354 ? 10.341 13.059 -26.302 1.00 86.50 354 GLU A N 1
ATOM 2727 C CA . GLU A 1 354 ? 11.393 12.259 -26.944 1.00 86.50 354 GLU A CA 1
ATOM 2728 C C . GLU A 1 354 ? 10.858 10.923 -27.483 1.00 86.50 354 GLU A C 1
ATOM 2730 O O . GLU A 1 354 ? 11.263 10.484 -28.557 1.00 86.50 354 GLU A O 1
ATOM 2735 N N . ARG A 1 355 ? 9.927 10.288 -26.760 1.00 85.25 355 ARG A N 1
ATOM 2736 C CA . ARG A 1 355 ? 9.385 8.965 -27.096 1.00 85.25 355 ARG A CA 1
ATOM 2737 C C . ARG A 1 355 ? 8.301 9.007 -28.169 1.00 85.25 355 ARG A C 1
ATOM 2739 O O . ARG A 1 355 ? 8.340 8.212 -29.101 1.00 85.25 355 ARG A O 1
ATOM 2746 N N . PHE A 1 356 ? 7.310 9.880 -28.015 1.00 87.19 356 PHE A N 1
ATOM 2747 C CA . PHE A 1 356 ? 6.140 9.928 -28.899 1.00 87.19 356 PHE A CA 1
ATOM 2748 C C . PHE A 1 356 ? 6.303 10.932 -30.046 1.00 87.19 356 PHE A C 1
ATOM 2750 O O . PHE A 1 356 ? 5.531 10.900 -31.002 1.00 87.19 356 PHE A O 1
ATOM 2757 N N . GLY A 1 357 ? 7.308 11.806 -29.974 1.00 91.19 357 GLY A N 1
ATOM 2758 C CA . GLY A 1 357 ? 7.476 12.919 -30.899 1.00 91.19 357 GLY A CA 1
ATOM 2759 C C . GLY A 1 357 ? 6.572 14.106 -30.557 1.00 91.19 357 GLY A C 1
ATOM 2760 O O . GLY A 1 357 ? 5.557 13.984 -29.869 1.00 91.19 357 GLY A O 1
ATOM 2761 N N . GLU A 1 358 ? 6.949 15.286 -31.055 1.00 92.00 358 GLU A N 1
ATOM 2762 C CA . GLU A 1 358 ? 6.303 16.555 -30.699 1.00 92.00 358 GLU A CA 1
ATOM 2763 C C . GLU A 1 358 ? 4.812 16.607 -31.047 1.00 92.00 358 GLU A C 1
ATOM 2765 O O . GLU A 1 358 ? 4.003 17.080 -30.248 1.00 92.00 358 GLU A O 1
ATOM 2770 N N . GLU A 1 359 ? 4.435 16.108 -32.224 1.00 89.94 359 GLU A N 1
ATOM 2771 C CA . GLU A 1 359 ? 3.050 16.156 -32.690 1.00 89.94 359 GLU A CA 1
ATOM 2772 C C . GLU A 1 359 ? 2.113 15.346 -31.781 1.00 89.94 359 GLU A C 1
ATOM 2774 O O . GLU A 1 359 ? 1.085 15.859 -31.330 1.00 89.94 359 GLU A O 1
ATOM 2779 N N . GLU A 1 360 ? 2.478 14.101 -31.469 1.00 88.00 360 GLU A N 1
ATOM 2780 C CA . GLU A 1 360 ? 1.654 13.209 -30.650 1.00 88.00 360 GLU A CA 1
ATOM 2781 C C . GLU A 1 360 ? 1.622 13.648 -29.186 1.00 88.00 360 GLU A C 1
ATOM 2783 O O . GLU A 1 360 ? 0.555 13.685 -28.571 1.00 88.00 360 GLU A O 1
ATOM 2788 N N . ALA A 1 361 ? 2.759 14.080 -28.640 1.00 89.31 361 ALA A N 1
ATOM 2789 C CA . ALA A 1 361 ? 2.835 14.647 -27.299 1.00 89.31 361 ALA A CA 1
ATOM 2790 C C . ALA A 1 361 ? 1.886 15.850 -27.118 1.00 89.31 361 ALA A C 1
ATOM 2792 O O . ALA A 1 361 ? 1.129 15.915 -26.143 1.00 89.31 361 ALA A O 1
ATOM 2793 N N . ARG A 1 362 ? 1.836 16.765 -28.097 1.00 88.44 362 ARG A N 1
ATOM 2794 C CA . ARG A 1 362 ? 0.903 17.905 -28.078 1.00 88.44 362 ARG A CA 1
ATOM 2795 C C . ARG A 1 362 ? -0.560 17.468 -28.184 1.00 88.44 362 ARG A C 1
ATOM 2797 O O . ARG A 1 362 ? -1.401 18.037 -27.489 1.00 88.44 362 ARG A O 1
ATOM 2804 N N . LYS A 1 363 ? -0.885 16.451 -28.996 1.00 86.44 363 LYS A N 1
ATOM 2805 C CA . LYS A 1 363 ? -2.249 15.876 -29.074 1.00 86.44 363 LYS A CA 1
ATOM 2806 C C . LYS A 1 363 ? -2.696 15.267 -27.741 1.00 86.44 363 LYS A C 1
ATOM 2808 O O . LYS A 1 363 ? -3.875 15.343 -27.396 1.00 86.44 363 LYS A O 1
ATOM 2813 N N . MET A 1 364 ? -1.761 14.691 -26.987 1.00 87.94 364 MET A N 1
ATOM 2814 C CA . MET A 1 364 ? -2.001 14.127 -25.656 1.00 87.94 364 MET A CA 1
ATOM 2815 C C . MET A 1 364 ? -2.115 15.182 -24.545 1.00 87.94 364 MET A C 1
ATOM 2817 O O . MET A 1 364 ? -2.501 14.838 -23.428 1.00 87.94 364 MET A O 1
ATOM 2821 N N . VAL A 1 365 ? -1.814 16.452 -24.844 1.00 90.44 365 VAL A N 1
ATOM 2822 C CA . VAL A 1 365 ? -1.845 17.570 -23.887 1.00 90.44 365 VAL A CA 1
ATOM 2823 C C . VAL A 1 365 ? -1.025 17.239 -22.632 1.00 90.44 365 VAL A C 1
ATOM 2825 O O . VAL A 1 365 ? -1.492 17.343 -21.497 1.00 90.44 365 VAL A O 1
ATOM 2828 N N . ILE A 1 366 ? 0.202 16.756 -22.837 1.00 88.69 366 ILE A N 1
ATOM 2829 C CA . ILE A 1 366 ? 1.066 16.312 -21.733 1.00 88.69 366 ILE A CA 1
ATOM 2830 C C . ILE A 1 366 ? 1.550 17.463 -20.843 1.00 88.69 366 ILE A C 1
ATOM 2832 O O . ILE A 1 366 ? 1.865 17.232 -19.686 1.00 88.69 366 ILE A O 1
ATOM 2836 N N . ASP A 1 367 ? 1.554 18.701 -21.336 1.00 88.94 367 ASP A N 1
ATOM 2837 C CA . ASP A 1 367 ? 2.024 19.859 -20.561 1.00 88.94 367 ASP A CA 1
ATOM 2838 C C . ASP A 1 367 ? 0.986 20.406 -19.569 1.00 88.94 367 ASP A C 1
ATOM 2840 O O . ASP A 1 367 ? 1.312 21.261 -18.747 1.00 88.94 367 ASP A O 1
ATOM 2844 N N . ASP A 1 368 ? -0.268 19.947 -19.641 1.00 91.19 368 ASP A N 1
ATOM 2845 C CA . ASP A 1 368 ? -1.335 20.402 -18.751 1.00 91.19 368 ASP A CA 1
ATOM 2846 C C . ASP A 1 368 ? -2.056 19.216 -18.107 1.00 91.19 368 ASP A C 1
ATOM 2848 O O . ASP A 1 368 ? -2.872 18.521 -18.719 1.00 91.19 368 ASP A O 1
ATOM 2852 N N . ARG A 1 369 ? -1.768 18.994 -16.825 1.00 91.62 369 ARG A N 1
ATOM 2853 C CA . ARG A 1 369 ? -2.378 17.935 -16.014 1.00 91.62 369 ARG A CA 1
ATOM 2854 C C . ARG A 1 369 ? -3.857 18.171 -15.696 1.00 91.62 369 ARG A C 1
ATOM 2856 O O . ARG A 1 369 ? -4.543 17.240 -15.267 1.00 91.62 369 ARG A O 1
ATOM 2863 N N . LEU A 1 370 ? -4.341 19.406 -15.842 1.00 93.62 370 LEU A N 1
ATOM 2864 C CA . LEU A 1 370 ? -5.702 19.827 -15.504 1.00 93.62 370 LEU A CA 1
ATOM 2865 C C . LEU A 1 370 ? -6.648 19.791 -16.707 1.00 93.62 370 LEU A C 1
ATOM 2867 O O . LEU A 1 370 ? -7.867 19.734 -16.513 1.00 93.62 370 LEU A O 1
ATOM 2871 N N . ASP A 1 371 ? -6.108 19.785 -17.923 1.00 93.81 371 ASP A N 1
ATOM 2872 C CA . ASP A 1 371 ? -6.888 19.654 -19.146 1.00 93.81 371 ASP A CA 1
ATOM 2873 C C . ASP A 1 371 ? -7.366 18.201 -19.332 1.00 93.81 371 ASP A C 1
ATOM 2875 O O . ASP A 1 371 ? -6.556 17.279 -19.321 1.00 93.81 371 ASP A O 1
ATOM 2879 N N . PRO A 1 372 ? -8.671 17.932 -19.495 1.00 93.00 372 PRO A N 1
ATOM 2880 C CA . PRO A 1 372 ? -9.162 16.574 -19.732 1.00 93.00 372 PRO A CA 1
ATOM 2881 C C . PRO A 1 372 ? -8.893 16.046 -21.155 1.00 93.00 372 PRO A C 1
ATOM 2883 O O . PRO A 1 372 ? -9.062 14.848 -21.401 1.00 93.00 372 PRO A O 1
ATOM 2886 N N . ARG A 1 373 ? -8.506 16.896 -22.114 1.00 93.69 373 ARG A N 1
ATOM 2887 C CA . ARG A 1 373 ? -8.205 16.484 -23.494 1.00 93.69 373 ARG A CA 1
ATOM 2888 C C . ARG A 1 373 ? -6.955 15.602 -23.525 1.00 93.69 373 ARG A C 1
ATOM 2890 O O . ARG A 1 373 ? -6.029 15.781 -22.746 1.00 93.69 373 ARG A O 1
ATOM 2897 N N . GLY A 1 374 ? -6.953 14.594 -24.398 1.00 91.38 374 GLY A N 1
ATOM 2898 C CA . GLY A 1 374 ? -5.839 13.644 -24.536 1.00 91.38 374 GLY A CA 1
ATOM 2899 C C . GLY A 1 374 ? -5.708 12.611 -23.405 1.00 91.38 374 GLY A C 1
ATOM 2900 O O . GLY A 1 374 ? -5.123 11.550 -23.618 1.00 91.38 374 GLY A O 1
ATOM 2901 N N . LYS A 1 375 ? -6.325 12.835 -22.235 1.00 92.81 375 LYS A N 1
ATOM 2902 C CA . LYS A 1 375 ? -6.148 11.972 -21.052 1.00 92.81 375 LYS A CA 1
ATOM 2903 C C . LYS A 1 375 ? -6.689 10.560 -21.226 1.00 92.81 375 LYS A C 1
ATOM 2905 O O . LYS A 1 375 ? -6.111 9.632 -20.682 1.00 92.81 375 LYS A O 1
ATOM 2910 N N . GLY A 1 376 ? -7.728 10.376 -22.043 1.00 93.69 376 GLY A N 1
ATOM 2911 C CA . GLY A 1 376 ? -8.211 9.039 -22.408 1.00 93.69 376 GLY A CA 1
ATOM 2912 C C . GLY A 1 376 ? -7.147 8.189 -23.100 1.00 93.69 376 GLY A C 1
ATOM 2913 O O . GLY A 1 376 ? -6.986 7.019 -22.765 1.00 93.69 376 GLY A O 1
ATOM 2914 N N . TYR A 1 377 ? -6.378 8.792 -24.010 1.00 91.81 377 TYR A N 1
ATOM 2915 C CA . TYR A 1 377 ? -5.282 8.101 -24.680 1.00 91.81 377 TYR A CA 1
ATOM 2916 C C . TYR A 1 377 ? -4.118 7.835 -23.719 1.00 91.81 377 TYR A C 1
ATOM 2918 O O . TYR A 1 377 ? -3.609 6.720 -23.690 1.00 91.81 377 TYR A O 1
ATOM 2926 N N . LEU A 1 378 ? -3.756 8.813 -22.877 1.00 90.62 378 LEU A N 1
ATOM 2927 C CA . LEU A 1 378 ? -2.723 8.641 -21.846 1.00 90.62 378 LEU A CA 1
ATOM 2928 C C . LEU A 1 378 ? -3.055 7.510 -20.862 1.00 90.62 378 LEU A C 1
ATOM 2930 O O . LEU A 1 378 ? -2.220 6.651 -20.595 1.00 90.62 378 LEU A O 1
ATOM 2934 N N . THR A 1 379 ? -4.289 7.465 -20.357 1.00 92.94 379 THR A N 1
ATOM 2935 C CA . THR A 1 379 ? -4.743 6.369 -19.496 1.00 92.94 379 THR A CA 1
ATOM 2936 C C . THR A 1 379 ? -4.668 5.037 -20.240 1.00 92.94 379 THR A C 1
ATOM 2938 O O . THR A 1 379 ? -4.104 4.087 -19.706 1.00 92.94 379 THR A O 1
ATOM 2941 N N . TRP A 1 380 ? -5.141 4.975 -21.490 1.00 93.06 380 TRP A N 1
ATOM 2942 C CA . TRP A 1 380 ? -5.086 3.753 -22.293 1.00 93.06 380 TRP A CA 1
ATOM 2943 C C . TRP A 1 380 ? -3.651 3.239 -22.485 1.00 93.06 380 TRP A C 1
ATOM 2945 O O . TRP A 1 380 ? -3.393 2.068 -22.207 1.00 93.06 380 TRP A O 1
ATOM 2955 N N . ILE A 1 381 ? -2.693 4.082 -22.891 1.00 90.38 381 ILE A N 1
ATOM 2956 C CA . ILE A 1 381 ? -1.300 3.633 -23.077 1.00 90.38 381 ILE A CA 1
ATOM 2957 C C . ILE A 1 381 ? -0.678 3.145 -21.763 1.00 90.38 381 ILE A C 1
ATOM 2959 O O . ILE A 1 381 ? 0.043 2.146 -21.765 1.00 90.38 381 ILE A O 1
ATOM 2963 N N . THR A 1 382 ? -0.964 3.818 -20.644 1.00 90.75 382 THR A N 1
ATOM 2964 C CA . THR A 1 382 ? -0.399 3.469 -19.338 1.00 90.75 382 THR A CA 1
ATOM 2965 C C . THR A 1 382 ? -0.990 2.168 -18.805 1.00 90.75 382 THR A C 1
ATOM 2967 O O . THR A 1 382 ? -0.232 1.311 -18.359 1.00 90.75 382 THR A O 1
ATOM 2970 N N . GLU A 1 383 ? -2.310 1.978 -18.881 1.00 93.62 383 GLU A N 1
ATOM 2971 C CA . GLU A 1 383 ? -2.963 0.747 -18.415 1.00 93.62 383 GLU A CA 1
ATOM 2972 C C . GLU A 1 383 ? -2.496 -0.480 -19.212 1.00 93.62 383 GLU A C 1
ATOM 2974 O O . GLU A 1 383 ? -2.173 -1.510 -18.617 1.00 93.62 383 GLU A O 1
ATOM 2979 N N . ASN A 1 384 ? -2.385 -0.367 -20.543 1.00 93.56 384 ASN A N 1
ATOM 2980 C CA . ASN A 1 384 ? -1.884 -1.463 -21.382 1.00 93.56 384 ASN A CA 1
ATOM 2981 C C . ASN A 1 384 ? -0.428 -1.806 -21.055 1.00 93.56 384 ASN A C 1
ATOM 2983 O O . ASN A 1 384 ? -0.087 -2.979 -20.904 1.00 93.56 384 ASN A O 1
ATOM 2987 N N . PHE A 1 385 ? 0.423 -0.793 -20.879 1.00 92.50 385 PHE A N 1
ATOM 2988 C CA . PHE A 1 385 ? 1.818 -1.034 -20.534 1.00 92.50 385 PHE A CA 1
ATOM 2989 C C . PHE A 1 385 ? 1.949 -1.671 -19.146 1.00 92.50 385 PHE A C 1
ATOM 2991 O O . PHE A 1 385 ? 2.712 -2.617 -18.959 1.00 92.50 385 PHE A O 1
ATOM 2998 N N . TYR A 1 386 ? 1.151 -1.226 -18.175 1.00 93.69 386 TYR A N 1
ATOM 2999 C CA . TYR A 1 386 ? 1.154 -1.802 -16.831 1.00 93.69 386 TYR A CA 1
ATOM 3000 C C . TYR A 1 386 ? 0.654 -3.240 -16.816 1.00 93.69 386 TYR A C 1
ATOM 3002 O O . TYR A 1 386 ? 1.170 -4.034 -16.033 1.00 93.69 386 TYR A O 1
ATOM 3010 N N . ALA A 1 387 ? -0.293 -3.595 -17.685 1.00 94.25 387 ALA A N 1
ATOM 3011 C CA . ALA A 1 387 ? -0.718 -4.979 -17.846 1.00 94.25 387 ALA A CA 1
ATOM 3012 C C . ALA A 1 387 ? 0.437 -5.873 -18.326 1.00 94.25 387 ALA A C 1
ATOM 3014 O O . ALA A 1 387 ? 0.596 -6.975 -17.802 1.00 94.25 387 ALA A O 1
ATOM 3015 N N . VAL A 1 388 ? 1.277 -5.393 -19.252 1.00 94.00 388 VAL A N 1
ATOM 3016 C CA . VAL A 1 388 ? 2.493 -6.113 -19.672 1.00 94.00 388 VAL A CA 1
ATOM 3017 C C . VAL A 1 388 ? 3.470 -6.250 -18.506 1.00 94.00 388 VAL A C 1
ATOM 3019 O O . VAL A 1 388 ? 3.857 -7.370 -18.187 1.00 94.00 388 VAL A O 1
ATOM 3022 N N . VAL A 1 389 ? 3.794 -5.148 -17.818 1.00 94.19 389 VAL A N 1
ATOM 3023 C CA . VAL A 1 389 ? 4.713 -5.129 -16.660 1.00 94.19 389 VAL A CA 1
ATOM 3024 C C . VAL A 1 389 ? 4.262 -6.092 -15.556 1.00 94.19 389 VAL A C 1
ATOM 3026 O O . VAL A 1 389 ? 5.075 -6.839 -15.011 1.00 94.19 389 VAL A O 1
ATOM 3029 N N . ASP A 1 390 ? 2.962 -6.117 -15.256 1.00 94.00 390 ASP A N 1
ATOM 3030 C CA . ASP A 1 390 ? 2.390 -7.019 -14.255 1.00 94.00 390 ASP A CA 1
ATOM 3031 C C . ASP A 1 390 ? 2.400 -8.485 -14.730 1.00 94.00 390 ASP A C 1
ATOM 3033 O O . ASP A 1 390 ? 2.580 -9.384 -13.911 1.00 94.00 390 ASP A O 1
ATOM 3037 N N . SER A 1 391 ? 2.242 -8.743 -16.035 1.00 94.75 391 SER A N 1
ATOM 3038 C CA . SER A 1 391 ? 2.247 -10.103 -16.607 1.00 94.75 391 SER A CA 1
ATOM 3039 C C . SER A 1 391 ? 3.633 -10.745 -16.585 1.00 94.75 391 SER A C 1
ATOM 3041 O O . SER A 1 391 ? 3.746 -11.952 -16.395 1.00 94.75 391 SER A O 1
ATOM 3043 N N . ILE A 1 392 ? 4.684 -9.938 -16.741 1.00 92.38 392 ILE A N 1
ATOM 3044 C CA . ILE A 1 392 ? 6.082 -10.385 -16.647 1.00 92.38 392 ILE A CA 1
ATOM 3045 C C . ILE A 1 392 ? 6.635 -10.298 -15.216 1.00 92.38 392 ILE A C 1
ATOM 3047 O O . ILE A 1 392 ? 7.810 -10.573 -14.994 1.00 92.38 392 ILE A O 1
ATOM 3051 N N . ILE A 1 393 ? 5.804 -9.893 -14.244 1.00 92.50 393 ILE A N 1
ATOM 3052 C CA . ILE A 1 393 ? 6.136 -9.824 -12.811 1.00 92.50 393 ILE A CA 1
ATOM 3053 C C . ILE A 1 393 ? 7.351 -8.905 -12.557 1.00 92.50 393 ILE A C 1
ATOM 3055 O O . ILE A 1 393 ? 8.206 -9.159 -11.712 1.00 92.50 393 ILE A O 1
ATOM 3059 N N . THR A 1 394 ? 7.438 -7.793 -13.293 1.00 91.44 394 THR A N 1
ATOM 3060 C CA . THR A 1 394 ? 8.487 -6.785 -13.088 1.00 91.44 394 THR A CA 1
ATOM 3061 C C . THR A 1 394 ? 7.986 -5.653 -12.192 1.00 91.44 394 THR A C 1
ATOM 3063 O O . THR A 1 394 ? 6.830 -5.237 -12.253 1.00 91.44 394 THR A O 1
ATOM 3066 N N . CYS A 1 395 ? 8.866 -5.119 -11.341 1.00 92.81 395 CYS A N 1
ATOM 3067 C CA . CYS A 1 395 ? 8.541 -3.980 -10.487 1.00 92.81 395 CYS A CA 1
ATOM 3068 C C . CYS A 1 395 ? 8.189 -2.732 -11.314 1.00 92.81 395 CYS A C 1
ATOM 3070 O O . CYS A 1 395 ? 8.912 -2.344 -12.234 1.00 92.81 395 CYS A O 1
ATOM 3072 N N . LYS A 1 396 ? 7.127 -2.021 -10.917 1.00 91.56 396 LYS A N 1
ATOM 3073 C CA . LYS A 1 396 ? 6.709 -0.775 -11.578 1.00 91.56 396 LYS A CA 1
ATOM 3074 C C . LYS A 1 396 ? 7.728 0.355 -11.446 1.00 91.56 396 LYS A C 1
ATOM 3076 O O . LYS A 1 396 ? 7.709 1.264 -12.266 1.00 91.56 396 LYS A O 1
ATOM 3081 N N . TYR A 1 397 ? 8.657 0.312 -10.492 1.00 88.12 397 TYR A N 1
ATOM 3082 C CA . TYR A 1 397 ? 9.652 1.379 -10.300 1.00 88.12 397 TYR A CA 1
ATOM 3083 C C . TYR A 1 397 ? 10.794 1.435 -11.337 1.00 88.12 397 TYR A C 1
ATOM 3085 O O . TYR A 1 397 ? 11.749 2.174 -11.152 1.00 88.12 397 TYR A O 1
ATOM 3093 N N . GLY A 1 398 ? 10.669 0.746 -12.474 1.00 83.56 398 GLY A N 1
ATOM 3094 C CA . GLY A 1 398 ? 11.390 1.078 -13.715 1.00 83.56 398 GLY A CA 1
ATOM 3095 C C . GLY A 1 398 ? 10.470 1.404 -14.899 1.00 83.56 398 GLY A C 1
ATOM 3096 O O . GLY A 1 398 ? 10.953 1.734 -15.973 1.00 83.56 398 GLY A O 1
ATOM 3097 N N . ALA A 1 399 ? 9.152 1.307 -14.719 1.00 85.69 399 ALA A N 1
ATOM 3098 C CA . ALA A 1 399 ? 8.130 1.406 -15.765 1.00 85.69 399 ALA A CA 1
ATOM 3099 C C . ALA A 1 399 ? 7.036 2.454 -15.463 1.00 85.69 399 ALA A C 1
ATOM 3101 O O . ALA A 1 399 ? 6.165 2.706 -16.289 1.00 85.69 399 ALA A O 1
ATOM 3102 N N . MET A 1 400 ? 7.062 3.060 -14.275 1.00 83.25 400 MET A N 1
ATOM 3103 C CA . MET A 1 400 ? 6.104 4.058 -13.786 1.00 83.25 400 MET A CA 1
ATOM 3104 C C . MET A 1 400 ? 6.826 5.313 -13.309 1.00 83.25 400 MET A C 1
ATOM 3106 O O . MET A 1 400 ? 6.479 6.426 -13.703 1.00 83.25 400 MET A O 1
ATOM 3110 N N . TRP A 1 401 ? 7.819 5.129 -12.436 1.00 76.62 401 TRP A N 1
ATOM 3111 C CA . TRP A 1 401 ? 8.505 6.223 -11.763 1.00 76.62 401 TRP A CA 1
ATOM 3112 C C . TRP A 1 401 ? 9.929 5.798 -11.361 1.00 76.62 401 TRP A C 1
ATOM 3114 O O . TRP A 1 401 ? 10.074 5.156 -10.327 1.00 76.62 401 TRP A O 1
ATOM 3124 N N . PRO A 1 402 ? 10.972 6.108 -12.152 1.00 66.88 402 PRO A N 1
ATOM 3125 C CA . PRO A 1 402 ? 10.910 6.693 -13.489 1.00 66.88 402 PRO A CA 1
ATOM 3126 C C . PRO A 1 402 ? 10.417 5.686 -14.547 1.00 66.88 402 PRO A C 1
ATOM 3128 O O . PRO A 1 402 ? 10.534 4.477 -14.357 1.00 66.88 402 PRO A O 1
ATOM 3131 N N . MET A 1 403 ? 9.873 6.159 -15.677 1.00 77.50 403 MET A N 1
ATOM 3132 C CA . MET A 1 403 ? 9.546 5.306 -16.841 1.00 77.50 403 MET A CA 1
ATOM 3133 C C . MET A 1 403 ? 10.793 5.014 -17.689 1.00 77.50 403 MET A C 1
ATOM 3135 O O . MET A 1 403 ? 10.875 5.398 -18.859 1.00 77.50 403 MET A O 1
ATOM 3139 N N . ILE A 1 404 ? 11.771 4.360 -17.060 1.00 85.12 404 ILE A N 1
ATOM 3140 C CA . ILE A 1 404 ? 13.064 3.988 -17.649 1.00 85.12 404 ILE A CA 1
ATOM 3141 C C . ILE A 1 404 ? 12.852 3.000 -18.804 1.00 85.12 404 ILE A C 1
ATOM 3143 O O . ILE A 1 404 ? 13.410 3.164 -19.892 1.00 85.12 404 ILE A O 1
ATOM 3147 N N . TYR A 1 405 ? 12.021 1.989 -18.557 1.00 89.69 405 TYR A N 1
ATOM 3148 C CA . TYR A 1 405 ? 11.727 0.895 -19.468 1.00 89.69 405 TYR A CA 1
ATOM 3149 C C . TY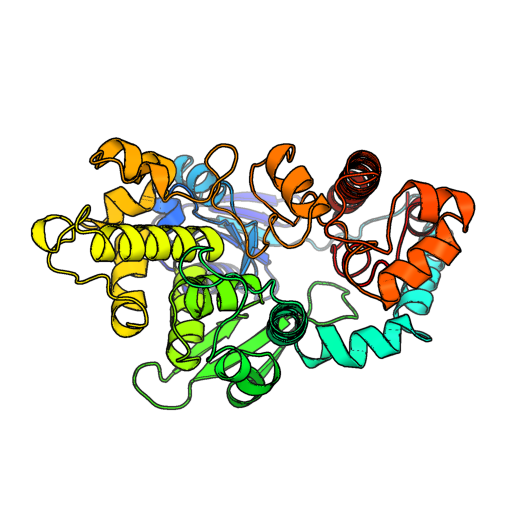R A 1 405 ? 10.395 1.096 -20.187 1.00 89.69 405 TYR A C 1
ATOM 3151 O O . TYR A 1 405 ? 9.442 1.643 -19.620 1.00 89.69 405 TYR A O 1
ATOM 3159 N N . TYR A 1 406 ? 10.328 0.623 -21.428 1.00 90.81 406 TYR A N 1
ATOM 3160 C CA . TYR A 1 406 ? 9.115 0.552 -22.237 1.00 90.81 406 TYR A CA 1
ATOM 3161 C C . TYR A 1 406 ? 9.028 -0.769 -23.016 1.00 90.81 406 TYR A C 1
ATOM 3163 O O . TYR A 1 406 ? 9.761 -1.711 -22.714 1.00 90.81 406 TYR A O 1
ATOM 3171 N N . TYR A 1 407 ? 8.102 -0.884 -23.973 1.00 92.50 407 TYR A N 1
ATOM 3172 C CA . TYR A 1 407 ? 7.866 -2.136 -24.703 1.00 92.50 407 TYR A CA 1
ATOM 3173 C C . TYR A 1 407 ? 9.129 -2.678 -25.382 1.00 92.50 407 TYR A C 1
ATOM 3175 O O . TYR A 1 407 ? 9.366 -3.882 -25.345 1.00 92.50 407 TYR A O 1
ATOM 3183 N N . GLU A 1 408 ? 9.953 -1.806 -25.962 1.00 92.56 408 GLU A N 1
ATOM 3184 C CA . GLU A 1 408 ? 11.159 -2.196 -26.700 1.00 92.56 408 GLU A CA 1
ATOM 3185 C C . GLU A 1 408 ? 12.251 -2.750 -25.779 1.00 92.56 408 GLU A C 1
ATOM 3187 O O . GLU A 1 408 ? 13.078 -3.538 -26.226 1.00 92.56 408 GLU A O 1
ATOM 3192 N N . ASP A 1 409 ? 12.243 -2.364 -24.500 1.00 92.31 409 ASP A N 1
ATOM 3193 C CA . ASP A 1 409 ? 13.187 -2.877 -23.506 1.00 92.31 409 ASP A CA 1
ATOM 3194 C C . ASP A 1 409 ? 12.782 -4.277 -23.023 1.00 92.31 409 ASP A C 1
ATOM 3196 O O . ASP A 1 409 ? 13.640 -5.114 -22.763 1.00 92.31 409 ASP A O 1
ATOM 3200 N N . PHE A 1 410 ? 11.476 -4.551 -22.926 1.00 93.12 410 PHE A N 1
ATOM 3201 C CA . PHE A 1 410 ? 10.964 -5.848 -22.478 1.00 93.12 410 PHE A CA 1
ATOM 3202 C C . PHE A 1 410 ? 10.843 -6.881 -23.598 1.00 93.12 410 PHE A C 1
ATOM 3204 O O . PHE A 1 410 ? 10.929 -8.073 -23.321 1.00 93.12 410 PHE A O 1
ATOM 3211 N N . ALA A 1 411 ? 10.644 -6.458 -24.850 1.00 93.75 411 ALA A N 1
ATOM 3212 C CA . ALA A 1 411 ? 10.459 -7.378 -25.970 1.00 93.75 411 ALA A CA 1
ATOM 3213 C C . ALA A 1 411 ? 11.616 -8.387 -26.149 1.00 93.75 411 ALA A C 1
ATOM 3215 O O . ALA A 1 411 ? 11.311 -9.547 -26.391 1.00 93.75 411 ALA A O 1
ATOM 3216 N N . PRO A 1 412 ? 12.906 -8.025 -25.982 1.00 92.62 412 PRO A N 1
ATOM 3217 C CA . PRO A 1 412 ? 14.009 -8.986 -26.071 1.00 92.62 412 PRO A CA 1
ATOM 3218 C C . PRO A 1 412 ? 14.085 -10.000 -24.916 1.00 92.62 412 PRO A C 1
ATOM 3220 O O . PRO A 1 412 ? 14.831 -10.969 -25.025 1.00 92.62 412 PRO A O 1
ATOM 3223 N N . LEU A 1 413 ? 13.374 -9.772 -23.802 1.00 88.31 413 LEU A N 1
ATOM 3224 C CA . LEU A 1 413 ? 13.335 -10.700 -22.661 1.00 88.31 413 LEU A CA 1
ATOM 3225 C C . LEU A 1 413 ? 12.299 -11.825 -22.826 1.00 88.31 413 LEU A C 1
ATOM 3227 O O . LEU A 1 413 ? 12.334 -12.785 -22.052 1.00 88.31 413 LEU A O 1
ATOM 3231 N N . LEU A 1 414 ? 11.364 -11.676 -23.769 1.00 88.12 414 LEU A N 1
ATOM 3232 C CA . LEU A 1 414 ? 10.231 -12.574 -24.021 1.00 88.12 414 LEU A CA 1
ATOM 3233 C C . LEU A 1 414 ? 10.471 -13.406 -25.279 1.00 88.12 414 LEU A C 1
ATOM 3235 O O . LEU A 1 414 ? 10.095 -14.600 -25.250 1.00 88.12 414 LEU A O 1
#

pLDDT: mean 95.0, std 4.59, range [66.88, 98.94]